Protein AF-A0A7S0WTP3-F1 (afdb_monomer_lite)

Sequence (382 aa):
PSERVATQLSLLLTNIARFDFPARAEGLLEGLAGAAHWGSPHPPHARLRALKALRRVLAGLATKRFVLETPQPGQAVDLRALSAAIGAERELFKRKVADVFGPLRELFCHHAEAFLRQEPGWDMHALFAKAAITGVAEQLALVPTGDALPAGTDQLLQVAHGLLGAVQSGTPRGGPSPPENPALWNEAGGRVAERVARALIAALDHYAVPFAEYLPHFLQLFVAGALVGGPAAAVRAMRPKRRVLVVRFIAKALLCPFYRPEWVEAPVPMAVPQEQRQAALQAKARAAAAQRALESLLSGASGQAALLTEAVVAKYVALSPEELAEWRDDPESYARAMDVESGPDADTPRCIGVGLLLCMLERGGEPVAQALIGLAARLQSV

InterPro domains:
  IPR011989 Armadillo-like helical [G3DSA:1.25.10.10] (1-382)
  IPR016024 Armadillo-type fold [SSF48371] (2-375)

pLDDT: mean 91.32, std 7.55, range [56.25, 98.62]

Structure (mmCIF, N/CA/C/O backbone):
data_AF-A0A7S0WTP3-F1
#
_entry.id   AF-A0A7S0WTP3-F1
#
loop_
_atom_site.group_PDB
_atom_site.id
_atom_site.type_symbol
_atom_site.label_atom_id
_atom_site.label_alt_id
_atom_site.label_comp_id
_atom_site.label_asym_id
_atom_site.label_entity_id
_atom_site.label_seq_id
_atom_site.pdbx_PDB_ins_code
_atom_site.Cartn_x
_atom_site.Cartn_y
_atom_site.Cartn_z
_atom_site.occupancy
_atom_site.B_iso_or_equiv
_atom_site.auth_seq_id
_atom_site.auth_comp_id
_atom_site.auth_asym_id
_atom_site.auth_atom_id
_atom_site.pdbx_PDB_model_num
ATOM 1 N N . PRO A 1 1 ? 0.089 -25.096 -20.770 1.00 63.31 1 PRO A N 1
ATOM 2 C CA . PRO A 1 1 ? 1.085 -25.356 -19.700 1.00 63.31 1 PRO A CA 1
ATOM 3 C C . PRO A 1 1 ? 0.465 -25.293 -18.291 1.00 63.31 1 PRO A C 1
ATOM 5 O O . PRO A 1 1 ? -0.456 -24.506 -18.063 1.00 63.31 1 PRO A O 1
ATOM 8 N N . SER A 1 2 ? 0.957 -26.131 -17.371 1.00 86.88 2 SER A N 1
ATOM 9 C CA . SER A 1 2 ? 0.550 -26.136 -15.956 1.00 86.88 2 SER A CA 1
ATOM 10 C C . SER A 1 2 ? 1.000 -24.856 -15.230 1.00 86.88 2 SER A C 1
ATOM 12 O O . SER A 1 2 ? 1.902 -24.152 -15.696 1.00 86.88 2 SER A O 1
ATOM 14 N N . GLU A 1 3 ? 0.395 -24.533 -14.080 1.00 84.44 3 GLU A N 1
ATOM 15 C CA . GLU A 1 3 ? 0.773 -23.343 -13.290 1.00 84.44 3 GLU A CA 1
ATOM 16 C C . GLU A 1 3 ? 2.237 -23.395 -12.818 1.00 84.44 3 GLU A C 1
ATOM 18 O O . GLU A 1 3 ? 2.921 -22.368 -12.778 1.00 84.44 3 GLU A O 1
ATOM 23 N N . ARG A 1 4 ? 2.756 -24.602 -12.558 1.00 89.50 4 ARG A N 1
ATOM 24 C CA . ARG A 1 4 ? 4.168 -24.829 -12.230 1.00 89.50 4 ARG A CA 1
ATOM 25 C C . ARG A 1 4 ? 5.088 -24.384 -13.368 1.00 89.50 4 ARG A C 1
ATOM 27 O O . ARG A 1 4 ? 6.027 -23.633 -13.122 1.00 89.50 4 ARG A O 1
ATOM 34 N N . VAL A 1 5 ? 4.792 -24.781 -14.608 1.00 92.81 5 VAL A N 1
ATOM 35 C CA . VAL A 1 5 ? 5.587 -24.385 -15.785 1.00 92.81 5 VAL A CA 1
ATOM 36 C C . VAL A 1 5 ? 5.514 -22.875 -16.002 1.00 92.81 5 VAL A C 1
ATOM 38 O O . VAL A 1 5 ? 6.545 -22.234 -16.172 1.00 92.81 5 VAL A O 1
ATOM 41 N N . ALA A 1 6 ? 4.321 -22.278 -15.909 1.00 90.56 6 ALA A N 1
ATOM 42 C CA . ALA A 1 6 ? 4.165 -20.827 -16.035 1.00 90.56 6 ALA A CA 1
ATOM 43 C C . ALA A 1 6 ? 4.975 -20.057 -14.973 1.00 90.56 6 ALA A C 1
ATOM 45 O O . ALA A 1 6 ? 5.569 -19.019 -15.264 1.00 90.56 6 ALA A O 1
ATOM 46 N N . THR A 1 7 ? 5.042 -20.587 -13.750 1.00 91.69 7 THR A N 1
ATOM 47 C CA . THR A 1 7 ? 5.840 -20.015 -12.659 1.00 91.69 7 THR A CA 1
ATOM 48 C C . THR A 1 7 ? 7.334 -20.069 -12.968 1.00 91.69 7 THR A C 1
ATOM 50 O O . THR A 1 7 ? 8.010 -19.062 -12.764 1.00 91.69 7 THR A O 1
ATOM 53 N N . GLN A 1 8 ? 7.839 -21.196 -13.478 1.00 94.38 8 GLN A N 1
ATOM 54 C CA . GLN A 1 8 ? 9.251 -21.350 -13.843 1.00 94.38 8 GLN A CA 1
ATOM 55 C C . GLN A 1 8 ? 9.640 -20.456 -15.021 1.00 94.38 8 GLN A C 1
ATOM 57 O O . GLN A 1 8 ? 10.641 -19.752 -14.947 1.00 94.38 8 GLN A O 1
ATOM 62 N N . LEU A 1 9 ? 8.795 -20.377 -16.052 1.00 94.50 9 LEU A N 1
ATOM 63 C CA . LEU A 1 9 ? 8.995 -19.442 -17.162 1.00 94.50 9 LEU A CA 1
ATOM 64 C C . LEU A 1 9 ? 9.018 -17.989 -16.677 1.00 94.50 9 LEU A C 1
ATOM 66 O O . LEU A 1 9 ? 9.877 -17.219 -17.085 1.00 94.50 9 LEU A O 1
ATOM 70 N N . SER A 1 10 ? 8.130 -17.622 -15.748 1.00 93.94 10 SER A N 1
ATOM 71 C CA . SER A 1 10 ? 8.145 -16.275 -15.165 1.00 93.94 10 SER A CA 1
ATOM 72 C C . SER A 1 10 ? 9.445 -15.986 -14.407 1.00 93.94 10 SER A C 1
ATOM 74 O O . SER A 1 10 ? 9.923 -14.862 -14.454 1.00 93.94 10 SER A O 1
ATOM 76 N N . LEU A 1 11 ? 10.018 -16.974 -13.705 1.00 94.06 11 LEU A N 1
ATOM 77 C CA . LEU A 1 11 ? 11.308 -16.825 -13.013 1.00 94.06 11 LEU A CA 1
ATOM 78 C C . LEU A 1 11 ? 12.470 -16.690 -14.002 1.00 94.06 11 LEU A C 1
ATOM 80 O O . LEU A 1 11 ? 13.339 -15.845 -13.805 1.00 94.06 11 LEU A O 1
ATOM 84 N N . LEU A 1 12 ? 12.458 -17.477 -15.080 1.00 95.69 12 LEU A N 1
ATOM 85 C CA . LEU A 1 12 ? 13.435 -17.363 -16.159 1.00 95.69 12 LEU A CA 1
ATOM 86 C C . LEU A 1 12 ? 13.385 -15.970 -16.799 1.00 95.69 12 LEU A C 1
ATOM 88 O O . LEU A 1 12 ? 14.421 -15.327 -16.922 1.00 95.69 12 LEU A O 1
ATOM 92 N N . LEU A 1 13 ? 12.187 -15.467 -17.118 1.00 95.94 13 LEU A N 1
ATOM 93 C CA . LEU A 1 13 ? 11.998 -14.107 -17.632 1.00 95.94 13 LEU A CA 1
ATOM 94 C C . LEU A 1 13 ? 12.513 -13.046 -16.656 1.00 95.94 13 LEU A C 1
ATOM 96 O O . LEU A 1 13 ? 13.123 -12.074 -17.082 1.00 95.94 13 LEU A O 1
ATOM 100 N N . THR A 1 14 ? 12.308 -13.228 -15.348 1.00 95.56 14 THR A N 1
ATOM 101 C CA . THR A 1 14 ? 12.877 -12.331 -14.334 1.00 95.56 14 THR A CA 1
ATOM 102 C C . THR A 1 14 ? 14.405 -12.339 -14.348 1.00 95.56 14 THR A C 1
ATOM 104 O O . THR A 1 14 ? 15.014 -11.278 -14.231 1.00 95.56 14 THR A O 1
ATOM 107 N N . ASN A 1 15 ? 15.032 -13.505 -14.509 1.00 93.88 15 ASN A N 1
ATOM 108 C CA . ASN A 1 15 ? 16.487 -13.595 -14.613 1.00 93.88 15 ASN A CA 1
ATOM 109 C C . ASN A 1 15 ? 17.000 -12.926 -15.890 1.00 93.88 15 ASN A C 1
ATOM 111 O O . ASN A 1 15 ? 17.904 -12.106 -15.794 1.00 93.88 15 ASN A O 1
ATOM 115 N N . ILE A 1 16 ? 16.377 -13.194 -17.042 1.00 93.56 16 ILE A N 1
ATOM 116 C CA . ILE A 1 16 ? 16.693 -12.518 -18.311 1.00 93.56 16 ILE A CA 1
ATOM 117 C C . ILE A 1 16 ? 16.584 -11.001 -18.131 1.00 93.56 16 ILE A C 1
ATOM 119 O O . ILE A 1 16 ? 17.535 -10.277 -18.393 1.00 93.56 16 ILE A O 1
ATOM 123 N N . ALA A 1 17 ? 15.479 -10.505 -17.566 1.00 94.62 17 ALA A N 1
ATOM 124 C CA . ALA A 1 17 ? 15.276 -9.074 -17.344 1.00 94.62 17 ALA A CA 1
ATOM 125 C C . ALA A 1 17 ? 16.383 -8.427 -16.492 1.00 94.62 17 ALA A C 1
ATOM 127 O O . ALA A 1 17 ? 16.798 -7.303 -16.756 1.00 94.62 17 ALA A O 1
ATOM 128 N N . ARG A 1 18 ? 16.897 -9.118 -15.471 1.00 92.06 18 ARG A N 1
ATOM 129 C CA . ARG A 1 18 ? 17.957 -8.564 -14.614 1.00 92.06 18 ARG A CA 1
ATOM 130 C C . ARG A 1 18 ? 19.237 -8.252 -15.387 1.00 92.06 18 ARG A C 1
ATOM 132 O O . ARG A 1 18 ? 19.876 -7.244 -15.081 1.00 92.06 18 ARG A O 1
ATOM 139 N N . PHE A 1 19 ? 19.584 -9.073 -16.373 1.00 90.12 19 PHE A N 1
ATOM 140 C CA . PHE A 1 19 ? 20.804 -8.909 -17.164 1.00 90.12 19 PHE A CA 1
ATOM 141 C C . PHE A 1 19 ? 20.560 -8.108 -18.444 1.00 90.12 19 PHE A C 1
ATOM 143 O O . PHE A 1 19 ? 21.315 -7.187 -18.730 1.00 90.12 19 PHE A O 1
ATOM 150 N N . ASP A 1 20 ? 19.461 -8.381 -19.143 1.00 92.19 20 ASP A N 1
ATOM 151 C CA . ASP A 1 20 ? 19.255 -7.931 -20.520 1.00 92.19 20 ASP A CA 1
ATOM 152 C C . ASP A 1 20 ? 18.336 -6.705 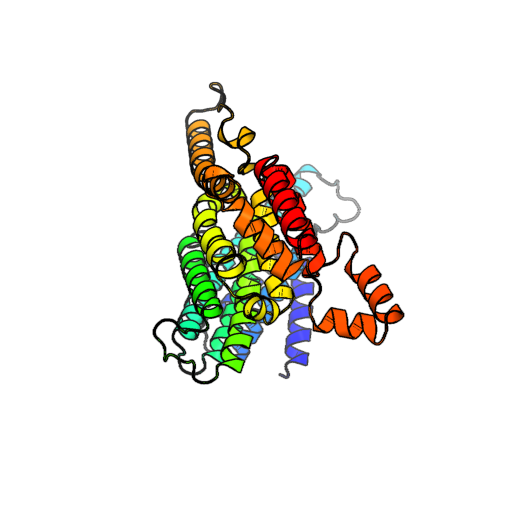-20.647 1.00 92.19 20 ASP A C 1
ATOM 154 O O . ASP A 1 20 ? 18.452 -5.938 -21.601 1.00 92.19 20 ASP A O 1
ATOM 158 N N . PHE A 1 21 ? 17.429 -6.459 -19.696 1.00 93.38 21 PHE A N 1
ATOM 159 C CA . PHE A 1 21 ? 16.580 -5.259 -19.721 1.00 93.38 21 PHE A CA 1
ATOM 160 C C . PHE A 1 21 ? 17.318 -4.072 -19.079 1.00 93.38 21 PHE A C 1
ATOM 162 O O . PHE A 1 21 ? 17.846 -4.256 -17.987 1.00 93.38 21 PHE A O 1
ATOM 169 N N . PRO A 1 22 ? 17.323 -2.853 -19.650 1.00 91.75 22 PRO A N 1
ATOM 170 C CA . PRO A 1 22 ? 16.479 -2.431 -20.763 1.00 91.75 22 PRO A CA 1
ATOM 171 C C . PRO A 1 22 ? 17.056 -2.695 -22.159 1.00 91.75 22 PRO A C 1
ATOM 173 O O . PRO A 1 22 ? 16.283 -3.048 -23.033 1.00 91.75 22 PRO A O 1
ATOM 176 N N . ALA A 1 23 ? 18.367 -2.581 -22.384 1.00 87.69 23 ALA A N 1
ATOM 177 C CA . ALA A 1 23 ? 18.926 -2.420 -23.734 1.00 87.69 23 ALA A CA 1
ATOM 178 C C . ALA A 1 23 ? 18.814 -3.647 -24.665 1.00 87.69 23 ALA A C 1
ATOM 180 O O . ALA A 1 23 ? 18.604 -3.503 -25.863 1.00 87.69 23 ALA A O 1
ATOM 181 N N . ARG A 1 24 ? 18.957 -4.870 -24.147 1.00 89.69 24 ARG A N 1
ATOM 182 C CA . ARG A 1 24 ? 18.891 -6.107 -24.957 1.00 89.69 24 ARG A CA 1
ATOM 183 C C . ARG A 1 24 ? 17.487 -6.698 -25.019 1.00 89.69 24 ARG A C 1
ATOM 185 O O . ARG A 1 24 ? 17.209 -7.556 -25.849 1.00 89.69 24 ARG A O 1
ATOM 192 N N . ALA A 1 25 ? 16.606 -6.245 -24.133 1.00 90.88 25 ALA A N 1
ATOM 193 C CA . ALA A 1 25 ? 15.249 -6.749 -23.978 1.00 90.88 25 ALA A CA 1
ATOM 194 C C . ALA A 1 25 ? 14.229 -5.599 -23.903 1.00 90.88 25 ALA A C 1
ATOM 196 O O . ALA A 1 25 ? 13.324 -5.632 -23.071 1.00 90.88 25 ALA A O 1
ATOM 197 N N . GLU A 1 26 ? 14.371 -4.578 -24.757 1.00 89.75 26 GLU A N 1
ATOM 198 C CA . GLU A 1 26 ? 13.612 -3.318 -24.664 1.00 89.75 26 GLU A CA 1
ATOM 199 C C . GLU A 1 26 ? 12.092 -3.523 -24.643 1.00 89.75 26 GLU A C 1
ATOM 201 O O . GLU A 1 26 ? 11.392 -2.902 -23.844 1.00 89.75 26 GLU A O 1
ATOM 206 N N . GLY A 1 27 ? 11.591 -4.446 -25.468 1.00 93.50 27 GLY A N 1
ATOM 207 C CA . GLY A 1 27 ? 10.166 -4.766 -25.575 1.00 93.50 27 GLY A CA 1
ATOM 208 C C . GLY A 1 27 ? 9.645 -5.758 -24.531 1.00 93.50 27 GLY A C 1
ATOM 209 O O . GLY A 1 27 ? 8.494 -6.176 -24.622 1.00 93.50 27 GLY A O 1
ATOM 210 N N . LEU A 1 28 ? 10.451 -6.186 -23.549 1.00 95.88 28 LEU A N 1
ATOM 211 C CA .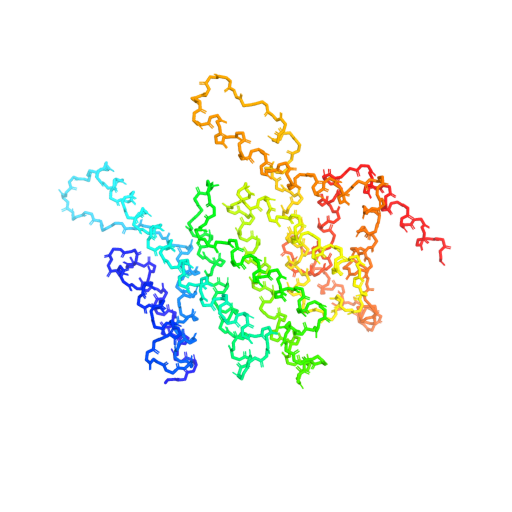 LEU A 1 28 ? 10.048 -7.236 -22.602 1.00 95.88 28 LEU A CA 1
ATOM 212 C C . LEU A 1 28 ? 8.827 -6.832 -21.766 1.00 95.88 28 LEU A C 1
ATOM 214 O O . LEU A 1 28 ? 7.878 -7.606 -21.629 1.00 95.88 28 LEU A O 1
ATOM 218 N N . LEU A 1 29 ? 8.861 -5.631 -21.185 1.00 97.06 29 LEU A N 1
ATOM 219 C CA . LEU A 1 29 ? 7.780 -5.146 -20.329 1.00 97.06 29 LEU A CA 1
ATOM 220 C C . LEU A 1 29 ? 6.517 -4.845 -21.144 1.00 97.06 29 LEU A C 1
ATOM 222 O O . LEU A 1 29 ? 5.427 -5.254 -20.749 1.00 97.06 29 LEU A O 1
ATOM 226 N N . GLU A 1 30 ? 6.680 -4.209 -22.305 1.00 95.81 30 GLU A N 1
ATOM 227 C CA . GLU A 1 30 ? 5.603 -3.898 -23.252 1.00 95.81 30 GLU A CA 1
ATOM 228 C C . GLU A 1 30 ? 4.930 -5.171 -23.777 1.00 95.81 30 GLU A C 1
ATOM 230 O O . GLU A 1 30 ? 3.706 -5.270 -23.766 1.00 95.81 30 GLU A O 1
ATOM 235 N N . GLY A 1 31 ? 5.707 -6.191 -24.153 1.00 96.25 31 GLY A N 1
ATOM 236 C CA . GLY A 1 31 ? 5.183 -7.475 -24.617 1.00 96.25 31 GLY A CA 1
ATOM 237 C C . GLY A 1 31 ? 4.386 -8.209 -23.538 1.00 96.25 31 GLY A C 1
ATOM 238 O O . GLY A 1 31 ? 3.309 -8.742 -23.811 1.00 96.25 31 GLY A O 1
ATOM 239 N N . LEU A 1 32 ? 4.862 -8.195 -22.288 1.00 97.31 32 LEU A N 1
ATOM 240 C CA . LEU A 1 32 ? 4.128 -8.776 -21.161 1.00 97.31 32 LEU A CA 1
ATOM 241 C C . LEU A 1 32 ? 2.863 -7.978 -20.813 1.00 97.31 32 LEU A C 1
ATOM 243 O O . LEU A 1 32 ? 1.832 -8.587 -20.521 1.00 97.31 32 LEU A O 1
ATOM 247 N N . ALA A 1 33 ? 2.918 -6.645 -20.858 1.00 96.75 33 ALA A N 1
ATOM 248 C CA . ALA A 1 33 ? 1.761 -5.778 -20.640 1.00 96.75 33 ALA A CA 1
ATOM 249 C C . ALA A 1 33 ? 0.709 -5.955 -21.748 1.00 96.75 33 ALA A C 1
ATOM 251 O O . ALA A 1 33 ? -0.472 -6.132 -21.451 1.00 96.75 33 ALA A O 1
ATOM 252 N N . GLY A 1 34 ? 1.135 -6.015 -23.011 1.00 96.75 34 GLY A N 1
ATOM 253 C CA . GLY A 1 34 ? 0.274 -6.270 -24.164 1.00 96.75 34 GLY A CA 1
ATOM 254 C C . GLY A 1 34 ? -0.388 -7.648 -24.109 1.00 96.75 34 GLY A C 1
ATOM 255 O O . GLY A 1 34 ? -1.593 -7.762 -24.322 1.00 96.75 34 GLY A O 1
ATOM 256 N N . ALA A 1 35 ? 0.351 -8.694 -23.727 1.00 96.69 35 ALA A N 1
ATOM 257 C CA . ALA A 1 35 ? -0.212 -10.033 -23.534 1.00 96.69 35 ALA A CA 1
ATOM 258 C C . ALA A 1 35 ? -1.171 -10.119 -22.329 1.00 96.69 35 ALA A C 1
ATOM 260 O O . ALA A 1 35 ? -2.069 -10.963 -22.308 1.00 96.69 35 ALA A O 1
ATOM 261 N N . ALA A 1 36 ? -0.981 -9.267 -21.317 1.00 96.69 36 ALA A N 1
ATOM 262 C CA . ALA A 1 36 ? -1.866 -9.153 -20.161 1.00 96.69 36 ALA A CA 1
ATOM 263 C C . ALA A 1 36 ? -3.126 -8.317 -20.439 1.00 96.69 36 ALA A C 1
ATOM 265 O O . ALA A 1 36 ? -4.109 -8.456 -19.709 1.00 96.69 36 ALA A O 1
ATOM 266 N N . HIS A 1 37 ? -3.105 -7.469 -21.471 1.00 94.81 37 HIS A N 1
ATOM 267 C CA . HIS A 1 37 ? -4.193 -6.559 -21.805 1.00 94.81 37 HIS A CA 1
ATOM 268 C C . HIS A 1 37 ? -5.507 -7.310 -22.062 1.00 94.81 37 HIS A C 1
ATOM 270 O O . HIS A 1 37 ? -5.527 -8.385 -22.676 1.00 94.81 37 HIS A O 1
ATOM 276 N N . TRP A 1 38 ? -6.628 -6.730 -21.625 1.00 88.75 38 TRP A N 1
ATOM 277 C CA . TRP A 1 38 ? -7.942 -7.372 -21.728 1.00 88.75 38 TRP A CA 1
ATOM 278 C C . TRP A 1 38 ? -8.417 -7.545 -23.176 1.00 88.75 38 TRP A C 1
ATOM 280 O O . TRP A 1 38 ? -9.085 -8.522 -23.497 1.00 88.75 38 TRP A O 1
ATOM 290 N N . GLY A 1 39 ? -8.005 -6.651 -24.075 1.00 89.44 39 GLY A N 1
ATOM 291 C CA . GLY A 1 39 ? -8.257 -6.764 -25.516 1.00 89.44 39 GLY A CA 1
ATOM 292 C C . GLY A 1 39 ? -7.336 -7.737 -26.266 1.00 89.44 39 GLY A C 1
ATOM 293 O O . GLY A 1 39 ? -7.472 -7.873 -27.476 1.00 89.44 39 GLY A O 1
ATOM 294 N N . SER A 1 40 ? -6.377 -8.394 -25.600 1.00 91.56 40 SER A N 1
ATOM 295 C CA . SER A 1 40 ? -5.461 -9.331 -26.271 1.00 91.56 40 SER A CA 1
ATOM 296 C C . SER A 1 40 ? -6.194 -10.593 -26.762 1.00 91.56 40 SER A C 1
ATOM 298 O O . SER A 1 40 ? -7.149 -11.034 -26.124 1.00 91.56 40 SER A O 1
ATOM 300 N N . PRO A 1 41 ? -5.739 -11.262 -27.837 1.00 94.25 41 PRO A N 1
ATOM 301 C CA . PRO A 1 41 ? -6.398 -12.467 -28.361 1.00 94.25 41 PRO A CA 1
ATOM 302 C C . PRO A 1 41 ? -6.253 -13.698 -27.446 1.00 94.25 41 PRO A C 1
ATOM 304 O O . PRO A 1 41 ? -6.795 -14.764 -27.728 1.00 94.25 41 PRO A O 1
ATOM 307 N N . HIS A 1 42 ? -5.494 -13.588 -26.354 1.00 93.69 42 HIS A N 1
ATOM 308 C CA . HIS A 1 42 ? -5.233 -14.695 -25.445 1.00 93.69 42 HIS A CA 1
ATOM 309 C C . HIS A 1 42 ? -6.428 -14.991 -24.526 1.00 93.69 42 HIS A C 1
ATOM 311 O O . HIS A 1 42 ? -7.132 -14.068 -24.123 1.00 93.69 42 HIS A O 1
ATOM 317 N N . PRO A 1 43 ? -6.633 -16.252 -24.104 1.00 94.06 43 PRO A N 1
ATOM 318 C CA . PRO A 1 43 ? -7.670 -16.579 -23.129 1.00 94.06 43 PRO A CA 1
ATOM 319 C C . PRO A 1 43 ? -7.362 -15.963 -21.749 1.00 94.06 43 PRO A C 1
ATOM 321 O O . PRO A 1 43 ? -6.185 -15.770 -21.417 1.00 94.06 43 PRO A O 1
ATOM 324 N N . PRO A 1 44 ? -8.372 -15.737 -20.882 1.00 93.44 44 PRO A N 1
ATOM 325 C CA . PRO A 1 44 ? -8.194 -15.052 -19.596 1.00 93.44 44 PRO A CA 1
ATOM 326 C C . PRO A 1 44 ? -7.074 -15.629 -18.718 1.00 93.44 44 PRO A C 1
ATOM 328 O O . PRO A 1 44 ? -6.236 -14.897 -18.196 1.00 93.44 44 PRO A O 1
ATOM 331 N N . HIS A 1 45 ? -6.957 -16.955 -18.616 1.00 92.69 45 HIS A N 1
ATOM 332 C CA . HIS A 1 45 ? -5.880 -17.572 -17.834 1.00 92.69 45 HIS A CA 1
ATOM 333 C C . HIS A 1 45 ? -4.474 -17.284 -18.383 1.00 92.69 45 HIS A C 1
ATOM 335 O O . HIS A 1 45 ? -3.521 -17.215 -17.606 1.00 92.69 45 HIS A O 1
ATOM 341 N N . ALA A 1 46 ? -4.317 -17.129 -19.700 1.00 94.38 46 ALA A N 1
ATOM 342 C CA . ALA A 1 46 ? -3.042 -16.753 -20.304 1.00 94.38 46 ALA A CA 1
ATOM 343 C C . ALA A 1 46 ? -2.722 -15.274 -20.040 1.00 94.38 46 ALA A C 1
ATOM 345 O O . ALA A 1 46 ? -1.602 -14.978 -19.621 1.00 94.38 46 ALA A O 1
ATOM 346 N N . ARG A 1 47 ? -3.719 -14.383 -20.142 1.00 96.44 47 ARG A N 1
ATOM 347 C CA . ARG A 1 47 ? -3.583 -12.961 -19.771 1.00 96.44 47 ARG A CA 1
ATOM 348 C C . ARG A 1 47 ? -3.164 -12.795 -18.309 1.00 96.44 47 ARG A C 1
ATOM 350 O O . ARG A 1 47 ? -2.195 -12.104 -18.004 1.00 96.44 47 ARG A O 1
ATOM 357 N N . LEU A 1 48 ? -3.818 -13.515 -17.393 1.00 96.00 48 LEU A N 1
ATOM 358 C CA . LEU A 1 48 ? -3.479 -13.482 -15.968 1.00 96.00 48 LEU A CA 1
ATOM 359 C C . LEU A 1 48 ? -2.059 -14.003 -15.699 1.00 96.00 48 LEU A C 1
ATOM 361 O O . LEU A 1 48 ? -1.373 -13.508 -14.805 1.00 96.00 48 LEU A O 1
ATOM 365 N N . ARG A 1 49 ? -1.597 -15.007 -16.455 1.00 95.81 49 ARG A N 1
ATOM 366 C CA . ARG A 1 49 ? -0.215 -15.505 -16.355 1.00 95.81 49 ARG A CA 1
ATOM 367 C C . ARG A 1 49 ? 0.789 -14.462 -16.833 1.00 95.81 49 ARG A C 1
ATOM 369 O O . ARG A 1 49 ? 1.767 -14.249 -16.124 1.00 95.81 49 ARG A O 1
ATOM 376 N N . ALA A 1 50 ? 0.529 -13.795 -17.957 1.00 97.00 50 ALA A N 1
ATOM 377 C CA . ALA A 1 50 ? 1.358 -12.692 -18.439 1.00 97.00 50 ALA A CA 1
ATOM 378 C C . ALA A 1 50 ? 1.437 -11.564 -17.398 1.00 97.00 50 ALA A C 1
ATOM 380 O O . ALA A 1 50 ? 2.530 -11.131 -17.048 1.00 97.00 50 ALA A O 1
ATOM 381 N N . LEU A 1 51 ? 0.309 -11.190 -16.785 1.00 97.56 51 LEU A N 1
ATOM 382 C CA . LEU A 1 51 ? 0.268 -10.182 -15.721 1.00 97.56 51 LEU A CA 1
ATOM 383 C C . LEU A 1 51 ? 1.044 -10.610 -14.462 1.00 97.56 51 LEU A C 1
ATOM 385 O O . LEU A 1 51 ? 1.798 -9.829 -13.878 1.00 97.56 51 LEU A O 1
ATOM 389 N N . LYS A 1 52 ? 0.899 -11.874 -14.036 1.00 96.88 52 LYS A N 1
ATOM 390 C CA . LYS A 1 52 ? 1.679 -12.446 -12.924 1.00 96.88 52 LYS A CA 1
ATOM 391 C C . LYS A 1 52 ? 3.183 -12.447 -13.237 1.00 96.88 52 LYS A C 1
ATOM 393 O O . LYS A 1 52 ? 3.966 -12.219 -12.310 1.00 96.88 52 LYS A O 1
ATOM 398 N N . ALA A 1 53 ? 3.564 -12.708 -14.490 1.00 97.38 53 ALA A N 1
ATOM 399 C CA . ALA A 1 53 ? 4.946 -12.675 -14.960 1.00 97.38 53 ALA A CA 1
ATOM 400 C C . ALA A 1 53 ? 5.490 -11.242 -14.978 1.00 97.38 53 ALA A C 1
ATOM 402 O O . ALA A 1 53 ? 6.527 -11.007 -14.368 1.00 97.38 53 ALA A O 1
ATOM 403 N N . LEU A 1 54 ? 4.749 -10.282 -15.548 1.00 98.00 54 LEU A N 1
ATOM 404 C CA . LEU A 1 54 ? 5.083 -8.853 -15.554 1.00 98.00 54 LEU A CA 1
ATOM 405 C C . LEU A 1 54 ? 5.385 -8.348 -14.145 1.00 98.00 54 LEU A C 1
ATOM 407 O O . LEU A 1 54 ? 6.465 -7.834 -13.879 1.00 98.00 54 LEU A O 1
ATOM 411 N N . ARG A 1 55 ? 4.471 -8.590 -13.201 1.00 96.19 55 ARG A N 1
ATOM 412 C CA . ARG A 1 55 ? 4.674 -8.235 -11.793 1.00 96.19 55 ARG A CA 1
ATOM 413 C C . ARG A 1 55 ? 5.947 -8.855 -11.209 1.00 96.19 55 ARG A C 1
ATOM 415 O O . ARG A 1 55 ? 6.631 -8.215 -10.419 1.00 96.19 55 ARG A O 1
ATOM 422 N N . ARG A 1 56 ? 6.241 -10.118 -11.532 1.00 95.94 56 ARG A N 1
ATOM 423 C CA . ARG A 1 56 ? 7.433 -10.803 -11.010 1.00 95.94 56 ARG A CA 1
ATOM 424 C C . ARG A 1 56 ? 8.715 -10.237 -11.616 1.00 95.94 56 ARG A C 1
ATOM 426 O O . ARG A 1 56 ? 9.688 -10.079 -10.889 1.00 95.94 56 ARG A O 1
ATOM 433 N N . VAL A 1 57 ? 8.692 -9.905 -12.906 1.00 97.50 57 VAL A N 1
ATOM 434 C CA . VAL A 1 57 ? 9.778 -9.193 -13.581 1.00 97.50 57 VAL A CA 1
ATOM 435 C C . VAL A 1 57 ? 10.020 -7.849 -12.897 1.00 97.50 57 VAL A C 1
ATOM 437 O O . VAL A 1 57 ? 11.137 -7.629 -12.450 1.00 97.50 57 VAL A O 1
ATOM 440 N N . LEU A 1 58 ? 8.987 -7.022 -12.695 1.00 97.06 58 LEU A N 1
ATOM 441 C CA . LEU A 1 58 ? 9.105 -5.742 -11.981 1.00 97.06 58 LEU A CA 1
ATOM 442 C C . LEU A 1 58 ? 9.719 -5.920 -10.584 1.00 97.06 58 LEU A C 1
ATOM 444 O O . LEU A 1 58 ? 10.742 -5.315 -10.282 1.00 97.06 58 LEU A O 1
ATOM 448 N N . ALA A 1 59 ? 9.186 -6.833 -9.769 1.00 95.06 59 ALA A N 1
ATOM 449 C CA . ALA A 1 59 ? 9.757 -7.117 -8.449 1.00 95.06 59 ALA A CA 1
ATOM 450 C C . ALA A 1 59 ? 11.237 -7.549 -8.521 1.00 95.06 59 ALA A C 1
ATOM 452 O O . ALA A 1 59 ? 12.048 -7.183 -7.674 1.00 95.06 59 ALA A O 1
ATOM 453 N N . GLY A 1 60 ? 11.615 -8.326 -9.538 1.00 94.56 60 GLY A N 1
ATOM 454 C CA . GLY A 1 60 ? 12.994 -8.767 -9.730 1.00 94.56 60 GLY A CA 1
ATOM 455 C C . GLY A 1 60 ? 13.946 -7.676 -10.220 1.00 94.56 60 GLY A C 1
ATOM 456 O O . GLY A 1 60 ? 15.149 -7.796 -9.977 1.00 94.56 60 GLY A O 1
ATOM 457 N N . LEU A 1 61 ? 13.433 -6.624 -10.864 1.00 95.44 61 LEU A N 1
ATOM 458 C CA . LEU A 1 61 ? 14.213 -5.468 -11.307 1.00 95.44 61 LEU A CA 1
ATOM 459 C C . LEU A 1 61 ? 14.624 -4.548 -10.148 1.00 95.44 61 LEU A C 1
ATOM 461 O O . LEU A 1 61 ? 15.580 -3.795 -10.306 1.00 95.44 61 LEU A O 1
ATOM 465 N N . ALA A 1 62 ? 14.000 -4.661 -8.969 1.00 90.81 62 ALA A N 1
ATOM 466 C CA . ALA A 1 62 ? 14.362 -3.867 -7.786 1.00 90.81 62 ALA A CA 1
ATOM 467 C C . ALA A 1 62 ? 15.812 -4.093 -7.329 1.00 90.81 62 ALA A C 1
ATOM 469 O O . ALA A 1 62 ? 16.422 -3.229 -6.709 1.00 90.81 62 ALA A O 1
ATOM 470 N N . THR A 1 63 ? 16.386 -5.249 -7.668 1.00 87.69 63 THR A N 1
ATOM 471 C CA . THR A 1 63 ? 17.777 -5.603 -7.360 1.00 87.69 63 THR A CA 1
ATOM 472 C C . THR A 1 63 ? 18.692 -5.522 -8.586 1.00 87.69 63 THR A C 1
ATOM 474 O O . THR A 1 63 ? 19.778 -6.107 -8.564 1.00 87.69 63 THR A O 1
ATOM 477 N N . LYS A 1 64 ? 18.258 -4.889 -9.689 1.00 88.50 64 LYS A N 1
ATOM 478 C CA . LYS A 1 64 ? 19.056 -4.811 -10.920 1.00 88.50 64 LYS A CA 1
ATOM 479 C C . LYS A 1 64 ? 20.328 -3.996 -10.679 1.00 88.50 64 LYS A C 1
ATOM 481 O O . LYS A 1 64 ? 20.293 -2.890 -10.145 1.00 88.50 64 LYS A O 1
ATOM 486 N N . ARG A 1 65 ? 21.454 -4.538 -11.148 1.00 84.06 65 ARG A N 1
ATOM 487 C CA . ARG A 1 65 ? 22.726 -3.821 -11.274 1.00 84.06 65 ARG A CA 1
ATOM 488 C C . ARG A 1 65 ? 22.978 -3.538 -12.750 1.00 84.06 65 ARG A C 1
ATOM 490 O O . ARG A 1 65 ? 22.795 -4.421 -13.582 1.00 84.06 65 ARG A O 1
ATOM 497 N N . PHE A 1 66 ? 23.371 -2.309 -13.058 1.00 82.81 66 PHE A N 1
ATOM 498 C CA . PHE A 1 66 ? 23.769 -1.909 -14.405 1.00 82.81 66 PHE A CA 1
ATOM 499 C C . PHE A 1 66 ? 25.231 -2.305 -14.588 1.00 82.81 66 PHE A C 1
ATOM 501 O O . PHE A 1 66 ? 26.100 -1.774 -13.897 1.00 82.81 66 PHE A O 1
ATOM 508 N N . VAL A 1 67 ? 25.471 -3.301 -15.439 1.00 74.50 67 VAL A N 1
ATOM 509 C CA . VAL A 1 67 ? 26.804 -3.819 -15.747 1.00 74.50 67 VAL A CA 1
ATOM 510 C C . VAL A 1 67 ? 27.021 -3.606 -17.234 1.00 74.50 67 VAL A C 1
ATOM 512 O O . VAL A 1 67 ? 26.310 -4.191 -18.046 1.00 74.50 67 VAL A O 1
ATOM 515 N N . LEU A 1 68 ? 27.990 -2.762 -17.574 1.00 69.94 68 LEU A N 1
ATOM 516 C CA . LEU A 1 68 ? 28.453 -2.619 -18.948 1.00 69.94 68 LEU A CA 1
ATOM 517 C C . LEU A 1 68 ? 29.505 -3.689 -19.237 1.00 69.94 68 LEU A C 1
ATOM 519 O O . LEU A 1 68 ? 30.230 -4.110 -18.332 1.00 69.94 68 LEU A O 1
ATOM 523 N N . GLU A 1 69 ? 29.575 -4.137 -20.490 1.00 69.00 69 GLU A N 1
ATOM 524 C CA . GLU A 1 69 ? 30.589 -5.101 -20.914 1.00 69.00 69 GLU A CA 1
ATOM 525 C C . GLU A 1 69 ? 31.990 -4.563 -20.610 1.00 69.00 69 GLU A C 1
ATOM 527 O O . GLU A 1 69 ? 32.313 -3.408 -20.897 1.00 69.00 69 GLU A O 1
ATOM 532 N N . THR A 1 70 ? 32.819 -5.402 -19.990 1.00 62.06 70 THR A N 1
ATOM 533 C CA . THR A 1 70 ? 34.215 -5.065 -19.715 1.00 62.06 70 THR A CA 1
ATOM 534 C C . THR A 1 70 ? 34.953 -4.817 -21.032 1.00 62.06 70 THR A C 1
ATOM 536 O O . THR A 1 70 ? 34.867 -5.667 -21.923 1.00 62.06 70 THR A O 1
ATOM 539 N N . PRO A 1 71 ? 35.701 -3.704 -21.157 1.00 62.09 71 PRO A N 1
ATOM 540 C CA . PRO A 1 71 ? 36.535 -3.437 -22.325 1.00 62.09 71 PRO A CA 1
ATOM 541 C C . PRO A 1 71 ? 37.484 -4.604 -22.602 1.00 62.09 71 PRO A C 1
ATOM 543 O O . PRO A 1 71 ? 37.969 -5.253 -21.671 1.00 62.09 71 PRO A O 1
ATOM 546 N N . GLN A 1 72 ? 37.762 -4.872 -23.880 1.00 69.00 72 GLN A N 1
ATOM 547 C CA . GLN A 1 72 ? 38.724 -5.907 -24.259 1.00 69.00 72 GLN A CA 1
ATOM 548 C C . GLN A 1 72 ? 40.119 -5.582 -23.689 1.00 69.00 72 GLN A C 1
ATOM 550 O O . GLN A 1 72 ? 40.484 -4.403 -23.595 1.00 69.00 72 GLN A O 1
ATOM 555 N N . PRO A 1 73 ? 40.921 -6.599 -23.314 1.00 58.22 73 PRO A N 1
ATOM 556 C CA . PRO A 1 73 ? 42.256 -6.375 -22.770 1.00 58.22 73 PRO A CA 1
ATOM 557 C C . PRO A 1 73 ? 43.111 -5.573 -23.764 1.00 58.22 73 PRO A C 1
ATOM 559 O O . PRO A 1 73 ? 43.320 -6.000 -24.896 1.00 58.22 73 PRO A O 1
ATOM 562 N N . GLY A 1 74 ? 43.586 -4.399 -23.332 1.00 66.94 74 GLY A N 1
ATOM 563 C CA . GLY A 1 74 ? 44.399 -3.478 -24.138 1.00 66.94 74 GLY A CA 1
ATOM 564 C C . GLY A 1 74 ? 43.713 -2.164 -24.536 1.00 66.94 74 GLY A C 1
ATOM 565 O O . GLY A 1 74 ? 44.396 -1.261 -25.014 1.00 66.94 74 GLY A O 1
ATOM 566 N N . GLN A 1 75 ? 42.403 -2.003 -24.312 1.00 68.88 75 GLN A N 1
ATOM 567 C CA . GLN A 1 75 ? 41.725 -0.716 -24.511 1.00 68.88 75 GLN A CA 1
ATOM 568 C C . GLN A 1 75 ? 41.829 0.180 -23.271 1.00 68.88 75 GLN A C 1
ATOM 570 O O . GLN A 1 75 ? 41.515 -0.236 -22.155 1.00 68.88 75 GLN A O 1
ATOM 575 N N . ALA A 1 76 ? 42.236 1.436 -23.474 1.00 70.12 76 ALA A N 1
ATOM 576 C CA . ALA A 1 76 ? 42.148 2.461 -22.442 1.00 70.12 76 ALA A CA 1
ATOM 577 C C . ALA A 1 76 ? 40.671 2.687 -22.080 1.00 70.12 76 ALA A C 1
ATOM 579 O O . ALA A 1 76 ? 39.850 2.997 -22.944 1.00 70.12 76 ALA A O 1
ATOM 580 N N . VAL A 1 77 ? 40.330 2.512 -20.804 1.00 73.50 77 VAL A N 1
ATOM 581 C CA . VAL A 1 77 ? 38.959 2.694 -20.319 1.00 73.50 77 VAL A CA 1
ATOM 582 C C . VAL A 1 77 ? 38.686 4.183 -20.147 1.00 73.50 77 VAL A C 1
ATOM 584 O O . VAL A 1 77 ? 39.194 4.806 -19.215 1.00 73.50 77 VAL A O 1
ATOM 587 N N . ASP A 1 78 ? 37.854 4.757 -21.015 1.00 83.06 78 ASP A N 1
ATOM 588 C CA . ASP A 1 78 ? 37.311 6.094 -20.780 1.00 83.06 78 ASP A CA 1
ATOM 589 C C . ASP A 1 78 ? 36.196 6.020 -19.725 1.00 83.06 78 ASP A C 1
ATOM 591 O O . ASP A 1 78 ? 35.039 5.693 -20.004 1.00 83.06 78 ASP A O 1
ATOM 595 N N . LEU A 1 79 ? 36.556 6.334 -18.479 1.00 83.19 79 LEU A N 1
ATOM 596 C CA . LEU A 1 79 ? 35.635 6.349 -17.343 1.00 83.19 79 LEU A CA 1
ATOM 597 C C . LEU A 1 79 ? 34.475 7.340 -17.527 1.00 83.19 79 LEU A C 1
ATOM 599 O O . LEU A 1 79 ? 33.391 7.110 -16.986 1.00 83.19 79 LEU A O 1
ATOM 603 N N . ARG A 1 80 ? 34.666 8.431 -18.286 1.00 85.19 80 ARG A N 1
ATOM 604 C CA . ARG A 1 80 ? 33.589 9.395 -18.559 1.00 85.19 80 ARG A CA 1
ATOM 605 C C . ARG A 1 80 ? 32.574 8.801 -19.523 1.00 85.19 80 ARG A C 1
ATOM 607 O O . ARG A 1 80 ? 31.378 8.891 -19.251 1.00 85.19 80 ARG A O 1
ATOM 614 N N . ALA A 1 81 ? 33.039 8.149 -20.588 1.00 85.06 81 ALA A N 1
ATOM 615 C CA . ALA A 1 81 ? 32.170 7.441 -21.525 1.00 85.06 81 ALA A CA 1
ATOM 616 C C . ALA A 1 81 ? 31.396 6.305 -20.835 1.00 85.06 81 ALA A C 1
ATOM 618 O O . ALA A 1 81 ? 30.188 6.179 -21.029 1.00 85.06 81 ALA A O 1
ATOM 619 N N . LEU A 1 82 ? 32.058 5.537 -19.961 1.00 84.56 82 LEU A N 1
ATOM 620 C CA . LEU A 1 82 ? 31.419 4.474 -19.179 1.00 84.56 82 LEU A CA 1
ATOM 621 C C . LEU A 1 82 ? 30.326 5.029 -18.250 1.00 84.56 82 LEU A C 1
ATOM 623 O O . LEU A 1 82 ? 29.213 4.509 -18.211 1.00 84.56 82 LEU A O 1
ATOM 627 N N . SER A 1 83 ? 30.621 6.114 -17.529 1.00 87.12 83 SER A N 1
ATOM 628 C CA . SER A 1 83 ? 29.654 6.781 -16.651 1.00 87.12 83 SER A CA 1
ATOM 629 C C . SER A 1 83 ? 28.447 7.319 -17.430 1.00 87.12 83 SER A C 1
ATOM 631 O O . SER A 1 83 ? 27.302 7.105 -17.026 1.00 87.12 83 SER A O 1
ATOM 633 N N . ALA A 1 84 ? 28.686 7.947 -18.587 1.00 88.94 84 ALA A N 1
ATOM 634 C CA . ALA A 1 84 ? 27.628 8.444 -19.463 1.00 88.94 84 ALA A CA 1
ATOM 635 C C . ALA A 1 84 ? 26.739 7.308 -19.995 1.00 88.94 84 ALA A C 1
ATOM 637 O O . ALA A 1 84 ? 25.514 7.435 -19.986 1.00 88.94 84 ALA A O 1
ATOM 638 N N . ALA A 1 85 ? 27.332 6.177 -20.388 1.00 87.81 85 ALA A N 1
ATOM 639 C CA . ALA A 1 85 ? 26.597 5.001 -20.844 1.00 87.81 85 ALA A CA 1
ATOM 640 C C . ALA A 1 85 ? 25.725 4.390 -19.730 1.00 87.81 85 ALA A C 1
ATOM 642 O O . ALA A 1 85 ? 24.547 4.119 -19.963 1.00 87.81 85 ALA A O 1
ATOM 643 N N . ILE A 1 86 ? 26.242 4.264 -18.498 1.00 89.50 86 ILE A N 1
ATOM 644 C CA . ILE A 1 86 ? 25.444 3.818 -17.338 1.00 89.50 86 ILE A CA 1
ATOM 645 C C . ILE A 1 86 ? 24.293 4.795 -17.067 1.00 89.50 86 ILE A C 1
ATOM 647 O O . ILE A 1 86 ? 23.176 4.370 -16.767 1.00 89.50 86 ILE A O 1
ATOM 651 N N . GLY A 1 87 ? 24.552 6.102 -17.160 1.00 91.25 87 GLY A N 1
ATOM 652 C CA . GLY A 1 87 ? 23.528 7.136 -17.014 1.00 91.25 87 GLY A CA 1
ATOM 653 C C . GLY A 1 87 ? 22.406 6.980 -18.041 1.00 91.25 87 GLY A C 1
ATOM 654 O O . GLY A 1 87 ? 21.235 6.921 -17.669 1.00 91.25 87 GLY A O 1
ATOM 655 N N . ALA A 1 88 ? 22.760 6.824 -19.318 1.00 91.56 88 ALA A N 1
ATOM 656 C CA . ALA A 1 88 ? 21.802 6.604 -20.397 1.00 91.56 88 ALA A CA 1
ATOM 657 C C . ALA A 1 88 ? 20.983 5.315 -20.200 1.00 91.56 88 ALA A C 1
ATOM 659 O O . ALA A 1 88 ? 19.765 5.324 -20.394 1.00 91.56 88 ALA A O 1
ATOM 660 N N . GLU A 1 89 ? 21.618 4.225 -19.758 1.00 91.81 89 GLU A N 1
ATOM 661 C CA . GLU A 1 89 ? 20.936 2.956 -19.490 1.00 91.81 89 GLU A CA 1
ATOM 662 C C . GLU A 1 89 ? 19.951 3.066 -18.314 1.00 91.81 89 GLU A C 1
ATOM 664 O O . GLU A 1 89 ? 18.836 2.545 -18.385 1.00 91.81 89 GLU A O 1
ATOM 669 N N . ARG A 1 90 ? 20.308 3.803 -17.254 1.00 92.38 90 ARG A N 1
ATOM 670 C CA . ARG A 1 90 ? 19.408 4.090 -16.124 1.00 92.38 90 ARG A CA 1
ATOM 671 C C . ARG A 1 90 ? 18.201 4.921 -16.544 1.00 92.38 90 ARG A C 1
ATOM 673 O O . ARG A 1 90 ? 17.088 4.627 -16.114 1.00 92.38 90 ARG A O 1
ATOM 680 N N . GLU A 1 91 ? 18.394 5.931 -17.384 1.00 92.38 91 GLU A N 1
ATOM 681 C CA . GLU A 1 91 ? 17.285 6.750 -17.883 1.00 92.38 91 GLU A CA 1
ATOM 682 C C . GLU A 1 91 ? 16.388 5.977 -18.857 1.00 92.38 91 GLU A C 1
ATOM 684 O O . GLU A 1 91 ? 15.167 6.131 -18.842 1.00 92.38 91 GLU A O 1
ATOM 689 N N . LEU A 1 92 ? 16.951 5.084 -19.676 1.00 93.31 92 LEU A N 1
ATOM 690 C CA . LEU A 1 92 ? 16.150 4.155 -20.475 1.00 93.31 92 LEU A CA 1
ATOM 691 C C . LEU A 1 92 ? 15.349 3.194 -19.583 1.00 93.31 92 LEU A C 1
ATOM 693 O O . LEU A 1 92 ? 14.156 3.009 -19.813 1.00 93.31 92 LEU A O 1
ATOM 697 N N . PHE A 1 93 ? 15.974 2.637 -18.542 1.00 94.88 93 PHE A N 1
ATOM 698 C CA . PHE A 1 93 ? 15.312 1.770 -17.566 1.00 94.88 93 PHE A CA 1
ATOM 699 C C . PHE A 1 93 ? 14.119 2.470 -16.911 1.00 94.88 93 PHE A C 1
ATOM 701 O O . PHE A 1 93 ? 13.014 1.930 -16.923 1.00 94.88 93 PHE A O 1
ATOM 708 N N . LYS A 1 94 ? 14.318 3.686 -16.384 1.00 93.75 94 LYS A N 1
ATOM 709 C CA . LYS A 1 94 ? 13.253 4.468 -15.741 1.00 93.75 94 LYS A CA 1
ATOM 710 C C . LYS A 1 94 ? 12.094 4.733 -16.694 1.00 93.75 94 LYS A C 1
ATOM 712 O O . LYS A 1 94 ? 10.952 4.500 -16.314 1.00 93.75 94 LYS A O 1
ATOM 717 N N . ARG A 1 95 ? 12.381 5.159 -17.931 1.00 93.88 95 ARG A N 1
ATOM 718 C CA . ARG A 1 95 ? 11.355 5.402 -18.959 1.00 93.88 95 ARG A CA 1
ATOM 719 C C . ARG A 1 95 ? 10.546 4.141 -19.252 1.00 93.88 95 ARG A C 1
ATOM 721 O O . ARG A 1 95 ? 9.340 4.139 -19.054 1.00 93.88 95 ARG A O 1
ATOM 728 N N . LYS A 1 96 ? 11.213 3.032 -19.583 1.00 95.31 96 LYS A N 1
ATOM 729 C CA . LYS A 1 96 ? 10.537 1.764 -19.906 1.00 95.31 96 LYS A CA 1
ATOM 730 C C . LYS A 1 96 ? 9.723 1.193 -18.741 1.00 95.31 96 LYS A C 1
ATOM 732 O O . LYS A 1 96 ? 8.693 0.560 -18.955 1.00 95.31 96 LYS A O 1
ATOM 737 N N . VAL A 1 97 ? 10.162 1.400 -17.498 1.00 95.38 97 VAL A N 1
ATOM 738 C CA . VAL A 1 97 ? 9.378 1.018 -16.312 1.00 95.38 97 VAL A CA 1
ATOM 739 C C . VAL A 1 97 ? 8.227 2.002 -16.052 1.00 95.38 97 VAL A C 1
ATOM 741 O O . VAL A 1 97 ? 7.177 1.591 -15.563 1.00 95.38 97 VAL A O 1
ATOM 744 N N . ALA A 1 98 ? 8.367 3.288 -16.378 1.00 94.50 98 ALA A N 1
ATOM 745 C CA . ALA A 1 98 ? 7.266 4.251 -16.314 1.00 94.50 98 ALA A CA 1
ATOM 746 C C . ALA A 1 98 ? 6.157 3.927 -17.331 1.00 94.50 98 ALA A C 1
ATOM 748 O O . ALA A 1 98 ? 4.977 3.982 -16.980 1.00 94.50 98 ALA A O 1
ATOM 749 N N . ASP A 1 99 ? 6.527 3.486 -18.535 1.00 94.81 99 ASP A N 1
ATOM 750 C CA . ASP A 1 99 ? 5.594 3.187 -19.631 1.00 94.81 99 ASP A CA 1
ATOM 751 C C . ASP A 1 99 ? 4.575 2.084 -19.283 1.00 94.81 99 ASP A C 1
ATOM 753 O O . ASP A 1 99 ? 3.457 2.072 -19.801 1.00 94.81 99 ASP A O 1
ATOM 757 N N . VAL A 1 100 ? 4.897 1.179 -18.349 1.00 96.19 100 VAL A N 1
ATOM 758 C CA . VAL A 1 100 ? 3.952 0.135 -17.912 1.00 96.19 100 VAL A CA 1
ATOM 759 C C . VAL A 1 100 ? 2.935 0.590 -16.864 1.00 96.19 100 VAL A C 1
ATOM 761 O O . VAL A 1 100 ? 2.002 -0.166 -16.580 1.00 96.19 100 VAL A O 1
ATOM 764 N N . PHE A 1 101 ? 3.053 1.799 -16.301 1.00 96.50 101 PHE A N 1
ATOM 765 C CA . PHE A 1 101 ? 2.084 2.291 -15.316 1.00 96.50 101 PHE A CA 1
ATOM 766 C C . PHE A 1 101 ? 0.672 2.377 -15.908 1.00 96.50 101 PHE A C 1
ATOM 768 O O . PHE A 1 101 ? -0.266 1.843 -15.317 1.00 96.50 101 PHE A O 1
ATOM 775 N N . GLY A 1 102 ? 0.524 2.991 -17.088 1.00 96.62 102 GLY A N 1
ATOM 776 C CA . GLY A 1 102 ? -0.768 3.168 -17.763 1.00 96.62 102 GLY A CA 1
ATOM 777 C C . GLY A 1 102 ? -1.527 1.848 -17.971 1.00 96.62 102 GLY A C 1
ATOM 778 O O . GLY A 1 102 ? -2.637 1.713 -17.449 1.00 96.62 102 GLY A O 1
ATOM 779 N N . PRO A 1 103 ? -0.918 0.838 -18.622 1.00 97.50 103 PRO A N 1
ATOM 780 C CA . PRO A 1 103 ? -1.536 -0.477 -18.804 1.00 97.50 103 PRO A CA 1
ATOM 781 C C . PRO A 1 103 ? -1.899 -1.191 -17.492 1.00 97.50 103 PRO A C 1
ATOM 783 O O . PRO A 1 103 ? -2.968 -1.791 -17.375 1.00 97.50 103 PRO A O 1
ATOM 786 N N . LEU A 1 104 ? -1.027 -1.136 -16.476 1.00 98.12 104 LEU A N 1
ATOM 787 C CA . LEU A 1 104 ? -1.293 -1.751 -15.170 1.00 98.12 104 LEU A CA 1
ATOM 788 C C . LEU A 1 104 ? -2.453 -1.064 -14.441 1.00 98.12 104 LEU A C 1
ATOM 790 O O . LEU A 1 104 ? -3.300 -1.735 -13.848 1.00 98.12 104 LEU A O 1
ATOM 794 N N . ARG A 1 105 ? -2.494 0.266 -14.502 1.00 97.88 105 ARG A N 1
ATOM 795 C CA . ARG A 1 105 ? -3.560 1.105 -13.958 1.00 97.88 105 ARG A CA 1
ATOM 796 C C . ARG A 1 105 ? -4.902 0.778 -14.606 1.00 97.88 105 ARG A C 1
ATOM 798 O O . ARG A 1 105 ? -5.871 0.556 -13.891 1.00 97.88 105 ARG A O 1
ATOM 805 N N . GLU A 1 106 ? -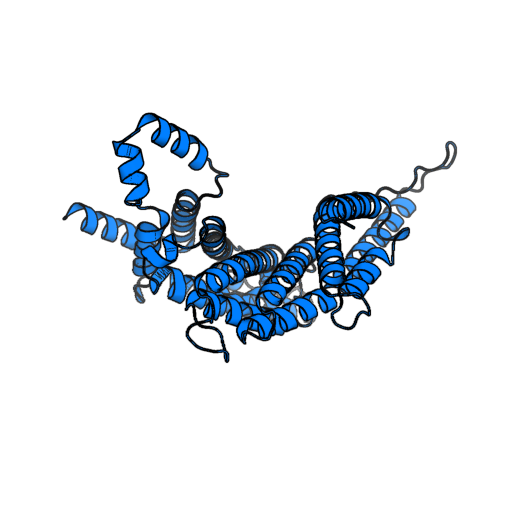4.955 0.695 -15.931 1.00 97.75 106 GLU A N 1
ATOM 806 C CA . GLU A 1 106 ? -6.179 0.375 -16.675 1.00 97.75 106 GLU A CA 1
ATOM 807 C C . GLU A 1 106 ? -6.715 -1.011 -16.336 1.00 97.75 106 GLU A C 1
ATOM 809 O O . GLU A 1 106 ? -7.897 -1.152 -16.018 1.00 97.75 106 GLU A O 1
ATOM 814 N N . LEU A 1 107 ? -5.837 -2.020 -16.309 1.00 97.94 107 LEU A N 1
ATOM 815 C CA . LEU A 1 107 ? -6.198 -3.367 -15.870 1.00 97.94 107 LEU A CA 1
ATOM 816 C C . LEU A 1 107 ? -6.736 -3.360 -14.436 1.00 97.94 107 LEU A C 1
ATOM 818 O O . LEU A 1 107 ? -7.750 -3.998 -14.161 1.00 97.94 107 LEU A O 1
ATOM 822 N N . PHE A 1 108 ? -6.087 -2.640 -13.516 1.00 98.62 108 PHE A N 1
ATOM 823 C CA . PHE A 1 108 ? -6.587 -2.535 -12.150 1.00 98.62 108 PHE A CA 1
ATOM 824 C C . PHE A 1 108 ? -7.972 -1.889 -12.108 1.00 98.62 108 PHE A C 1
ATOM 826 O O . PHE A 1 108 ? -8.878 -2.506 -11.559 1.00 98.62 108 PHE A O 1
ATOM 833 N N . CYS A 1 109 ? -8.148 -0.701 -12.691 1.00 98.31 109 CYS A N 1
ATOM 834 C CA . CYS A 1 109 ? -9.413 0.028 -12.640 1.00 98.31 109 CYS A CA 1
ATOM 835 C C . CYS A 1 109 ? -10.556 -0.792 -13.246 1.00 98.31 109 CYS A C 1
ATOM 837 O O . CYS A 1 109 ? -11.576 -0.991 -12.591 1.00 98.31 109 CYS A O 1
ATOM 839 N N . HIS A 1 110 ? -10.353 -1.353 -14.442 1.00 97.31 110 HIS A N 1
ATOM 840 C CA . HIS A 1 110 ? -11.353 -2.177 -15.116 1.00 97.31 110 HIS A CA 1
ATOM 841 C C . HIS A 1 110 ? -11.764 -3.391 -14.272 1.00 97.31 110 HIS A C 1
ATOM 843 O O . HIS A 1 110 ? -12.945 -3.609 -14.006 1.00 97.31 110 HIS A O 1
ATOM 849 N N . HIS A 1 111 ? -10.790 -4.180 -13.807 1.00 98.00 111 HIS A N 1
ATOM 850 C CA . HIS A 1 111 ? -11.094 -5.401 -13.067 1.00 98.00 111 HIS A CA 1
ATOM 851 C C . HIS A 1 111 ? -11.578 -5.130 -11.635 1.00 98.00 111 HIS A C 1
ATOM 853 O O . HIS A 1 111 ? -12.384 -5.896 -11.117 1.00 98.00 111 HIS A O 1
ATOM 859 N N . ALA A 1 112 ? -11.129 -4.056 -10.988 1.00 98.06 112 ALA A N 1
ATOM 860 C CA . ALA A 1 112 ? -11.623 -3.667 -9.672 1.00 98.06 112 ALA A CA 1
ATOM 861 C C . ALA A 1 112 ? -13.085 -3.212 -9.739 1.00 98.06 112 ALA A C 1
ATOM 863 O O . ALA A 1 112 ? -13.874 -3.603 -8.885 1.00 98.06 112 ALA A O 1
ATOM 864 N N . GLU A 1 113 ? -13.471 -2.443 -10.758 1.00 96.94 113 GLU A N 1
ATOM 865 C CA . GLU A 1 113 ? -14.867 -2.045 -10.954 1.00 96.94 113 GLU A CA 1
ATOM 866 C C . GLU A 1 113 ? -15.779 -3.235 -11.268 1.00 96.94 113 GLU A C 1
ATOM 868 O O . GLU A 1 113 ? -16.830 -3.373 -10.644 1.00 96.94 113 GLU A O 1
ATOM 873 N N . ALA A 1 114 ? -15.360 -4.123 -12.173 1.00 95.88 114 ALA A N 1
ATOM 874 C CA . ALA A 1 114 ? -16.109 -5.338 -12.493 1.00 95.88 114 ALA A CA 1
ATOM 875 C C . ALA A 1 114 ? -16.268 -6.257 -11.268 1.00 95.88 114 ALA A C 1
ATOM 877 O O . ALA A 1 114 ? -17.347 -6.798 -11.020 1.00 95.88 114 ALA A O 1
ATOM 878 N N . PHE A 1 115 ? -15.216 -6.373 -10.446 1.00 96.69 115 PHE A N 1
ATOM 879 C CA . PHE A 1 115 ? -15.297 -7.038 -9.146 1.00 96.69 115 PHE A CA 1
ATOM 880 C C . PHE A 1 115 ? -16.325 -6.353 -8.237 1.00 96.69 115 PHE A C 1
ATOM 882 O O . PHE A 1 115 ? -17.195 -7.023 -7.692 1.00 96.69 115 PHE A O 1
ATOM 889 N N . LEU A 1 116 ? -16.280 -5.022 -8.111 1.00 95.38 116 LEU A N 1
ATOM 890 C CA . LEU A 1 116 ? -17.188 -4.265 -7.244 1.00 95.38 116 LEU A CA 1
ATOM 891 C C . LEU A 1 116 ? -18.665 -4.414 -7.615 1.00 95.38 116 LEU A C 1
ATOM 893 O O . LEU A 1 116 ? -19.503 -4.430 -6.714 1.00 95.38 116 LEU A O 1
ATOM 897 N N . ARG A 1 117 ? -18.967 -4.540 -8.910 1.00 94.62 117 ARG A N 1
ATOM 898 C CA . ARG A 1 117 ? -20.325 -4.739 -9.434 1.00 94.62 117 ARG A CA 1
ATOM 899 C C . ARG A 1 117 ? -20.778 -6.204 -9.431 1.00 94.62 117 ARG A C 1
ATOM 901 O O . ARG A 1 117 ? -21.932 -6.458 -9.753 1.00 94.62 117 ARG A O 1
ATOM 908 N N . GLN A 1 118 ? -19.908 -7.147 -9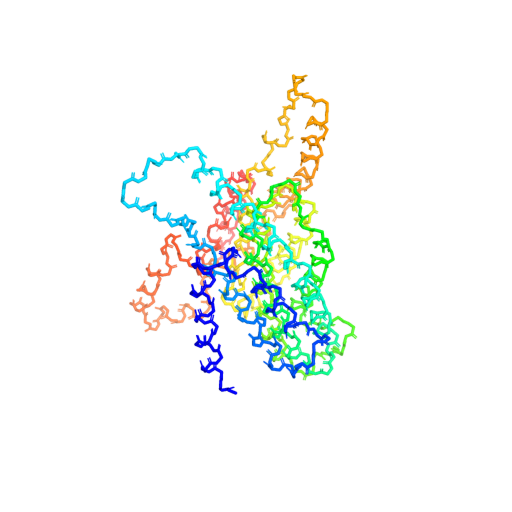.052 1.00 93.06 118 GLN A N 1
ATOM 909 C CA . GLN A 1 118 ? -20.127 -8.593 -9.198 1.00 93.06 118 GLN A CA 1
ATOM 910 C C . GLN A 1 118 ? -20.513 -8.999 -10.632 1.00 93.06 118 GLN A C 1
ATOM 912 O O . GLN A 1 118 ? -21.454 -9.756 -10.853 1.00 93.06 118 GLN A O 1
ATOM 917 N N . GLU A 1 119 ? -19.782 -8.495 -11.627 1.00 94.00 119 GLU A N 1
ATOM 918 C CA . GLU A 1 119 ? -19.956 -8.944 -13.014 1.00 94.00 119 GLU A CA 1
ATOM 919 C C . GLU A 1 119 ? -19.652 -10.456 -13.162 1.00 94.00 119 GLU A C 1
ATOM 921 O O . GLU A 1 119 ? -18.957 -11.035 -12.318 1.00 94.00 119 GLU A O 1
ATOM 926 N N . PRO A 1 120 ? -20.144 -11.135 -14.217 1.00 93.12 120 PRO A N 1
ATOM 927 C CA . PRO A 1 120 ? -19.883 -12.560 -14.417 1.00 93.12 120 PRO A CA 1
ATOM 928 C C . PRO A 1 120 ? -18.385 -12.902 -14.354 1.00 93.12 120 PRO A C 1
ATOM 930 O O . PRO A 1 120 ? -17.577 -12.356 -15.102 1.00 93.12 120 PRO A O 1
ATOM 933 N N . GLY A 1 121 ? -18.009 -13.825 -13.461 1.00 92.50 121 GLY A N 1
ATOM 934 C CA . GLY A 1 121 ? -16.603 -14.165 -13.199 1.00 92.50 121 GLY A CA 1
ATOM 935 C C . GLY A 1 121 ? -15.867 -13.161 -12.301 1.00 92.50 121 GLY A C 1
ATOM 936 O O . GLY A 1 121 ? -14.645 -13.014 -12.411 1.00 92.50 121 GLY A O 1
ATOM 937 N N . TRP A 1 122 ? -16.583 -12.439 -11.431 1.00 93.62 122 TRP A N 1
ATOM 938 C CA . TRP A 1 122 ? -16.034 -11.427 -10.518 1.00 93.62 122 TRP A CA 1
ATOM 939 C C . TRP A 1 122 ? -14.838 -11.916 -9.687 1.00 93.62 122 TRP A C 1
ATOM 941 O O . TRP A 1 122 ? -13.929 -11.140 -9.381 1.00 93.62 122 TRP A O 1
ATOM 951 N N . ASP A 1 123 ? -14.789 -13.199 -9.342 1.00 94.00 123 ASP A N 1
ATOM 952 C CA . ASP A 1 123 ? -13.683 -13.832 -8.625 1.00 94.00 123 ASP A CA 1
ATOM 953 C C . ASP A 1 123 ? -12.387 -13.795 -9.455 1.00 94.00 123 ASP A C 1
ATOM 955 O O . ASP A 1 123 ? -11.308 -13.464 -8.950 1.00 94.00 123 ASP A O 1
ATOM 959 N N . MET A 1 124 ? -12.494 -14.030 -10.764 1.00 95.12 124 MET A N 1
ATOM 960 C CA . MET A 1 124 ? -11.398 -13.864 -11.709 1.00 95.12 124 MET A CA 1
ATOM 961 C C . MET A 1 124 ? -10.994 -12.393 -11.827 1.00 95.12 124 MET A C 1
ATOM 963 O O . MET A 1 124 ? -9.796 -12.094 -11.790 1.00 95.12 124 MET A O 1
ATOM 967 N N . HIS A 1 125 ? -11.957 -11.468 -11.894 1.00 96.94 125 HIS A N 1
ATOM 968 C CA . HIS A 1 125 ? -11.672 -10.029 -11.880 1.00 96.94 125 HIS A CA 1
ATOM 969 C C . HIS A 1 125 ? -10.881 -9.625 -10.622 1.00 96.94 125 HIS A C 1
ATOM 971 O O . HIS A 1 125 ? -9.882 -8.911 -10.733 1.00 96.94 125 HIS A O 1
ATOM 977 N N . ALA A 1 126 ? -11.193 -10.177 -9.445 1.00 97.38 126 ALA A N 1
ATOM 978 C CA . ALA A 1 126 ? -10.396 -9.953 -8.237 1.00 97.38 126 ALA A CA 1
ATOM 979 C C . ALA A 1 126 ? -8.939 -10.437 -8.388 1.00 97.38 126 ALA A C 1
ATOM 981 O O . ALA A 1 126 ? -8.003 -9.767 -7.938 1.00 97.38 126 ALA A O 1
ATOM 982 N N . LEU A 1 127 ? -8.703 -11.578 -9.047 1.00 97.25 127 LEU A N 1
ATOM 983 C CA . LEU A 1 127 ? -7.345 -12.078 -9.304 1.00 97.25 127 LEU A CA 1
ATOM 984 C C . LEU A 1 127 ? -6.546 -11.151 -10.228 1.00 97.25 127 LEU A C 1
ATOM 986 O O . LEU A 1 127 ? -5.357 -10.924 -9.971 1.00 97.25 127 LEU A O 1
ATOM 990 N N . PHE A 1 128 ? -7.183 -10.614 -11.270 1.00 98.00 128 PHE A N 1
ATOM 991 C CA . PHE A 1 128 ? -6.575 -9.631 -12.166 1.00 98.00 128 PHE A CA 1
ATOM 992 C C . PHE A 1 128 ? -6.294 -8.313 -11.448 1.00 98.00 128 PHE A C 1
ATOM 994 O O . PHE A 1 128 ? -5.145 -7.872 -11.450 1.00 98.00 128 PHE A O 1
ATOM 1001 N N . ALA A 1 129 ? -7.287 -7.742 -10.759 1.00 98.44 129 ALA A N 1
ATOM 1002 C CA . ALA A 1 129 ? -7.142 -6.501 -10.001 1.00 98.44 129 ALA A CA 1
ATOM 1003 C C . ALA A 1 129 ? -5.991 -6.606 -8.991 1.00 98.44 129 ALA A C 1
ATOM 1005 O O . ALA A 1 129 ? -5.101 -5.759 -8.952 1.00 98.44 129 ALA A O 1
ATOM 1006 N N . LYS A 1 130 ? -5.929 -7.714 -8.241 1.00 98.44 130 LYS A N 1
ATOM 1007 C CA . LYS A 1 130 ? -4.832 -8.017 -7.314 1.00 98.44 130 LYS A CA 1
ATOM 1008 C C . LYS A 1 130 ? -3.469 -8.058 -8.008 1.00 98.44 130 LYS A C 1
ATOM 1010 O O . LYS A 1 130 ? -2.482 -7.566 -7.455 1.00 98.44 130 LYS A O 1
ATOM 1015 N N . ALA A 1 131 ? -3.366 -8.722 -9.158 1.00 98.00 131 ALA A N 1
ATOM 1016 C CA . ALA A 1 131 ? -2.100 -8.849 -9.872 1.00 98.00 131 ALA A CA 1
ATOM 1017 C C . ALA A 1 131 ? -1.646 -7.498 -10.446 1.00 98.00 131 ALA A C 1
ATOM 1019 O O . ALA A 1 131 ? -0.483 -7.141 -10.255 1.00 98.00 131 ALA A O 1
ATOM 1020 N N . ALA A 1 132 ? -2.574 -6.739 -11.034 1.00 98.50 132 ALA A N 1
ATOM 1021 C CA . ALA A 1 132 ? -2.353 -5.411 -11.592 1.00 98.50 132 ALA A CA 1
ATOM 1022 C C . ALA A 1 132 ? -1.894 -4.413 -10.523 1.00 98.50 132 ALA A C 1
ATOM 1024 O O . ALA A 1 132 ? -0.806 -3.861 -10.649 1.00 98.50 132 ALA A O 1
ATOM 1025 N N . ILE A 1 133 ? -2.628 -4.273 -9.410 1.00 98.56 133 ILE A N 1
ATOM 1026 C CA . ILE A 1 133 ? -2.257 -3.326 -8.344 1.00 98.56 133 ILE A CA 1
ATOM 1027 C C . ILE A 1 133 ? -0.952 -3.706 -7.641 1.00 98.56 133 ILE A C 1
ATOM 1029 O O . ILE A 1 133 ? -0.214 -2.839 -7.184 1.00 98.56 133 ILE A O 1
ATOM 1033 N N . THR A 1 134 ? -0.615 -5.001 -7.584 1.00 98.12 134 THR A N 1
ATOM 1034 C CA . THR A 1 134 ? 0.718 -5.382 -7.105 1.00 98.12 134 THR A CA 1
ATOM 1035 C C . THR A 1 134 ? 1.789 -4.943 -8.103 1.00 98.12 134 THR A C 1
ATOM 1037 O O . THR A 1 134 ? 2.825 -4.464 -7.675 1.00 98.12 134 THR A O 1
ATOM 1040 N N . GLY A 1 135 ? 1.549 -5.085 -9.412 1.00 97.69 135 GLY A N 1
ATOM 1041 C CA . GLY A 1 135 ? 2.440 -4.555 -10.445 1.00 97.69 135 GLY A CA 1
ATOM 1042 C C . GLY A 1 135 ? 2.631 -3.042 -10.323 1.00 97.69 135 GLY A C 1
ATOM 1043 O O . GLY A 1 135 ? 3.767 -2.590 -10.363 1.00 97.69 135 GLY A O 1
ATOM 1044 N N . VAL A 1 136 ? 1.550 -2.288 -10.086 1.00 97.81 136 VAL A N 1
ATOM 1045 C CA . VAL A 1 136 ? 1.608 -0.840 -9.811 1.00 97.81 136 VAL A CA 1
ATOM 1046 C C . VAL A 1 136 ? 2.488 -0.549 -8.596 1.00 97.81 136 VAL A C 1
ATOM 1048 O O . VAL A 1 136 ? 3.363 0.302 -8.678 1.00 97.81 136 VAL A O 1
ATOM 1051 N N . ALA A 1 137 ? 2.317 -1.277 -7.488 1.00 96.69 137 ALA A N 1
ATOM 1052 C CA . ALA A 1 137 ? 3.142 -1.080 -6.295 1.00 96.69 137 ALA A CA 1
ATOM 1053 C C . ALA A 1 137 ? 4.642 -1.299 -6.566 1.00 96.69 137 ALA A C 1
ATOM 1055 O O . ALA A 1 137 ? 5.461 -0.509 -6.107 1.00 96.69 137 ALA A O 1
ATOM 1056 N N . GLU A 1 138 ? 5.004 -2.353 -7.311 1.00 96.06 138 GLU A N 1
ATOM 1057 C CA . GLU A 1 138 ? 6.407 -2.591 -7.682 1.00 96.06 138 GLU A CA 1
ATOM 1058 C C . GLU A 1 138 ? 6.914 -1.513 -8.656 1.00 96.06 138 GLU A C 1
ATOM 1060 O O . GLU A 1 138 ? 8.033 -1.038 -8.515 1.00 96.06 138 GLU A O 1
ATOM 1065 N N . GLN A 1 139 ? 6.091 -1.084 -9.617 1.00 95.44 139 GLN A N 1
ATOM 1066 C CA . GLN A 1 139 ? 6.444 -0.036 -10.578 1.00 95.44 139 GLN A CA 1
ATOM 1067 C C . GLN A 1 139 ? 6.733 1.300 -9.877 1.00 95.44 139 GLN A C 1
ATOM 1069 O O . GLN A 1 139 ? 7.770 1.910 -10.142 1.00 95.44 139 GLN A O 1
ATOM 1074 N N . LEU A 1 140 ? 5.868 1.715 -8.945 1.00 94.06 140 LEU A N 1
ATOM 1075 C CA . LEU A 1 140 ? 6.034 2.950 -8.175 1.00 94.06 140 LEU A CA 1
ATOM 1076 C C . LEU A 1 140 ? 7.352 2.952 -7.390 1.00 94.06 140 LEU A C 1
ATOM 1078 O O . LEU A 1 140 ? 8.015 3.984 -7.320 1.00 94.06 140 LEU A O 1
ATOM 1082 N N . ALA A 1 141 ? 7.755 1.798 -6.852 1.00 92.50 141 ALA A N 1
ATOM 1083 C CA . ALA A 1 141 ? 9.002 1.653 -6.105 1.00 92.50 141 ALA A CA 1
ATOM 1084 C C . ALA A 1 141 ? 10.267 1.709 -6.982 1.00 92.50 141 ALA A C 1
ATOM 1086 O O . ALA A 1 141 ? 11.335 2.080 -6.500 1.00 92.50 141 ALA A O 1
ATOM 1087 N N . LEU A 1 142 ? 10.169 1.346 -8.265 1.00 92.75 142 LEU A N 1
ATOM 1088 C CA . LEU A 1 142 ? 11.313 1.309 -9.184 1.00 92.75 142 LEU A CA 1
ATOM 1089 C C . LEU A 1 142 ? 11.661 2.665 -9.798 1.00 92.75 142 LEU A C 1
ATOM 1091 O O . LEU A 1 142 ? 12.812 2.878 -10.180 1.00 92.75 142 LEU A O 1
ATOM 1095 N N . VAL A 1 143 ? 10.679 3.557 -9.944 1.00 87.25 143 VAL A N 1
ATOM 1096 C CA . VAL A 1 143 ? 10.858 4.842 -10.638 1.00 87.25 143 VAL A CA 1
ATOM 1097 C C . VAL A 1 143 ? 10.369 5.995 -9.767 1.00 87.25 143 VAL A C 1
ATOM 1099 O O . VAL A 1 143 ? 9.443 6.685 -10.168 1.00 87.25 143 VAL A O 1
ATOM 1102 N N . PRO A 1 144 ? 10.947 6.236 -8.576 1.00 78.44 144 PRO A N 1
ATOM 1103 C CA . PRO A 1 144 ? 10.579 7.405 -7.788 1.00 78.44 144 PRO A CA 1
ATOM 1104 C C . PRO A 1 144 ? 10.985 8.673 -8.554 1.00 78.44 144 PRO A C 1
ATOM 1106 O O . PRO A 1 144 ? 12.173 8.961 -8.697 1.00 78.44 144 PRO A O 1
ATOM 1109 N N . THR A 1 145 ? 10.011 9.418 -9.079 1.00 70.38 145 THR A N 1
ATOM 1110 C CA . THR A 1 145 ? 10.261 10.726 -9.711 1.00 70.38 145 THR A CA 1
ATOM 1111 C C . THR A 1 145 ? 10.243 11.867 -8.694 1.00 70.38 145 THR A C 1
ATOM 1113 O O . THR A 1 145 ? 10.772 12.929 -8.989 1.00 70.38 145 THR A O 1
ATOM 1116 N N . GLY A 1 146 ? 9.673 11.655 -7.499 1.00 68.56 146 GLY A N 1
ATOM 1117 C CA . GLY A 1 146 ? 9.624 12.611 -6.382 1.00 68.56 146 GLY A CA 1
ATOM 1118 C C . GLY A 1 146 ? 8.667 13.793 -6.586 1.00 68.56 146 GLY A C 1
ATOM 1119 O O . GLY A 1 146 ? 7.945 14.163 -5.660 1.00 68.56 146 GLY A O 1
ATOM 1120 N N . ASP A 1 147 ? 8.605 14.331 -7.802 1.00 77.94 147 ASP A N 1
ATOM 1121 C CA . ASP A 1 147 ? 7.956 15.615 -8.086 1.00 77.94 147 ASP A CA 1
ATOM 1122 C C . ASP A 1 147 ? 6.470 15.489 -8.456 1.00 77.94 147 ASP A C 1
ATOM 1124 O O . ASP A 1 147 ? 5.673 16.394 -8.196 1.00 77.94 147 ASP A O 1
ATOM 1128 N N . ALA A 1 148 ? 6.067 14.359 -9.041 1.00 88.94 148 ALA A N 1
ATOM 1129 C CA . ALA A 1 148 ? 4.692 14.126 -9.472 1.00 88.94 148 ALA A CA 1
ATOM 1130 C C . ALA A 1 148 ? 4.326 12.642 -9.443 1.00 88.94 148 ALA A C 1
ATOM 1132 O O . ALA A 1 148 ? 5.154 11.775 -9.723 1.00 88.94 148 ALA A O 1
ATOM 1133 N N . LEU A 1 149 ? 3.058 12.358 -9.149 1.00 91.81 149 LEU A N 1
ATOM 1134 C CA . LEU A 1 149 ? 2.497 11.028 -9.353 1.00 91.81 149 LEU A CA 1
ATOM 1135 C C . LEU A 1 149 ? 2.349 10.749 -10.860 1.00 91.81 149 LEU A C 1
ATOM 1137 O O . LEU A 1 149 ? 2.087 11.679 -11.630 1.00 91.81 149 LEU A O 1
ATOM 1141 N N . PRO A 1 150 ? 2.474 9.486 -11.301 1.00 93.50 150 PRO A N 1
ATOM 1142 C CA . PRO A 1 150 ? 2.218 9.126 -12.690 1.00 93.50 150 PRO A CA 1
ATOM 1143 C C . PRO A 1 150 ? 0.807 9.531 -13.149 1.00 93.50 150 PRO A C 1
ATOM 1145 O O . PRO A 1 150 ? -0.155 9.498 -12.374 1.00 93.50 150 PRO A O 1
ATOM 1148 N N . ALA A 1 151 ? 0.665 9.884 -14.426 1.00 93.75 151 ALA A N 1
ATOM 1149 C CA . ALA A 1 151 ? -0.610 10.329 -14.983 1.00 93.75 151 ALA A CA 1
ATOM 1150 C C . ALA A 1 151 ? -1.722 9.278 -14.798 1.00 93.75 151 ALA A C 1
ATOM 1152 O O . ALA A 1 151 ? -1.534 8.089 -15.058 1.00 93.75 151 ALA A O 1
ATOM 1153 N N . GLY A 1 152 ? -2.900 9.724 -14.354 1.00 94.88 152 GLY A N 1
ATOM 1154 C CA . GLY A 1 152 ? -4.047 8.853 -14.087 1.00 94.88 152 GLY A CA 1
ATOM 1155 C C . GLY A 1 152 ? -4.041 8.184 -12.708 1.00 94.88 152 GLY A C 1
ATOM 1156 O O . GLY A 1 152 ? -4.911 7.347 -12.451 1.00 94.88 152 GLY A O 1
ATOM 1157 N N . THR A 1 153 ? -3.107 8.543 -11.820 1.00 95.50 153 THR A N 1
ATOM 1158 C CA . THR A 1 153 ? -3.095 8.059 -10.429 1.00 95.50 153 THR A CA 1
ATOM 1159 C C . THR A 1 153 ? -4.399 8.382 -9.695 1.00 95.50 153 THR A C 1
ATOM 1161 O O . THR A 1 153 ? -4.894 7.530 -8.965 1.00 95.50 153 THR A O 1
ATOM 1164 N N . ASP A 1 154 ? -5.025 9.527 -9.954 1.00 96.12 154 ASP A N 1
ATOM 1165 C CA . ASP A 1 154 ? -6.262 9.954 -9.286 1.00 96.12 154 ASP A CA 1
ATOM 1166 C C . ASP A 1 154 ? -7.398 8.950 -9.517 1.00 96.12 154 ASP A C 1
ATOM 1168 O O . ASP A 1 154 ? -8.059 8.514 -8.574 1.00 96.12 154 ASP A O 1
ATOM 1172 N N . GLN A 1 155 ? -7.565 8.495 -10.766 1.00 97.19 155 GLN A N 1
ATOM 1173 C CA . GLN A 1 155 ? -8.545 7.464 -11.116 1.00 97.19 155 GLN A CA 1
ATOM 1174 C C . GLN A 1 155 ? -8.246 6.150 -10.382 1.00 97.19 155 GLN A C 1
ATOM 1176 O O . GLN A 1 155 ? -9.153 5.509 -9.850 1.00 97.19 155 GLN A O 1
ATOM 1181 N N . LEU A 1 156 ? -6.971 5.754 -10.322 1.00 98.38 156 LEU A N 1
ATOM 1182 C CA . LEU A 1 156 ? -6.552 4.551 -9.603 1.00 98.38 156 LEU A CA 1
ATOM 1183 C C . LEU A 1 156 ? -6.863 4.651 -8.110 1.00 98.38 156 LEU A C 1
ATOM 1185 O O . LEU A 1 156 ? -7.394 3.700 -7.538 1.00 98.38 156 LEU A O 1
ATOM 1189 N N . LEU A 1 157 ? -6.561 5.789 -7.485 1.00 98.06 157 LEU A N 1
ATOM 1190 C CA . LEU A 1 157 ? -6.807 6.024 -6.065 1.00 98.06 157 LEU A CA 1
ATOM 1191 C C . LEU A 1 157 ? -8.304 6.098 -5.754 1.00 98.06 157 LEU A C 1
ATOM 1193 O O . LEU A 1 157 ? -8.732 5.555 -4.738 1.00 98.06 157 LEU A O 1
ATOM 1197 N N . GLN A 1 158 ? -9.114 6.673 -6.643 1.00 97.50 158 GLN A N 1
ATOM 1198 C CA . GLN A 1 158 ? -10.569 6.706 -6.500 1.00 97.50 158 GLN A CA 1
ATOM 1199 C C . GLN A 1 158 ? -11.179 5.296 -6.538 1.00 97.50 158 GLN A C 1
ATOM 1201 O O . GLN A 1 158 ? -11.989 4.944 -5.675 1.00 97.50 158 GLN A O 1
ATOM 1206 N N . VAL A 1 159 ? -10.768 4.460 -7.500 1.00 98.06 159 VAL A N 1
ATOM 1207 C CA . VAL A 1 159 ? -11.227 3.063 -7.587 1.00 98.06 159 VAL A CA 1
ATOM 1208 C C . VAL A 1 159 ? -10.720 2.249 -6.394 1.00 98.06 159 VAL A C 1
ATOM 1210 O O . VAL A 1 159 ? -11.480 1.488 -5.795 1.00 98.06 159 VAL A O 1
ATOM 1213 N N . ALA A 1 160 ? -9.461 2.442 -5.995 1.00 98.38 160 ALA A N 1
ATOM 1214 C CA . ALA A 1 160 ? -8.874 1.815 -4.815 1.00 98.38 160 ALA A CA 1
ATOM 1215 C C . ALA A 1 160 ? -9.635 2.162 -3.527 1.00 98.38 160 ALA A C 1
ATOM 1217 O O . ALA A 1 160 ? -9.928 1.267 -2.735 1.00 98.38 160 ALA A O 1
ATOM 1218 N N . HIS A 1 161 ? -9.982 3.435 -3.328 1.00 97.75 161 HIS A N 1
ATOM 1219 C CA . HIS A 1 161 ? -10.763 3.899 -2.180 1.00 97.75 161 HIS A CA 1
ATOM 1220 C C . HIS A 1 161 ? -12.149 3.248 -2.150 1.00 97.75 161 HIS A C 1
ATOM 1222 O O . HIS A 1 161 ? -12.519 2.637 -1.146 1.00 97.75 161 HIS A O 1
ATOM 1228 N N . GLY A 1 162 ? -12.864 3.268 -3.281 1.00 96.06 162 GLY A N 1
ATOM 1229 C CA . GLY A 1 162 ? -14.166 2.612 -3.412 1.00 96.06 162 GLY A CA 1
ATOM 1230 C C . GLY A 1 162 ? -14.108 1.104 -3.148 1.00 96.06 162 GLY A C 1
ATOM 1231 O O . GLY A 1 162 ? -14.978 0.569 -2.459 1.00 96.06 162 GLY A O 1
ATOM 1232 N N . LEU A 1 163 ? -13.063 0.427 -3.637 1.00 96.94 163 LEU A N 1
ATOM 1233 C CA . LEU A 1 163 ? -12.851 -0.999 -3.392 1.00 96.94 163 LEU A CA 1
ATOM 1234 C C . LEU A 1 163 ? -12.620 -1.290 -1.914 1.00 96.94 163 LEU A C 1
ATOM 1236 O O . LEU A 1 163 ? -13.241 -2.193 -1.358 1.00 96.94 163 LEU A O 1
ATOM 1240 N N . LEU A 1 164 ? -11.734 -0.533 -1.269 1.00 96.25 164 LEU A N 1
ATOM 1241 C CA . LEU A 1 164 ? -11.446 -0.714 0.148 1.00 96.25 164 LEU A CA 1
ATOM 1242 C C . LEU A 1 164 ? -12.699 -0.481 1.005 1.00 96.25 164 LEU A C 1
ATOM 1244 O O . LEU A 1 164 ? -12.944 -1.271 1.916 1.00 96.25 164 LEU A O 1
ATOM 1248 N N . GLY A 1 165 ? -13.510 0.531 0.675 1.00 94.50 165 GLY A N 1
ATOM 1249 C CA . GLY A 1 165 ? -14.790 0.798 1.332 1.00 94.50 165 GLY A CA 1
ATOM 1250 C C . GLY A 1 165 ? -15.781 -0.357 1.207 1.00 94.50 165 GLY A C 1
ATOM 1251 O O . GLY A 1 165 ? -16.262 -0.846 2.224 1.00 94.50 165 GLY A O 1
ATOM 1252 N N . ALA A 1 166 ? -16.013 -0.859 -0.008 1.00 93.94 166 ALA A N 1
ATOM 1253 C CA . ALA A 1 166 ? -16.920 -1.985 -0.260 1.00 93.94 166 ALA A CA 1
ATOM 1254 C C . ALA A 1 166 ? -16.474 -3.286 0.435 1.00 93.94 166 ALA A C 1
ATOM 1256 O O . ALA A 1 166 ? -17.273 -4.023 1.011 1.00 93.94 166 ALA A O 1
ATOM 1257 N N . VAL A 1 167 ? -15.168 -3.573 0.421 1.00 92.62 167 VAL A N 1
ATOM 1258 C CA . VAL A 1 167 ? -14.601 -4.749 1.103 1.00 92.62 167 VAL A CA 1
ATOM 1259 C C . VAL A 1 167 ? -14.677 -4.603 2.625 1.00 92.62 167 VAL A C 1
ATOM 1261 O O . VAL A 1 167 ? -14.702 -5.595 3.349 1.00 92.62 167 VAL A O 1
ATOM 1264 N N . GLN A 1 168 ? -14.667 -3.378 3.141 1.00 90.00 168 GLN A N 1
ATOM 1265 C CA . GLN A 1 168 ? -14.786 -3.109 4.568 1.00 90.00 168 GLN A CA 1
ATOM 1266 C C . GLN A 1 168 ? -16.233 -3.161 5.062 1.00 90.00 168 GLN A C 1
ATOM 1268 O O . GLN A 1 168 ? -16.465 -3.680 6.150 1.00 90.00 168 GLN A O 1
ATOM 1273 N N . SER A 1 169 ? -17.193 -2.670 4.277 1.00 88.94 169 SER A N 1
ATOM 1274 C CA . SER A 1 169 ? -18.624 -2.790 4.579 1.00 88.94 169 SER A CA 1
ATOM 1275 C C . SER A 1 169 ? -19.178 -4.191 4.309 1.00 88.94 169 SER A C 1
ATOM 1277 O O . SER A 1 169 ? -20.270 -4.513 4.767 1.00 88.94 169 SER A O 1
ATOM 1279 N N . GLY A 1 170 ? -18.453 -5.015 3.545 1.00 88.56 170 GLY A N 1
ATOM 1280 C CA . GLY A 1 170 ? -18.940 -6.309 3.066 1.00 88.56 170 GLY A CA 1
ATOM 1281 C C . GLY A 1 170 ? -20.013 -6.180 1.980 1.00 88.56 170 GLY A C 1
ATOM 1282 O O . GLY A 1 170 ? -20.658 -7.172 1.651 1.00 88.56 170 GLY A O 1
ATOM 1283 N N . THR A 1 171 ? -20.205 -4.979 1.423 1.00 89.19 171 THR A N 1
ATOM 1284 C CA . THR A 1 171 ? -21.255 -4.688 0.443 1.00 89.19 171 THR A CA 1
ATOM 1285 C C . THR A 1 171 ? -20.660 -4.304 -0.916 1.00 89.19 171 THR A C 1
ATOM 1287 O O . THR A 1 171 ? -19.968 -3.290 -1.032 1.00 89.19 171 THR A O 1
ATOM 1290 N N . PRO A 1 172 ? -20.921 -5.100 -1.965 1.00 89.06 172 PRO A N 1
ATOM 1291 C CA . PRO A 1 172 ? -20.588 -4.780 -3.352 1.00 89.06 172 PRO A CA 1
ATOM 1292 C C . PRO A 1 172 ? -21.204 -3.445 -3.788 1.00 89.06 172 PRO A C 1
ATOM 1294 O O . PRO A 1 172 ? -22.318 -3.096 -3.393 1.00 89.06 172 PRO A O 1
ATOM 1297 N N . ARG A 1 173 ? -20.495 -2.682 -4.625 1.00 88.06 173 ARG A N 1
ATOM 1298 C CA . ARG A 1 173 ? -20.959 -1.370 -5.087 1.00 88.06 173 ARG A CA 1
ATOM 1299 C C . ARG A 1 173 ? -21.705 -1.519 -6.406 1.00 88.06 173 ARG A C 1
ATOM 1301 O O . ARG A 1 173 ? -21.095 -1.759 -7.442 1.00 88.06 173 ARG A O 1
ATOM 1308 N N . GLY A 1 174 ? -23.019 -1.309 -6.369 1.00 80.12 174 GLY A N 1
ATOM 1309 C CA . GLY A 1 174 ? -23.875 -1.407 -7.557 1.00 80.12 174 GLY A CA 1
ATOM 1310 C C . GLY A 1 174 ? -24.150 -2.843 -8.016 1.00 80.12 174 GLY A C 1
ATOM 1311 O O . GLY A 1 174 ? -24.766 -3.021 -9.060 1.00 80.12 174 GLY A O 1
ATOM 1312 N N . GLY A 1 175 ? -23.706 -3.843 -7.249 1.00 76.88 175 GLY A N 1
ATOM 1313 C CA . GLY A 1 175 ? -24.092 -5.245 -7.404 1.00 76.88 175 GLY A CA 1
ATOM 1314 C C . GLY A 1 175 ? -25.146 -5.668 -6.370 1.00 76.88 175 GLY A C 1
ATOM 1315 O O . GLY A 1 175 ? -25.584 -4.841 -5.563 1.00 76.88 175 GLY A O 1
ATOM 1316 N N . PRO A 1 176 ? -25.543 -6.951 -6.357 1.00 74.81 176 PRO A N 1
ATOM 1317 C CA . PRO A 1 176 ? -26.464 -7.471 -5.355 1.00 74.81 176 PRO A CA 1
ATOM 1318 C C . PRO A 1 176 ? -25.874 -7.356 -3.942 1.00 74.81 176 PRO A C 1
ATOM 1320 O O . PRO A 1 176 ? -24.683 -7.592 -3.719 1.00 74.81 176 PRO A O 1
ATOM 1323 N N . SER A 1 177 ? -26.728 -6.972 -2.993 1.00 82.81 177 SER A N 1
ATOM 1324 C CA . SER A 1 177 ? -26.425 -6.899 -1.564 1.00 82.81 177 SER A CA 1
ATOM 1325 C C . SER A 1 177 ? -27.461 -7.747 -0.817 1.00 82.81 177 SER A C 1
ATOM 1327 O O . SER A 1 177 ? -28.644 -7.399 -0.870 1.00 82.81 177 SER A O 1
ATOM 1329 N N . PRO A 1 178 ? -27.068 -8.846 -0.144 1.00 83.75 178 PRO A N 1
ATOM 1330 C CA . PRO A 1 178 ? -25.694 -9.319 0.082 1.00 83.75 178 PRO A CA 1
ATOM 1331 C C . PRO A 1 17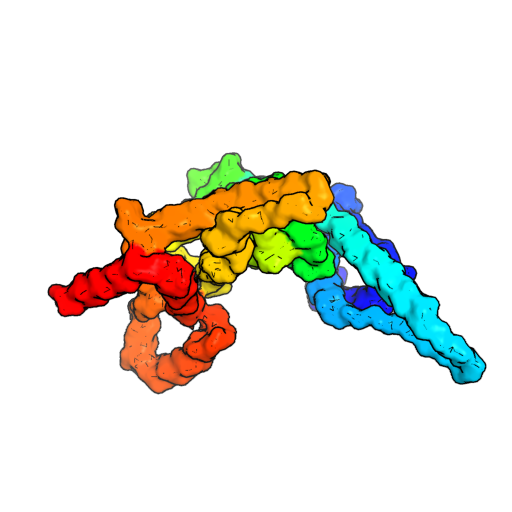8 ? -25.011 -9.891 -1.183 1.00 83.75 178 PRO A C 1
ATOM 1333 O O . PRO A 1 178 ? -25.698 -10.211 -2.154 1.00 83.75 178 PRO A O 1
ATOM 1336 N N . PRO A 1 179 ? -23.668 -10.032 -1.183 1.00 86.69 179 PRO A N 1
ATOM 1337 C CA . PRO A 1 179 ? -22.949 -10.731 -2.250 1.00 86.69 179 PRO A CA 1
ATOM 1338 C C . PRO A 1 179 ? -23.409 -12.187 -2.386 1.00 86.69 179 PRO A C 1
ATOM 1340 O O . PRO A 1 179 ? -23.753 -12.819 -1.387 1.00 86.69 179 PRO A O 1
ATOM 1343 N N . GLU A 1 180 ? -23.345 -12.735 -3.604 1.00 84.25 180 GLU A N 1
ATOM 1344 C CA . GLU A 1 180 ? -23.808 -14.103 -3.909 1.00 84.25 180 GLU A CA 1
ATOM 1345 C C . GLU A 1 180 ? -23.102 -15.163 -3.051 1.00 84.25 180 GLU A C 1
ATOM 1347 O O . GLU A 1 180 ? -23.716 -16.122 -2.586 1.00 84.25 180 GLU A O 1
ATOM 1352 N N . ASN A 1 181 ? -21.803 -14.968 -2.806 1.00 91.12 181 ASN A N 1
ATOM 1353 C CA . ASN A 1 181 ? -21.006 -15.786 -1.900 1.00 91.12 181 ASN A CA 1
ATOM 1354 C C . ASN A 1 181 ? -20.194 -14.881 -0.956 1.00 91.12 181 ASN A C 1
ATOM 1356 O O . ASN A 1 181 ? -19.079 -14.474 -1.303 1.00 91.12 181 ASN A O 1
ATOM 1360 N N . PRO A 1 182 ? -20.715 -14.567 0.246 1.00 91.56 182 PRO A N 1
ATOM 1361 C CA . PRO A 1 182 ? -20.061 -13.652 1.180 1.00 91.56 182 PRO A CA 1
ATOM 1362 C C . PRO A 1 182 ? -18.669 -14.107 1.628 1.00 91.56 182 PRO A C 1
ATOM 1364 O O . PRO A 1 182 ? -17.773 -13.279 1.790 1.00 91.56 182 PRO A O 1
ATOM 1367 N N . ALA A 1 183 ? -18.455 -15.415 1.803 1.00 91.88 183 ALA A N 1
ATOM 1368 C CA . ALA A 1 183 ? -17.162 -15.950 2.225 1.00 91.88 183 ALA A CA 1
ATOM 1369 C C . ALA A 1 183 ? -16.094 -15.739 1.142 1.00 91.88 183 ALA A C 1
ATOM 1371 O O . ALA A 1 183 ? -15.035 -15.168 1.414 1.00 91.88 183 ALA A O 1
ATOM 1372 N N . LEU A 1 184 ? -16.405 -16.122 -0.101 1.00 93.12 184 LEU A N 1
ATOM 1373 C CA . LEU A 1 184 ? -15.502 -15.934 -1.235 1.00 93.12 184 LEU A CA 1
ATOM 1374 C C . LEU A 1 184 ? -15.279 -14.445 -1.535 1.00 93.12 184 LEU A C 1
ATOM 1376 O O . LEU A 1 184 ? -14.157 -14.045 -1.842 1.00 93.12 184 LEU A O 1
ATOM 1380 N N . TRP A 1 185 ? -16.320 -13.615 -1.401 1.00 93.75 185 TRP A N 1
ATOM 1381 C CA . TRP A 1 185 ? -16.235 -12.161 -1.564 1.00 93.75 185 TRP A CA 1
ATOM 1382 C C . TRP A 1 185 ? -15.231 -11.553 -0.587 1.00 93.75 185 TRP A C 1
ATOM 1384 O O . TRP A 1 185 ? -14.303 -10.849 -0.991 1.00 93.75 185 TRP A O 1
ATOM 1394 N N . ASN A 1 186 ? -15.379 -11.878 0.698 1.00 92.50 186 ASN A N 1
ATOM 1395 C CA . ASN A 1 186 ? -14.500 -11.387 1.752 1.00 92.50 186 ASN A CA 1
ATOM 1396 C C . ASN A 1 186 ? -13.060 -11.874 1.558 1.00 92.50 186 ASN A C 1
ATOM 1398 O O . ASN A 1 186 ? -12.112 -11.110 1.763 1.00 92.50 186 ASN A O 1
ATOM 1402 N N . GLU A 1 187 ? -12.873 -13.119 1.118 1.00 94.19 187 GLU A N 1
ATOM 1403 C CA . GLU A 1 187 ? -11.547 -13.661 0.842 1.00 94.19 187 GLU A CA 1
ATOM 1404 C C . GLU A 1 187 ? -10.876 -12.965 -0.355 1.00 94.19 187 GLU A C 1
ATOM 1406 O O . GLU A 1 187 ? -9.738 -12.486 -0.253 1.00 94.19 187 GLU A O 1
ATOM 1411 N N . ALA A 1 188 ? -11.569 -12.893 -1.492 1.00 95.88 188 ALA A N 1
ATOM 1412 C CA . ALA A 1 188 ? -11.061 -12.293 -2.719 1.00 95.88 188 ALA A CA 1
ATOM 1413 C C . ALA A 1 188 ? -10.815 -10.790 -2.533 1.00 95.88 188 ALA A C 1
ATOM 1415 O O . ALA A 1 188 ? -9.699 -10.309 -2.760 1.00 95.88 188 ALA A O 1
ATOM 1416 N N . GLY A 1 189 ? -11.818 -10.072 -2.023 1.00 95.81 189 GLY A N 1
ATOM 1417 C CA . GLY A 1 189 ? -11.751 -8.651 -1.706 1.00 95.81 189 GLY A CA 1
ATOM 1418 C C . GLY A 1 189 ? -10.661 -8.341 -0.687 1.00 95.81 189 GLY A C 1
ATOM 1419 O O . GLY A 1 189 ? -9.862 -7.431 -0.901 1.00 95.81 189 GLY A O 1
ATOM 1420 N N . GLY A 1 190 ? -10.531 -9.148 0.371 1.00 95.38 190 GLY A N 1
ATOM 1421 C CA . GLY A 1 190 ? -9.464 -9.008 1.363 1.00 95.38 190 GLY A CA 1
ATOM 1422 C C . GLY A 1 190 ? -8.064 -9.139 0.753 1.00 95.38 190 GLY A C 1
ATOM 1423 O O . GLY A 1 190 ? -7.177 -8.333 1.046 1.00 95.38 190 GLY A O 1
ATOM 1424 N N . ARG A 1 191 ? -7.858 -10.103 -0.156 1.00 96.75 191 ARG A N 1
ATOM 1425 C CA . ARG A 1 191 ? -6.580 -10.288 -0.870 1.00 96.75 191 ARG A CA 1
ATOM 1426 C C . ARG A 1 191 ? -6.264 -9.130 -1.827 1.00 96.75 191 ARG A C 1
ATOM 1428 O O . ARG A 1 191 ? -5.079 -8.854 -2.030 1.00 96.75 191 ARG A O 1
ATOM 1435 N N . VAL A 1 192 ? -7.268 -8.490 -2.432 1.00 97.62 192 VAL A N 1
ATOM 1436 C CA . VAL A 1 192 ? -7.083 -7.286 -3.267 1.00 97.62 192 VAL A CA 1
ATOM 1437 C C . VAL A 1 192 ? -6.785 -6.074 -2.384 1.00 97.62 192 VAL A C 1
ATOM 1439 O O . VAL A 1 192 ? -5.792 -5.389 -2.622 1.00 97.62 192 VAL A O 1
ATOM 1442 N N . ALA A 1 193 ? -7.565 -5.868 -1.321 1.00 97.12 193 ALA A N 1
ATOM 1443 C CA . ALA A 1 193 ? -7.401 -4.786 -0.353 1.00 97.12 193 ALA A CA 1
ATOM 1444 C C . ALA A 1 193 ? -5.994 -4.757 0.266 1.00 97.12 193 ALA A C 1
ATOM 1446 O O . ALA A 1 193 ? -5.393 -3.693 0.379 1.00 97.12 193 ALA A O 1
ATOM 1447 N N . GLU A 1 194 ? -5.416 -5.920 0.585 1.00 96.69 194 GLU A N 1
ATOM 1448 C CA . GLU A 1 194 ? -4.012 -6.024 1.015 1.00 96.69 194 GLU A CA 1
ATOM 1449 C C . GLU A 1 194 ? -3.037 -5.432 -0.010 1.00 96.69 194 GLU A C 1
ATOM 1451 O O . GLU A 1 194 ? -2.058 -4.779 0.346 1.00 96.69 194 GLU A O 1
ATOM 1456 N N . ARG A 1 195 ? -3.263 -5.677 -1.302 1.00 97.69 195 ARG A N 1
ATOM 1457 C CA . ARG A 1 195 ? -2.365 -5.192 -2.355 1.00 97.69 195 ARG A CA 1
ATOM 1458 C C . ARG A 1 195 ? -2.587 -3.723 -2.669 1.00 97.69 195 ARG A C 1
ATOM 1460 O O . ARG A 1 195 ? -1.602 -3.039 -2.921 1.00 97.69 195 ARG A O 1
ATOM 1467 N N . VAL A 1 196 ? -3.820 -3.239 -2.547 1.00 98.44 196 VAL A N 1
ATOM 1468 C CA . VAL A 1 196 ? -4.117 -1.805 -2.564 1.00 98.44 196 VAL A CA 1
ATOM 1469 C C . VAL A 1 196 ? -3.387 -1.102 -1.419 1.00 98.44 196 VAL A C 1
ATOM 1471 O O . VAL A 1 196 ? -2.624 -0.183 -1.682 1.00 98.44 196 VAL A O 1
ATOM 1474 N N . ALA A 1 197 ? -3.515 -1.571 -0.174 1.00 97.62 197 ALA A N 1
ATOM 1475 C CA . ALA A 1 197 ? -2.826 -0.964 0.969 1.00 97.62 197 ALA A CA 1
ATOM 1476 C C . ALA A 1 197 ? -1.298 -0.922 0.777 1.00 97.62 197 ALA A C 1
ATOM 1478 O O . ALA A 1 197 ? -0.660 0.084 1.075 1.00 97.62 197 ALA A O 1
ATOM 1479 N N . ARG A 1 198 ? -0.704 -1.979 0.203 1.00 96.88 198 ARG A N 1
ATOM 1480 C CA . ARG A 1 198 ? 0.724 -1.978 -0.154 1.00 96.88 198 ARG A CA 1
ATOM 1481 C C . ARG A 1 198 ? 1.069 -0.955 -1.245 1.00 96.88 198 ARG A C 1
ATOM 1483 O O . ARG A 1 198 ? 2.124 -0.341 -1.152 1.00 96.88 198 ARG A O 1
ATOM 1490 N N . ALA A 1 199 ? 0.217 -0.772 -2.254 1.00 97.75 199 ALA A N 1
ATOM 1491 C CA . ALA A 1 199 ? 0.419 0.252 -3.281 1.00 97.75 199 ALA A CA 1
ATOM 1492 C C . ALA A 1 199 ? 0.326 1.671 -2.699 1.00 97.75 199 ALA A C 1
ATOM 1494 O O . ALA A 1 199 ? 1.146 2.513 -3.043 1.00 97.75 199 ALA A O 1
ATOM 1495 N N . LEU A 1 200 ? -0.604 1.913 -1.768 1.00 98.06 200 LEU A N 1
ATOM 1496 C CA . LEU A 1 200 ? -0.709 3.188 -1.049 1.00 98.06 200 LEU A CA 1
ATOM 1497 C C . LEU A 1 200 ? 0.535 3.465 -0.196 1.00 98.06 200 LEU A C 1
ATOM 1499 O O . LEU A 1 200 ? 1.025 4.587 -0.183 1.00 98.06 200 LEU A O 1
ATOM 1503 N N . ILE A 1 201 ? 1.076 2.444 0.478 1.00 96.88 201 ILE A N 1
ATOM 1504 C CA . ILE A 1 201 ? 2.347 2.557 1.209 1.00 96.88 201 ILE A CA 1
ATOM 1505 C C . ILE A 1 201 ? 3.501 2.888 0.256 1.00 96.88 201 ILE A C 1
ATOM 1507 O O . ILE A 1 201 ? 4.286 3.776 0.560 1.00 96.88 201 ILE A O 1
ATOM 1511 N N . ALA A 1 202 ? 3.591 2.223 -0.900 1.00 95.12 202 ALA A N 1
ATOM 1512 C CA . ALA A 1 202 ? 4.622 2.527 -1.894 1.00 95.12 202 ALA A CA 1
ATOM 1513 C C . ALA A 1 202 ? 4.486 3.960 -2.441 1.00 95.12 202 ALA A C 1
ATOM 1515 O O . ALA A 1 202 ? 5.483 4.663 -2.578 1.00 95.12 202 ALA A O 1
ATOM 1516 N N . ALA A 1 203 ? 3.258 4.420 -2.703 1.00 95.69 203 ALA A N 1
ATOM 1517 C CA . ALA A 1 203 ? 2.998 5.802 -3.095 1.00 95.69 203 ALA A CA 1
ATOM 1518 C C . ALA A 1 203 ? 3.434 6.783 -1.996 1.00 95.69 203 ALA A C 1
ATOM 1520 O O . ALA A 1 203 ? 4.120 7.755 -2.282 1.00 95.69 203 ALA A O 1
ATOM 1521 N N . LEU A 1 204 ? 3.115 6.503 -0.734 1.00 95.56 204 LEU A N 1
ATOM 1522 C CA . LEU A 1 204 ? 3.544 7.331 0.389 1.00 95.56 204 LEU A CA 1
ATOM 1523 C C . LEU A 1 204 ? 5.074 7.357 0.551 1.00 95.56 204 LEU A C 1
ATOM 1525 O O . LEU A 1 204 ? 5.637 8.424 0.759 1.00 95.56 204 LEU A O 1
ATOM 1529 N N . ASP A 1 205 ? 5.749 6.214 0.422 1.00 94.12 205 ASP A N 1
ATOM 1530 C CA . ASP A 1 205 ? 7.202 6.107 0.606 1.00 94.12 205 ASP A CA 1
ATOM 1531 C C . ASP A 1 205 ? 7.997 6.827 -0.493 1.00 94.12 205 ASP A C 1
ATOM 1533 O O . ASP A 1 205 ? 9.038 7.422 -0.221 1.00 94.12 205 ASP A O 1
ATOM 1537 N N . HIS A 1 206 ? 7.513 6.783 -1.736 1.00 93.50 206 HIS A N 1
ATOM 1538 C CA . HIS A 1 206 ? 8.250 7.282 -2.901 1.00 93.50 206 HIS A CA 1
ATOM 1539 C C . HIS A 1 206 ? 7.720 8.613 -3.455 1.00 93.50 206 HIS A C 1
ATOM 1541 O O . HIS A 1 206 ? 8.423 9.287 -4.206 1.00 93.50 206 HIS A O 1
ATOM 1547 N N . TYR A 1 207 ? 6.498 8.998 -3.080 1.00 95.06 207 TYR A N 1
ATOM 1548 C CA . TYR A 1 207 ? 5.761 10.143 -3.620 1.00 95.06 207 TYR A CA 1
ATOM 1549 C C . TYR A 1 207 ? 4.991 10.894 -2.524 1.00 95.06 207 TYR A C 1
ATOM 1551 O O . TYR A 1 207 ? 3.902 11.409 -2.767 1.00 95.06 207 TYR A O 1
ATOM 1559 N N . ALA A 1 208 ? 5.538 10.970 -1.308 1.00 95.06 208 ALA A N 1
ATOM 1560 C CA . ALA A 1 208 ? 4.871 11.565 -0.148 1.00 95.06 208 ALA A CA 1
ATOM 1561 C C . ALA A 1 208 ? 4.242 12.943 -0.427 1.00 95.06 208 ALA A C 1
ATOM 1563 O O . ALA A 1 208 ? 3.082 13.179 -0.093 1.00 95.06 208 ALA A O 1
ATOM 1564 N N . VAL A 1 209 ? 4.988 13.859 -1.050 1.00 95.06 209 VAL A N 1
ATOM 1565 C CA . VAL A 1 209 ? 4.523 15.230 -1.311 1.00 95.06 209 VAL A CA 1
ATOM 1566 C C . VAL A 1 209 ? 3.325 15.264 -2.269 1.00 95.06 209 VAL A C 1
ATOM 1568 O O . VAL A 1 209 ? 2.287 15.799 -1.877 1.00 95.06 209 VAL A O 1
ATOM 1571 N N . PRO A 1 210 ? 3.387 14.701 -3.492 1.00 94.75 210 PRO A N 1
ATOM 1572 C CA . PRO A 1 210 ? 2.221 14.690 -4.373 1.00 94.75 210 PRO A CA 1
ATOM 1573 C C . PRO A 1 210 ? 1.095 13.769 -3.870 1.00 94.75 210 PRO A C 1
ATOM 1575 O O . PRO A 1 210 ? -0.065 14.045 -4.140 1.00 94.75 210 PRO A O 1
ATOM 1578 N N . PHE A 1 211 ? 1.385 12.730 -3.077 1.00 96.25 211 PHE A N 1
ATOM 1579 C CA . PHE A 1 211 ? 0.356 11.875 -2.469 1.00 96.25 211 PHE A CA 1
ATOM 1580 C C . PHE A 1 211 ? -0.414 12.554 -1.317 1.00 96.25 211 PHE A C 1
ATOM 1582 O O . PHE A 1 211 ? -1.488 12.090 -0.928 1.00 96.25 211 PHE A O 1
ATOM 1589 N N . ALA A 1 212 ? 0.107 13.656 -0.768 1.00 96.56 212 ALA A N 1
ATOM 1590 C CA . ALA A 1 212 ? -0.420 14.307 0.431 1.00 96.56 212 ALA A CA 1
ATOM 1591 C C . ALA A 1 212 ? -1.907 14.690 0.342 1.00 96.56 212 ALA A C 1
ATOM 1593 O O . ALA A 1 212 ? -2.625 14.597 1.335 1.00 96.56 212 ALA A O 1
ATOM 1594 N N . GLU A 1 213 ? -2.381 15.085 -0.840 1.00 94.62 213 GLU A N 1
ATOM 1595 C CA . GLU A 1 213 ? -3.777 15.482 -1.059 1.00 94.62 213 GLU A CA 1
ATOM 1596 C C . GLU A 1 213 ? -4.766 14.312 -0.923 1.00 94.62 213 GLU A C 1
ATOM 1598 O O . GLU A 1 213 ? -5.912 14.513 -0.529 1.00 94.62 213 GLU A O 1
ATOM 1603 N N . TYR A 1 214 ? -4.313 13.077 -1.158 1.00 96.81 214 TYR A N 1
ATOM 1604 C CA . TYR A 1 214 ? -5.139 11.871 -1.047 1.00 96.81 214 TYR A CA 1
ATOM 1605 C C . TYR A 1 214 ? -5.148 11.282 0.360 1.00 96.81 214 TYR A C 1
ATOM 1607 O O . TYR A 1 214 ? -6.064 10.534 0.718 1.00 96.81 214 TYR A O 1
ATOM 1615 N N . LEU A 1 215 ? -4.133 11.601 1.166 1.00 97.25 215 LEU A N 1
ATOM 1616 C CA . LEU A 1 215 ? -3.953 11.033 2.496 1.00 97.25 215 LEU A CA 1
ATOM 1617 C C . LEU A 1 215 ? -5.207 11.159 3.386 1.00 97.25 215 LEU A C 1
ATOM 1619 O O . LEU A 1 215 ? -5.588 10.139 3.969 1.00 97.25 215 LEU A O 1
ATOM 1623 N N . PRO A 1 216 ? -5.896 12.320 3.482 1.00 96.62 216 PRO A N 1
ATOM 1624 C CA . PRO A 1 216 ? -7.061 12.462 4.357 1.00 96.62 216 PRO A CA 1
ATOM 1625 C C . PRO A 1 216 ? -8.177 11.457 4.042 1.00 96.62 216 PRO A C 1
ATOM 1627 O O . PRO A 1 216 ? -8.792 10.909 4.955 1.00 96.62 216 PRO A O 1
ATOM 1630 N N . HIS A 1 217 ? -8.396 11.144 2.762 1.00 96.62 217 HIS A N 1
ATOM 1631 C CA . HIS A 1 217 ? -9.440 10.210 2.332 1.00 96.62 217 HIS A CA 1
ATOM 1632 C C . HIS A 1 217 ? -9.154 8.768 2.767 1.00 96.62 217 HIS A C 1
ATOM 1634 O O . HIS A 1 217 ? -10.067 8.043 3.176 1.00 96.62 217 HIS A O 1
ATOM 1640 N N . PHE A 1 218 ? -7.889 8.345 2.707 1.00 97.62 218 PHE A N 1
ATOM 1641 C CA . PHE A 1 218 ? -7.478 7.014 3.157 1.00 97.62 218 PHE A CA 1
ATOM 1642 C C . PHE A 1 218 ? -7.366 6.924 4.681 1.00 97.62 218 PHE A C 1
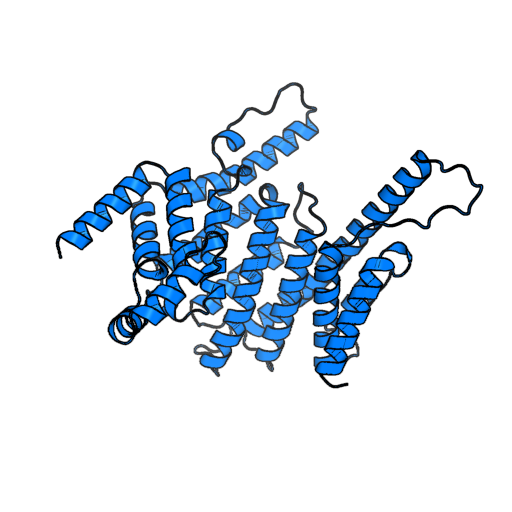ATOM 1644 O O . PHE A 1 218 ? -7.721 5.892 5.251 1.00 97.62 218 PHE A O 1
ATOM 1651 N N . LEU A 1 219 ? -6.956 8.005 5.356 1.00 96.31 219 LEU A N 1
ATOM 1652 C CA . LEU A 1 219 ? -7.018 8.096 6.816 1.00 96.31 219 LEU A CA 1
ATOM 1653 C C . LEU A 1 219 ? -8.455 7.973 7.316 1.00 96.31 219 LEU A C 1
ATOM 1655 O O . LEU A 1 219 ? -8.707 7.196 8.229 1.00 96.31 219 LEU A O 1
ATOM 1659 N N . GLN A 1 220 ? -9.412 8.662 6.693 1.00 94.50 220 GLN A N 1
ATOM 1660 C CA . GLN A 1 220 ? -10.825 8.531 7.048 1.00 94.50 220 GLN A CA 1
ATOM 1661 C C . GLN A 1 220 ? -11.309 7.080 6.905 1.00 94.50 220 GLN A C 1
ATOM 1663 O O . GLN A 1 220 ? -11.988 6.556 7.786 1.00 94.50 220 GLN A O 1
ATOM 1668 N N . LEU A 1 221 ? -10.923 6.400 5.826 1.00 94.44 221 LEU A N 1
ATOM 1669 C CA . LEU A 1 221 ? -11.331 5.021 5.580 1.00 94.44 221 LEU A CA 1
ATOM 1670 C C . LEU A 1 221 ? -10.760 4.042 6.621 1.00 94.44 221 LEU A C 1
ATOM 1672 O O . LEU A 1 221 ? -11.495 3.249 7.216 1.00 94.44 221 LEU A O 1
ATOM 1676 N N . PHE A 1 222 ? -9.448 4.110 6.853 1.00 95.00 222 PHE A N 1
ATOM 1677 C CA . PHE A 1 222 ? -8.747 3.195 7.748 1.00 95.00 222 PHE A CA 1
ATOM 1678 C C . PHE A 1 222 ? -8.966 3.522 9.219 1.00 95.00 222 PHE A C 1
ATOM 1680 O O . PHE A 1 222 ? -9.194 2.614 10.014 1.00 95.00 222 PHE A O 1
ATOM 1687 N N . VAL A 1 223 ? -8.939 4.797 9.593 1.00 93.19 223 VAL A N 1
ATOM 1688 C CA . VAL A 1 223 ? -9.117 5.208 10.982 1.00 93.19 223 VAL A CA 1
ATOM 1689 C C . VAL A 1 223 ? -10.593 5.252 11.337 1.00 93.19 223 VAL A C 1
ATOM 1691 O O . VAL A 1 223 ? -11.041 4.407 12.105 1.00 93.19 223 VAL A O 1
ATOM 1694 N N . ALA A 1 224 ? -11.366 6.177 10.764 1.00 87.12 224 ALA A N 1
ATOM 1695 C CA . ALA A 1 224 ? -12.761 6.355 11.165 1.00 87.12 224 ALA A CA 1
ATOM 1696 C C . ALA A 1 224 ? -13.602 5.120 10.819 1.00 87.12 224 ALA A C 1
ATOM 1698 O O . ALA A 1 224 ? -14.381 4.651 11.644 1.00 87.12 224 ALA A O 1
ATOM 1699 N N . GLY A 1 225 ? -13.398 4.545 9.633 1.00 84.38 225 GLY A N 1
ATOM 1700 C CA . GLY A 1 225 ? -14.138 3.365 9.209 1.00 84.38 225 GLY A CA 1
ATOM 1701 C C . GLY A 1 225 ? -13.707 2.075 9.918 1.00 84.38 225 GLY A C 1
ATOM 1702 O O . GLY A 1 225 ? -14.559 1.342 10.416 1.00 84.38 225 GLY A O 1
ATOM 1703 N N . ALA A 1 226 ? -12.414 1.724 9.888 1.00 84.38 226 ALA A N 1
ATOM 1704 C CA . ALA A 1 226 ? -11.977 0.385 10.306 1.00 84.38 226 ALA A CA 1
ATOM 1705 C C . ALA A 1 226 ? -11.539 0.353 11.775 1.00 84.38 226 ALA A C 1
ATOM 1707 O O . ALA A 1 226 ? -12.026 -0.468 12.560 1.00 84.38 226 ALA A O 1
ATOM 1708 N N . LEU A 1 227 ? -10.625 1.247 12.160 1.00 89.88 227 LEU A N 1
ATOM 1709 C CA . LEU A 1 227 ? -10.062 1.255 13.505 1.00 89.88 227 LEU A CA 1
ATOM 1710 C C . LEU A 1 227 ? -11.010 1.828 14.545 1.00 89.88 227 LEU A C 1
ATOM 1712 O O . LEU A 1 227 ? -11.064 1.261 15.617 1.00 89.88 227 LEU A O 1
ATOM 1716 N N . VAL A 1 228 ? -11.784 2.872 14.275 1.00 91.31 228 VAL A N 1
ATOM 1717 C CA . VAL A 1 228 ? -12.698 3.456 15.267 1.00 91.31 228 VAL A CA 1
ATOM 1718 C C . VAL A 1 228 ? -14.091 2.849 15.113 1.00 91.31 228 VAL A C 1
ATOM 1720 O O . VAL A 1 228 ? -14.549 2.160 16.018 1.00 91.31 228 VAL A O 1
ATOM 1723 N N . GLY A 1 229 ? -14.725 2.999 13.947 1.00 87.44 229 GLY A N 1
ATOM 1724 C CA . GLY A 1 229 ? -16.124 2.611 13.736 1.00 87.44 229 GLY A CA 1
ATOM 1725 C C . GLY A 1 229 ? -16.410 1.105 13.652 1.00 87.44 229 GLY A C 1
ATOM 1726 O O . GLY A 1 229 ? -17.519 0.682 13.962 1.00 87.44 229 GLY A O 1
ATOM 1727 N N . GLY A 1 230 ? -15.446 0.272 13.244 1.00 86.69 230 GLY A N 1
ATOM 1728 C CA . GLY A 1 230 ? -15.666 -1.176 13.112 1.00 86.69 230 GLY A CA 1
ATOM 1729 C C . GLY A 1 230 ? -15.719 -1.911 14.464 1.00 86.69 230 GLY A C 1
ATOM 1730 O O . GLY A 1 230 ? -15.047 -1.500 15.402 1.00 86.69 230 GLY A O 1
ATOM 1731 N N . PRO A 1 231 ? -16.425 -3.040 14.620 1.00 88.94 231 PRO A N 1
ATOM 1732 C CA . PRO A 1 231 ? -16.311 -3.846 15.836 1.00 88.94 231 PRO A CA 1
ATOM 1733 C C . PRO A 1 231 ? -14.962 -4.587 15.887 1.00 88.94 231 PRO A C 1
ATOM 1735 O O . PRO A 1 231 ? -14.392 -4.944 14.851 1.00 88.94 231 PRO A O 1
ATOM 1738 N N . ALA A 1 232 ? -14.449 -4.868 17.091 1.00 87.69 232 ALA A N 1
ATOM 1739 C CA . ALA A 1 232 ? -13.176 -5.579 17.257 1.00 87.69 232 ALA A CA 1
ATOM 1740 C C . ALA A 1 232 ? -13.176 -6.962 16.586 1.00 87.69 232 ALA A C 1
ATOM 1742 O O . ALA A 1 232 ? -12.190 -7.330 15.951 1.00 87.69 232 ALA A O 1
ATOM 1743 N N . ALA A 1 233 ? -14.304 -7.679 16.636 1.00 87.19 233 ALA A N 1
ATOM 1744 C CA . ALA A 1 233 ? -14.477 -8.963 15.960 1.00 87.19 233 ALA A CA 1
ATOM 1745 C C . ALA A 1 233 ? -14.278 -8.861 14.436 1.00 87.19 233 ALA A C 1
ATOM 1747 O O . ALA A 1 233 ? -13.566 -9.678 13.860 1.00 87.19 233 ALA A O 1
ATOM 1748 N N . ALA A 1 234 ? -14.826 -7.828 13.782 1.00 86.81 234 ALA A N 1
ATOM 1749 C CA . ALA A 1 234 ? -14.655 -7.644 12.339 1.00 86.81 234 ALA A CA 1
ATOM 1750 C C . ALA A 1 234 ? -13.199 -7.338 11.968 1.00 86.81 234 ALA A C 1
ATOM 1752 O O . ALA A 1 234 ? -12.694 -7.850 10.971 1.00 86.81 234 ALA A O 1
ATOM 1753 N N . VAL A 1 235 ? -12.503 -6.538 12.784 1.00 88.38 235 VAL A N 1
ATOM 1754 C CA . VAL A 1 235 ? -11.075 -6.261 12.575 1.00 88.38 235 VAL A CA 1
ATOM 1755 C C . VAL A 1 235 ? -10.241 -7.520 12.788 1.00 88.38 235 VAL A C 1
ATOM 1757 O O . VAL A 1 235 ? -9.385 -7.808 11.959 1.00 88.38 235 VAL A O 1
ATOM 1760 N N . ARG A 1 236 ? -10.512 -8.310 13.832 1.00 86.50 236 ARG A N 1
ATOM 1761 C CA . ARG A 1 236 ? -9.808 -9.574 14.111 1.00 86.50 236 ARG A CA 1
ATOM 1762 C C . ARG A 1 236 ? -10.079 -10.656 13.062 1.00 86.50 236 ARG A C 1
ATOM 1764 O O . ARG A 1 236 ? -9.167 -11.411 12.749 1.00 86.50 236 ARG A O 1
ATOM 1771 N N . ALA A 1 237 ? -11.269 -10.669 12.462 1.00 86.38 237 ALA A N 1
ATOM 1772 C CA . ALA A 1 237 ? -11.612 -11.552 11.347 1.00 86.38 237 ALA A CA 1
ATOM 1773 C C . ALA A 1 237 ? -10.876 -11.195 10.040 1.00 86.38 237 ALA A C 1
ATOM 1775 O O . ALA A 1 237 ? -10.821 -12.005 9.111 1.00 86.38 237 ALA A O 1
ATOM 1776 N N . MET A 1 238 ? -10.286 -9.996 9.933 1.00 89.69 238 MET A N 1
ATOM 1777 C CA . MET A 1 238 ? -9.422 -9.676 8.800 1.00 89.69 238 MET A CA 1
ATOM 1778 C C . MET A 1 238 ? -8.160 -10.537 8.832 1.00 89.69 238 MET A C 1
ATOM 1780 O O . MET A 1 238 ? -7.541 -10.753 9.873 1.00 89.69 238 MET A O 1
ATOM 1784 N N . ARG A 1 239 ? -7.689 -10.930 7.645 1.00 90.25 239 ARG A N 1
ATOM 1785 C CA . ARG A 1 239 ? -6.400 -11.616 7.493 1.00 90.25 239 ARG A CA 1
ATOM 1786 C C . ARG A 1 239 ? -5.284 -10.821 8.200 1.00 90.25 239 ARG A C 1
ATOM 1788 O O . ARG A 1 239 ? -5.227 -9.600 8.016 1.00 90.25 239 ARG A O 1
ATOM 1795 N N . PRO A 1 240 ? -4.355 -11.474 8.933 1.00 90.44 240 PRO A N 1
ATOM 1796 C CA . PRO A 1 240 ? -3.292 -10.796 9.684 1.00 90.44 240 PRO A CA 1
ATOM 1797 C C . PRO A 1 240 ? -2.539 -9.744 8.869 1.00 90.44 240 PRO A C 1
ATOM 1799 O O . PRO A 1 240 ? -2.415 -8.596 9.285 1.00 90.44 240 PRO A O 1
ATOM 1802 N N . LYS A 1 241 ? -2.168 -10.097 7.636 1.00 92.44 241 LYS A N 1
ATOM 1803 C CA . LYS A 1 241 ? -1.477 -9.197 6.713 1.00 92.44 241 LYS A CA 1
ATOM 1804 C C . LYS A 1 241 ? -2.257 -7.919 6.385 1.00 92.44 241 LYS A C 1
ATOM 1806 O O . LYS A 1 241 ? -1.650 -6.865 6.228 1.00 92.44 241 LYS A O 1
ATOM 1811 N N . ARG A 1 242 ? -3.588 -7.987 6.268 1.00 92.56 242 ARG A N 1
ATOM 1812 C CA . ARG A 1 242 ? -4.426 -6.806 6.007 1.00 92.56 242 ARG A CA 1
ATOM 1813 C C . ARG A 1 242 ? -4.391 -5.853 7.195 1.00 92.56 242 ARG A C 1
ATOM 1815 O O . ARG A 1 242 ? -4.149 -4.668 6.993 1.00 92.56 242 ARG A O 1
ATOM 1822 N N . ARG A 1 243 ? -4.581 -6.384 8.407 1.00 92.31 243 ARG A N 1
ATOM 1823 C CA . ARG A 1 243 ? -4.504 -5.620 9.664 1.00 92.31 243 ARG A CA 1
ATOM 1824 C C . ARG A 1 243 ? -3.175 -4.875 9.760 1.00 92.31 243 ARG A C 1
ATOM 1826 O O . ARG A 1 243 ? -3.137 -3.668 9.972 1.00 92.31 243 ARG A O 1
ATOM 1833 N N . VAL A 1 244 ? -2.095 -5.598 9.478 1.00 93.94 244 VAL A N 1
ATOM 1834 C CA . VAL A 1 244 ? -0.738 -5.060 9.487 1.00 93.94 244 VAL A CA 1
ATOM 1835 C C . VAL A 1 244 ? -0.545 -3.918 8.497 1.00 93.94 244 VAL A C 1
ATOM 1837 O O . VAL A 1 244 ? -0.034 -2.865 8.865 1.00 93.94 244 VAL A O 1
ATOM 1840 N N . LEU A 1 245 ? -0.978 -4.088 7.248 1.00 95.50 245 LEU A N 1
ATOM 1841 C CA . LEU A 1 245 ? -0.797 -3.061 6.221 1.00 95.50 245 LEU A CA 1
ATOM 1842 C C . LEU A 1 245 ? -1.632 -1.803 6.486 1.00 95.50 245 LEU A C 1
ATOM 1844 O O . LEU A 1 245 ? -1.155 -0.705 6.212 1.00 95.50 245 LEU A O 1
ATOM 1848 N N . VAL A 1 246 ? -2.839 -1.946 7.043 1.00 94.00 246 VAL A N 1
ATOM 1849 C CA . VAL A 1 246 ? -3.682 -0.805 7.444 1.00 94.00 246 VAL A CA 1
ATOM 1850 C C . VAL A 1 246 ? -2.973 0.037 8.505 1.00 94.00 246 VAL A C 1
ATOM 1852 O O . VAL A 1 246 ? -2.828 1.246 8.340 1.00 94.00 246 VAL A O 1
ATOM 1855 N N . VAL A 1 247 ? -2.475 -0.602 9.564 1.00 95.06 247 VAL A N 1
ATOM 1856 C CA . VAL A 1 247 ? -1.772 0.097 10.647 1.00 95.06 247 VAL A CA 1
ATOM 1857 C C . VAL A 1 247 ? -0.437 0.671 10.171 1.00 95.06 247 VAL A C 1
ATOM 1859 O O . VAL A 1 247 ? -0.126 1.824 10.463 1.00 95.06 247 VAL A O 1
ATOM 1862 N N . ARG A 1 248 ? 0.321 -0.078 9.361 1.00 95.81 248 ARG A N 1
ATOM 1863 C CA . ARG A 1 248 ? 1.588 0.385 8.775 1.00 95.81 248 ARG A CA 1
ATOM 1864 C C . ARG A 1 248 ? 1.410 1.624 7.902 1.00 95.81 248 ARG A C 1
ATOM 1866 O O . ARG A 1 248 ? 2.268 2.499 7.936 1.00 95.81 248 ARG A O 1
ATOM 1873 N N . PHE A 1 249 ? 0.328 1.708 7.130 1.00 97.38 249 PHE A N 1
ATOM 1874 C CA . PHE A 1 249 ? 0.024 2.905 6.346 1.00 97.38 249 PHE A CA 1
ATOM 1875 C C . PHE A 1 249 ? -0.132 4.137 7.248 1.00 97.38 249 PHE A C 1
ATOM 1877 O O . PHE A 1 249 ? 0.484 5.167 6.985 1.00 97.38 249 PHE A O 1
ATOM 1884 N N . ILE A 1 250 ? -0.894 4.013 8.340 1.00 97.25 250 ILE A N 1
ATOM 1885 C CA . ILE A 1 250 ? -1.105 5.109 9.296 1.00 97.25 250 ILE A CA 1
ATOM 1886 C C . ILE A 1 250 ? 0.217 5.488 9.973 1.00 97.25 250 ILE A C 1
ATOM 1888 O O . ILE A 1 250 ? 0.568 6.663 10.007 1.00 97.25 250 ILE A O 1
ATOM 1892 N N . ALA A 1 251 ? 0.987 4.505 10.449 1.00 96.19 251 ALA A N 1
ATOM 1893 C CA . ALA A 1 251 ? 2.287 4.739 11.075 1.00 96.19 251 ALA A CA 1
ATOM 1894 C C . ALA A 1 251 ? 3.255 5.475 10.132 1.00 96.19 251 ALA A C 1
ATOM 1896 O O . ALA A 1 251 ? 3.847 6.484 10.509 1.00 96.19 251 ALA A O 1
ATOM 1897 N N . LYS A 1 252 ? 3.357 5.044 8.868 1.00 96.50 252 LYS A N 1
ATOM 1898 C CA . LYS A 1 252 ? 4.176 5.736 7.861 1.00 96.50 252 LYS A CA 1
ATOM 1899 C C . LYS A 1 252 ? 3.704 7.163 7.600 1.00 96.50 252 LYS A C 1
ATOM 1901 O O . LYS A 1 252 ? 4.536 8.050 7.440 1.00 96.50 252 LYS A O 1
ATOM 1906 N N . ALA A 1 253 ? 2.395 7.403 7.585 1.00 97.56 253 ALA A N 1
ATOM 1907 C CA . ALA A 1 253 ? 1.858 8.748 7.413 1.00 97.56 253 ALA A CA 1
ATOM 1908 C C . ALA A 1 253 ? 2.225 9.658 8.596 1.00 97.56 253 ALA A C 1
ATOM 1910 O O . ALA A 1 253 ? 2.628 10.800 8.390 1.00 97.56 253 ALA A O 1
ATOM 1911 N N . LEU A 1 254 ? 2.153 9.138 9.825 1.00 97.00 254 LEU A N 1
ATOM 1912 C CA . LEU A 1 254 ? 2.539 9.861 11.039 1.00 97.00 254 LEU A CA 1
ATOM 1913 C C . LEU A 1 254 ? 4.029 10.231 11.049 1.00 97.00 254 LEU A C 1
ATOM 1915 O O . LEU A 1 254 ? 4.371 11.365 11.396 1.00 97.00 254 LEU A O 1
ATOM 1919 N N . LEU A 1 255 ? 4.888 9.299 10.629 1.00 95.69 255 LEU A N 1
ATOM 1920 C CA . LEU A 1 255 ? 6.344 9.460 10.603 1.00 95.69 255 LEU A CA 1
ATOM 1921 C C . LEU A 1 255 ? 6.869 10.220 9.377 1.00 95.69 255 LEU A C 1
ATOM 1923 O O . LEU A 1 255 ? 8.048 10.567 9.335 1.00 95.69 255 LEU A O 1
ATOM 1927 N N . CYS A 1 256 ? 6.025 10.489 8.380 1.00 96.75 256 CYS A N 1
ATOM 1928 C CA . CYS A 1 256 ? 6.443 11.149 7.150 1.00 96.75 256 CYS A CA 1
ATOM 1929 C C . CYS A 1 256 ? 7.014 12.556 7.438 1.00 96.75 256 CYS A C 1
ATOM 1931 O O . CYS A 1 256 ? 6.279 13.422 7.931 1.00 96.75 256 CYS A O 1
ATOM 1933 N N . PRO A 1 257 ? 8.290 12.830 7.095 1.00 95.94 257 PRO A N 1
ATOM 1934 C CA . PRO A 1 257 ? 8.937 14.104 7.408 1.00 95.94 257 PRO A CA 1
ATOM 1935 C C . PRO A 1 257 ? 8.308 15.279 6.652 1.00 95.94 257 PRO A C 1
ATOM 1937 O O . PRO A 1 257 ? 8.249 16.386 7.173 1.00 95.94 257 PRO A O 1
ATOM 1940 N N . PHE A 1 258 ? 7.764 15.041 5.456 1.00 95.69 258 PHE A N 1
ATOM 1941 C CA . PHE A 1 258 ? 7.105 16.077 4.658 1.00 95.69 258 PHE A CA 1
ATOM 1942 C C . PHE A 1 258 ? 5.780 16.553 5.260 1.00 95.69 258 PHE A C 1
ATOM 1944 O O . PHE A 1 258 ? 5.297 17.622 4.907 1.00 95.69 258 PHE A O 1
ATOM 1951 N N . TYR A 1 259 ? 5.172 15.774 6.157 1.00 96.81 259 TYR A N 1
ATOM 1952 C CA . TYR A 1 259 ? 3.907 16.136 6.802 1.00 96.81 259 TYR A CA 1
ATOM 1953 C C . TYR A 1 259 ? 4.117 16.729 8.194 1.00 96.81 259 TYR A C 1
ATOM 1955 O O . TYR A 1 259 ? 3.150 16.919 8.931 1.00 96.81 259 TYR A O 1
ATOM 1963 N N . ARG A 1 260 ? 5.366 16.955 8.604 1.00 95.19 260 ARG A N 1
ATOM 1964 C CA . ARG A 1 260 ? 5.704 17.571 9.885 1.00 95.19 260 ARG A CA 1
ATOM 1965 C C . ARG A 1 260 ? 5.468 19.091 9.824 1.00 95.19 260 ARG A C 1
ATOM 1967 O O . ARG A 1 260 ? 5.751 19.681 8.775 1.00 95.19 260 ARG A O 1
ATOM 1974 N N . PRO A 1 261 ? 4.956 19.725 10.898 1.00 93.50 261 PRO A N 1
ATOM 1975 C CA . PRO A 1 261 ? 4.743 21.175 10.936 1.00 93.50 261 PRO A CA 1
ATOM 1976 C C . PRO A 1 261 ? 5.997 21.960 10.540 1.00 93.50 261 PRO A C 1
ATOM 1978 O O . PRO A 1 261 ? 5.929 22.852 9.702 1.00 93.50 261 PRO A O 1
ATOM 1981 N N . GLU A 1 262 ? 7.166 21.528 11.017 1.00 94.62 262 GLU A N 1
ATOM 1982 C CA . GLU A 1 262 ? 8.458 22.167 10.764 1.00 94.62 262 GLU A CA 1
ATOM 1983 C C . GLU A 1 262 ? 8.789 22.224 9.268 1.00 94.62 262 GLU A C 1
ATOM 1985 O O . GLU A 1 262 ? 9.359 23.201 8.784 1.00 94.62 262 GLU A O 1
ATOM 1990 N N . TRP A 1 263 ? 8.414 21.191 8.506 1.00 95.50 263 TRP A N 1
ATOM 1991 C CA . TRP A 1 263 ? 8.632 21.171 7.063 1.00 95.50 263 TRP A CA 1
ATOM 1992 C C . TRP A 1 263 ? 7.610 22.035 6.323 1.00 95.50 263 TRP A C 1
ATOM 1994 O O . TRP A 1 263 ? 7.979 22.790 5.418 1.00 95.50 263 TRP A O 1
ATOM 2004 N N . VAL A 1 264 ? 6.331 21.943 6.698 1.00 94.50 264 VAL A N 1
ATOM 2005 C CA . VAL A 1 264 ? 5.230 22.668 6.043 1.00 94.50 264 VAL A CA 1
ATOM 2006 C C . VAL A 1 264 ? 5.362 24.179 6.257 1.00 94.50 264 VAL A C 1
ATOM 2008 O O . VAL A 1 264 ? 5.233 24.941 5.299 1.00 94.50 264 VAL A O 1
ATOM 2011 N N . GLU A 1 265 ? 5.692 24.605 7.474 1.00 93.56 265 GLU A N 1
ATOM 2012 C CA . GLU A 1 265 ? 5.747 26.012 7.890 1.00 93.56 265 GLU A CA 1
ATOM 2013 C C . GLU A 1 265 ? 7.078 26.698 7.564 1.00 93.56 265 GLU A C 1
ATOM 2015 O O . GLU A 1 265 ? 7.145 27.927 7.535 1.00 93.56 265 GLU A O 1
ATOM 2020 N N . ALA A 1 266 ? 8.142 25.937 7.275 1.00 94.00 266 ALA A N 1
ATOM 2021 C CA . ALA A 1 266 ? 9.440 26.529 6.963 1.00 94.00 266 ALA A CA 1
ATOM 2022 C C . ALA A 1 266 ? 9.348 27.533 5.787 1.00 94.00 266 ALA A C 1
ATOM 2024 O O . ALA A 1 266 ? 8.719 27.244 4.762 1.00 94.00 266 ALA A O 1
ATOM 2025 N N . PRO A 1 267 ? 10.005 28.699 5.857 1.00 92.31 267 PRO A N 1
ATOM 2026 C CA . PRO A 1 267 ? 9.984 29.659 4.760 1.00 92.31 267 PRO A CA 1
ATOM 2027 C C . PRO A 1 267 ? 10.730 29.115 3.533 1.00 92.31 267 PRO A C 1
ATOM 2029 O O . PRO A 1 267 ? 11.771 28.469 3.652 1.00 92.31 267 PRO A O 1
ATOM 2032 N N . VAL A 1 268 ? 10.218 29.399 2.331 1.00 91.31 268 VAL A N 1
ATOM 2033 C CA . VAL A 1 268 ? 10.946 29.122 1.081 1.00 91.31 268 VAL A CA 1
ATOM 2034 C C . VAL A 1 268 ? 11.911 30.285 0.814 1.00 91.31 268 VAL A C 1
ATOM 2036 O O . VAL A 1 268 ? 11.450 31.426 0.737 1.00 91.31 268 VAL A O 1
ATOM 2039 N N . PRO A 1 269 ? 13.230 30.053 0.662 1.00 90.56 269 PRO A N 1
ATOM 2040 C CA . PRO A 1 269 ? 14.195 31.142 0.542 1.00 90.56 269 PRO A CA 1
ATOM 2041 C C . PRO A 1 269 ? 13.943 32.066 -0.660 1.00 90.56 269 PRO A C 1
ATOM 2043 O O . PRO A 1 269 ? 13.733 31.620 -1.791 1.00 90.56 269 PRO A O 1
ATOM 2046 N N . MET A 1 270 ? 14.062 33.378 -0.430 1.00 87.56 270 MET A N 1
ATOM 2047 C CA . MET A 1 270 ? 13.877 34.417 -1.456 1.00 87.56 270 MET A CA 1
ATOM 2048 C C . MET A 1 270 ? 14.986 34.453 -2.524 1.00 87.56 270 MET A C 1
ATOM 2050 O O . MET A 1 270 ? 14.852 35.159 -3.521 1.00 87.56 270 MET A O 1
ATOM 2054 N N . ALA A 1 271 ? 16.066 33.693 -2.341 1.00 90.69 271 ALA A N 1
ATOM 2055 C CA . ALA A 1 271 ? 17.138 33.547 -3.324 1.00 90.69 271 ALA A CA 1
ATOM 2056 C C . ALA A 1 271 ? 16.834 32.487 -4.404 1.00 90.69 271 ALA A C 1
ATOM 2058 O O . ALA A 1 271 ? 17.514 32.436 -5.423 1.00 90.69 271 ALA A O 1
ATOM 2059 N N . VAL A 1 272 ? 15.817 31.640 -4.199 1.00 89.44 272 VAL A N 1
ATOM 2060 C CA . VAL A 1 272 ? 15.434 30.583 -5.151 1.00 89.44 272 VAL A CA 1
ATOM 2061 C C . VAL A 1 272 ? 14.720 31.204 -6.362 1.00 89.44 272 VAL A C 1
ATOM 2063 O O . VAL A 1 272 ? 13.866 32.074 -6.147 1.00 89.44 272 VAL A O 1
ATOM 2066 N N . PRO A 1 273 ? 15.002 30.763 -7.607 1.00 94.69 273 PRO A N 1
ATOM 2067 C CA . PRO A 1 273 ? 14.280 31.200 -8.804 1.00 94.69 273 PRO A CA 1
ATOM 2068 C C . PRO A 1 273 ? 12.757 31.129 -8.640 1.00 94.69 273 PRO A C 1
ATOM 2070 O O . PRO A 1 273 ? 12.237 30.220 -7.992 1.00 94.69 273 PRO A O 1
ATOM 2073 N N . GLN A 1 274 ? 12.030 32.077 -9.236 1.00 91.50 274 GLN A N 1
ATOM 2074 C CA . GLN A 1 274 ? 10.581 32.224 -9.034 1.00 91.50 274 GLN A CA 1
ATOM 2075 C C . GLN A 1 274 ? 9.796 30.939 -9.340 1.00 91.50 274 GLN A C 1
ATOM 2077 O O . GLN A 1 274 ? 8.901 30.578 -8.582 1.00 91.50 274 GLN A O 1
ATOM 2082 N N . GLU A 1 275 ? 10.156 30.233 -10.408 1.00 91.44 275 GLU A N 1
ATOM 2083 C CA . GLU A 1 275 ? 9.487 29.002 -10.840 1.00 91.44 275 GLU A CA 1
ATOM 2084 C C . GLU A 1 275 ? 9.662 27.865 -9.815 1.00 91.44 275 GLU A C 1
ATOM 2086 O O . GLU A 1 275 ? 8.694 27.257 -9.359 1.00 91.44 275 GLU A O 1
ATOM 2091 N N . GLN A 1 276 ? 10.894 27.659 -9.338 1.00 90.44 276 GLN A N 1
ATOM 2092 C CA . GLN A 1 276 ? 11.205 26.691 -8.279 1.00 90.44 276 GLN A CA 1
ATOM 2093 C C . GLN A 1 276 ? 10.545 27.071 -6.949 1.00 90.44 276 GLN A C 1
ATOM 2095 O O . GLN A 1 276 ? 10.077 26.207 -6.207 1.00 90.44 276 GLN A O 1
ATOM 2100 N N . ARG A 1 277 ? 10.456 28.373 -6.651 1.00 92.06 277 ARG A N 1
ATOM 2101 C CA . ARG A 1 277 ? 9.743 28.868 -5.472 1.00 92.06 277 ARG A CA 1
ATOM 2102 C C . ARG A 1 277 ? 8.255 28.547 -5.549 1.00 92.06 277 ARG A C 1
ATOM 2104 O O . ARG A 1 277 ? 7.692 28.092 -4.559 1.00 92.06 277 ARG A O 1
ATOM 2111 N N . GLN A 1 278 ? 7.620 28.763 -6.699 1.00 91.88 278 GLN A N 1
ATOM 2112 C CA . GLN A 1 278 ? 6.211 28.425 -6.899 1.00 91.88 278 GLN A CA 1
ATOM 2113 C C . GLN A 1 278 ? 5.970 26.920 -6.733 1.00 91.88 278 GLN A C 1
ATOM 2115 O O . GLN A 1 278 ? 5.056 26.540 -6.002 1.00 91.88 278 GLN A O 1
ATOM 2120 N N . ALA A 1 279 ? 6.826 26.073 -7.312 1.00 91.00 279 ALA A N 1
ATOM 2121 C CA . ALA A 1 279 ? 6.748 24.622 -7.136 1.00 91.00 279 ALA A CA 1
ATOM 2122 C C . ALA A 1 279 ? 6.882 24.207 -5.656 1.00 91.00 279 ALA A C 1
ATOM 2124 O O . ALA A 1 279 ? 6.076 23.424 -5.153 1.00 91.00 279 ALA A O 1
ATOM 2125 N N . ALA A 1 280 ? 7.837 24.788 -4.921 1.00 91.69 280 ALA A N 1
ATOM 2126 C CA . ALA A 1 280 ? 8.018 24.525 -3.493 1.00 91.69 280 ALA A CA 1
ATOM 2127 C C . ALA A 1 280 ? 6.808 24.964 -2.648 1.00 91.69 280 ALA A C 1
ATOM 2129 O O . ALA A 1 280 ? 6.398 24.252 -1.730 1.00 91.69 280 ALA A O 1
ATOM 2130 N N . LEU A 1 281 ? 6.204 26.114 -2.962 1.00 92.69 281 LEU A N 1
ATOM 2131 C CA . LEU A 1 281 ? 4.991 26.586 -2.290 1.00 92.69 281 LEU A CA 1
ATOM 2132 C C . LEU A 1 281 ? 3.795 25.662 -2.561 1.00 92.69 281 LEU A C 1
ATOM 2134 O O . LEU A 1 281 ? 3.053 25.340 -1.636 1.00 92.69 281 LEU A O 1
ATOM 2138 N N . GLN A 1 282 ? 3.632 25.183 -3.797 1.00 91.75 282 GLN A N 1
ATOM 2139 C CA . GLN A 1 282 ? 2.587 24.213 -4.144 1.00 91.75 282 GLN A CA 1
ATOM 2140 C C . GLN A 1 282 ? 2.786 22.876 -3.418 1.00 91.75 282 GLN A C 1
ATOM 2142 O O . GLN A 1 282 ? 1.834 22.326 -2.864 1.00 91.75 282 GLN A O 1
ATOM 2147 N N . ALA A 1 283 ? 4.023 22.376 -3.362 1.00 92.56 283 ALA A N 1
ATOM 2148 C CA . ALA A 1 283 ? 4.382 21.180 -2.605 1.00 92.56 283 ALA A CA 1
ATOM 2149 C C . ALA A 1 283 ? 4.013 21.309 -1.116 1.00 92.56 283 ALA A C 1
ATOM 2151 O O . ALA A 1 283 ? 3.382 20.412 -0.551 1.00 92.56 283 ALA A O 1
ATOM 2152 N N . LYS A 1 284 ? 4.333 22.452 -0.493 1.00 94.38 284 LYS A N 1
ATOM 2153 C CA . LYS A 1 284 ? 3.956 22.748 0.898 1.00 94.38 284 LYS A CA 1
ATOM 2154 C C . LYS A 1 284 ? 2.448 22.840 1.095 1.00 94.38 284 LYS A C 1
ATOM 2156 O O . LYS A 1 284 ? 1.938 22.285 2.062 1.00 94.38 284 LYS A O 1
ATOM 2161 N N . ALA A 1 285 ? 1.724 23.462 0.165 1.00 92.31 285 ALA A N 1
ATOM 2162 C CA . ALA A 1 285 ? 0.266 23.546 0.228 1.00 92.31 285 ALA A CA 1
ATOM 2163 C C . ALA A 1 285 ? -0.402 22.158 0.196 1.00 92.31 285 ALA A C 1
ATOM 2165 O O . ALA A 1 285 ? -1.320 21.902 0.976 1.00 92.31 285 ALA A O 1
ATOM 2166 N N . ARG A 1 286 ? 0.091 21.237 -0.646 1.00 91.62 286 ARG A N 1
ATOM 2167 C CA . ARG A 1 286 ? -0.375 19.837 -0.666 1.00 91.62 286 ARG A CA 1
ATOM 2168 C C . ARG A 1 286 ? -0.078 19.132 0.658 1.00 91.62 286 ARG A C 1
ATOM 2170 O O . ARG A 1 286 ? -0.975 18.548 1.264 1.00 91.62 286 ARG A O 1
ATOM 2177 N N . ALA A 1 287 ? 1.158 19.238 1.145 1.00 95.69 287 ALA A N 1
ATOM 2178 C CA . ALA A 1 287 ? 1.571 18.649 2.418 1.00 95.69 287 ALA A CA 1
ATOM 2179 C C . ALA A 1 287 ? 0.786 19.194 3.625 1.00 95.69 287 ALA A C 1
ATOM 2181 O O . ALA A 1 287 ? 0.510 18.448 4.563 1.00 95.69 287 ALA A O 1
ATOM 2182 N N . ALA A 1 288 ? 0.355 20.458 3.586 1.00 95.00 288 ALA A N 1
ATOM 2183 C CA . ALA A 1 288 ? -0.464 21.067 4.632 1.00 95.00 288 ALA A CA 1
ATOM 2184 C C . ALA A 1 288 ? -1.845 20.402 4.783 1.00 95.00 288 ALA A C 1
ATOM 2186 O O . ALA A 1 288 ? -2.415 20.395 5.873 1.00 95.00 288 ALA A O 1
ATOM 2187 N N . ALA A 1 289 ? -2.418 19.826 3.719 1.00 92.75 289 ALA A N 1
ATOM 2188 C CA . ALA A 1 289 ? -3.661 19.057 3.830 1.00 92.75 289 ALA A CA 1
ATOM 2189 C C . ALA A 1 289 ? -3.448 17.756 4.624 1.00 92.75 289 ALA A C 1
ATOM 2191 O O . ALA A 1 289 ? -4.223 17.447 5.531 1.00 92.75 289 ALA A O 1
ATOM 2192 N N . ALA A 1 290 ? -2.360 17.037 4.331 1.00 96.50 290 ALA A N 1
ATOM 2193 C CA . ALA A 1 290 ? -1.950 15.847 5.070 1.00 96.50 290 ALA A CA 1
ATOM 2194 C C . ALA A 1 290 ? -1.614 16.163 6.536 1.00 96.50 290 ALA A C 1
ATOM 2196 O O . ALA A 1 290 ? -2.095 15.474 7.436 1.00 96.50 290 ALA A O 1
ATOM 2197 N N . GLN A 1 291 ? -0.834 17.222 6.783 1.00 96.94 291 GLN A N 1
ATOM 2198 C CA . GLN A 1 291 ? -0.460 17.660 8.129 1.00 96.94 291 GLN A CA 1
ATOM 2199 C C . GLN A 1 291 ? -1.706 17.944 8.979 1.00 96.94 291 GLN A C 1
ATOM 2201 O O . GLN A 1 291 ? -1.826 17.360 10.057 1.00 96.94 291 GLN A O 1
ATOM 2206 N N . ARG A 1 292 ? -2.666 18.728 8.465 1.00 95.44 292 ARG A N 1
ATOM 2207 C CA . ARG A 1 292 ? -3.905 19.066 9.187 1.00 95.44 292 ARG A CA 1
ATOM 2208 C C . ARG A 1 292 ? -4.760 17.843 9.494 1.00 95.44 292 ARG A C 1
ATOM 2210 O O . ARG A 1 292 ? -5.327 17.749 10.578 1.00 95.44 292 ARG A O 1
ATOM 2217 N N . ALA A 1 293 ? -4.854 16.893 8.563 1.00 95.38 293 ALA A N 1
ATOM 2218 C CA . ALA A 1 293 ? -5.601 15.658 8.793 1.00 95.38 293 ALA A CA 1
ATOM 2219 C C . ALA A 1 293 ? -4.975 14.810 9.915 1.00 95.38 293 ALA A C 1
ATOM 2221 O O . ALA A 1 293 ? -5.692 14.285 10.765 1.00 95.38 293 ALA A O 1
ATOM 2222 N N . LEU A 1 294 ? -3.643 14.708 9.950 1.00 96.38 294 LEU A N 1
ATOM 2223 C CA . LEU A 1 294 ? -2.922 13.985 11.002 1.00 96.38 294 LEU A CA 1
ATOM 2224 C C . LEU A 1 294 ? -2.991 14.708 12.355 1.00 96.38 294 LEU A C 1
ATOM 2226 O O . LEU A 1 294 ? -3.118 14.057 13.386 1.00 96.38 294 LEU A O 1
ATOM 2230 N N . GLU A 1 295 ? -2.926 16.039 12.363 1.00 94.69 295 GLU A N 1
ATOM 2231 C CA . GLU A 1 295 ? -3.094 16.843 13.577 1.00 94.69 295 GLU A CA 1
ATOM 2232 C C . GLU A 1 295 ? -4.512 16.712 14.139 1.00 94.69 295 GLU A C 1
ATOM 2234 O O . GLU A 1 295 ? -4.687 16.426 15.319 1.00 94.69 295 GLU A O 1
ATOM 2239 N N . SER A 1 296 ? -5.536 16.820 13.288 1.00 93.81 296 SER A N 1
ATOM 2240 C CA . SER A 1 296 ? -6.933 16.626 13.688 1.00 93.81 296 SER A CA 1
ATOM 2241 C C . SER A 1 296 ? -7.181 15.239 14.285 1.00 93.81 296 SER A C 1
ATOM 2243 O O . SER A 1 296 ? -7.964 15.116 15.231 1.00 93.81 296 SER A O 1
ATOM 2245 N N . LEU A 1 297 ? -6.495 14.216 13.765 1.00 93.50 297 LEU A N 1
ATOM 2246 C CA . LEU A 1 297 ? -6.582 12.845 14.253 1.00 93.50 297 LEU A CA 1
ATOM 2247 C C . LEU A 1 297 ? -5.998 12.680 15.664 1.00 93.50 297 LEU A C 1
ATOM 2249 O O . LEU A 1 297 ? -6.532 11.908 16.458 1.00 93.50 297 LEU A O 1
ATOM 2253 N N . LEU A 1 298 ? -4.910 13.391 15.968 1.00 94.38 298 LEU A N 1
ATOM 2254 C CA . LEU A 1 298 ? -4.202 13.309 17.251 1.00 94.38 298 LEU A CA 1
ATOM 2255 C C . LEU A 1 298 ? -4.549 14.443 18.222 1.00 94.38 298 LEU A C 1
ATOM 2257 O O . LEU A 1 298 ? -4.023 14.488 19.332 1.00 94.38 298 LEU A O 1
ATOM 2261 N N . SER A 1 299 ? -5.447 15.346 17.835 1.00 89.69 299 SER A N 1
ATOM 2262 C CA . SER A 1 299 ? -5.880 16.447 18.685 1.00 89.69 299 SER A CA 1
ATOM 2263 C C . SER A 1 299 ? -6.694 15.944 19.879 1.00 89.69 299 SER A C 1
ATOM 2265 O O . SER A 1 299 ? -7.612 15.131 19.738 1.00 89.69 299 SER A O 1
ATOM 2267 N N . GLY A 1 300 ? -6.396 16.485 21.062 1.00 81.44 300 GLY A N 1
ATOM 2268 C CA . GLY A 1 300 ? -7.190 16.246 22.268 1.00 81.44 300 GLY A CA 1
ATOM 2269 C C . GLY A 1 300 ? -8.568 16.914 22.218 1.00 81.44 300 GLY A C 1
ATOM 2270 O O . GLY A 1 300 ? -9.521 16.391 22.787 1.00 81.44 300 GLY A O 1
ATOM 2271 N N . ALA A 1 301 ? -8.709 18.024 21.484 1.00 83.12 301 ALA A N 1
ATOM 2272 C CA . ALA A 1 301 ? -9.942 18.817 21.452 1.00 83.12 301 ALA A CA 1
ATOM 2273 C C . ALA A 1 301 ? -11.129 18.075 20.814 1.00 83.12 301 ALA A C 1
ATOM 2275 O O . ALA A 1 301 ? -12.277 18.308 21.180 1.00 83.12 301 ALA A O 1
ATOM 2276 N N . SER A 1 302 ? -10.859 17.173 19.868 1.00 81.62 302 SER A N 1
ATOM 2277 C CA . SER A 1 302 ? -11.883 16.392 19.165 1.00 81.62 302 SER A CA 1
ATOM 2278 C C . SER A 1 302 ? -12.176 15.036 19.820 1.00 81.62 302 SER A C 1
ATOM 2280 O O . SER A 1 302 ? -13.041 14.304 19.339 1.00 81.62 302 SER A O 1
ATOM 2282 N N . GLY A 1 303 ? -11.417 14.648 20.855 1.00 87.75 303 GLY A N 1
ATOM 2283 C CA . GLY A 1 303 ? -11.462 13.306 21.447 1.00 87.75 303 GLY A CA 1
ATOM 2284 C C . GLY A 1 303 ? -11.001 12.173 20.514 1.00 87.75 303 GLY A C 1
ATOM 2285 O O . GLY A 1 303 ? -10.979 11.013 20.927 1.00 87.75 303 GLY A O 1
ATOM 2286 N N . GLN A 1 304 ? -10.601 12.471 19.271 1.00 89.94 304 GLN A N 1
ATOM 2287 C CA . GLN A 1 304 ? -10.219 11.461 18.276 1.00 89.94 304 GLN A CA 1
ATOM 2288 C C . GLN A 1 304 ? -8.964 10.693 18.691 1.00 89.94 304 GLN A C 1
ATOM 2290 O O . GLN A 1 304 ? -8.910 9.478 18.512 1.00 89.94 304 GLN A O 1
ATOM 2295 N N . ALA A 1 305 ? -8.005 11.369 19.329 1.00 92.69 305 ALA A N 1
ATOM 2296 C CA . ALA A 1 305 ? -6.810 10.731 19.874 1.00 92.69 305 ALA A CA 1
ATOM 2297 C C . ALA A 1 305 ? -7.156 9.645 20.905 1.00 92.69 305 ALA A C 1
ATOM 2299 O O . ALA A 1 305 ? -6.558 8.569 20.889 1.00 92.69 305 ALA A O 1
ATOM 2300 N N . ALA A 1 306 ? -8.158 9.894 21.756 1.00 94.38 306 ALA A N 1
ATOM 2301 C CA . ALA A 1 306 ? -8.621 8.937 22.756 1.00 94.38 306 ALA A CA 1
ATOM 2302 C C . ALA A 1 306 ? -9.338 7.747 22.112 1.00 94.38 306 ALA A C 1
ATOM 2304 O O . ALA A 1 306 ? -9.001 6.602 22.409 1.00 94.38 306 ALA A O 1
ATOM 2305 N N . LEU A 1 307 ? -10.256 8.011 21.176 1.00 94.31 307 LEU A N 1
ATOM 2306 C CA . LEU A 1 307 ? -10.965 6.964 20.434 1.00 94.31 307 LEU A CA 1
ATOM 2307 C C . LEU A 1 307 ? -10.010 6.075 19.636 1.00 94.31 307 LEU A C 1
ATOM 2309 O O . LEU A 1 307 ? -10.150 4.853 19.646 1.00 94.31 307 LEU A O 1
ATOM 2313 N N . LEU A 1 308 ? -9.026 6.671 18.958 1.00 95.25 308 LEU A N 1
ATOM 2314 C CA . LEU A 1 308 ? -8.026 5.925 18.202 1.00 95.25 308 LEU A CA 1
ATOM 2315 C C . LEU A 1 308 ? -7.122 5.107 19.129 1.00 95.25 308 LEU A C 1
ATOM 2317 O O . LEU A 1 308 ? -6.868 3.940 18.846 1.00 95.25 308 LEU A O 1
ATOM 2321 N N . THR A 1 309 ? -6.669 5.690 20.239 1.00 95.62 309 THR A N 1
ATOM 2322 C CA . THR A 1 309 ? -5.865 4.981 21.246 1.00 95.62 309 THR A CA 1
ATOM 2323 C C . THR A 1 309 ? -6.603 3.752 21.767 1.00 95.62 309 THR A C 1
ATOM 2325 O O . THR A 1 309 ? -6.072 2.643 21.724 1.00 95.62 309 THR A O 1
ATOM 2328 N N . GLU A 1 310 ? -7.855 3.925 22.192 1.00 95.12 310 GLU A N 1
ATOM 2329 C CA . GLU A 1 310 ? -8.691 2.835 22.692 1.00 95.12 310 GLU A CA 1
ATOM 2330 C C . GLU A 1 310 ? -8.928 1.764 21.625 1.00 95.12 310 GLU A C 1
ATOM 2332 O O . GLU A 1 310 ? -8.762 0.572 21.886 1.00 95.12 310 GLU A O 1
ATOM 2337 N N . ALA A 1 311 ? -9.224 2.178 20.395 1.00 95.12 311 ALA A N 1
ATOM 2338 C CA . ALA A 1 311 ? -9.368 1.285 19.258 1.00 95.12 311 ALA A CA 1
ATOM 2339 C C . ALA A 1 311 ? -8.118 0.435 18.995 1.00 95.12 311 ALA A C 1
ATOM 2341 O O . ALA A 1 311 ? -8.230 -0.778 18.809 1.00 95.12 311 ALA A O 1
ATOM 2342 N N . VAL A 1 312 ? -6.934 1.052 18.952 1.00 95.19 312 VAL A N 1
ATOM 2343 C CA . VAL A 1 312 ? -5.671 0.345 18.703 1.00 95.19 312 VAL A CA 1
ATOM 2344 C C . VAL A 1 312 ? -5.394 -0.640 19.833 1.00 95.19 312 VAL A C 1
ATOM 2346 O O . VAL A 1 312 ? -5.099 -1.807 19.563 1.00 95.19 312 VAL A O 1
ATOM 2349 N N . VAL A 1 313 ? -5.579 -0.218 21.087 1.00 93.56 313 VAL A N 1
ATOM 2350 C CA . VAL A 1 313 ? -5.401 -1.096 22.246 1.00 93.56 313 VAL A CA 1
ATOM 2351 C C . VAL A 1 313 ? -6.365 -2.279 22.181 1.00 93.56 313 VAL A C 1
ATOM 2353 O O . VAL A 1 313 ? -5.921 -3.423 22.171 1.00 93.56 313 VAL A O 1
ATOM 2356 N N . ALA A 1 314 ? -7.668 -2.040 22.042 1.00 91.88 314 ALA A N 1
ATOM 2357 C CA . ALA A 1 314 ? -8.674 -3.099 22.063 1.00 91.88 314 ALA A CA 1
ATOM 2358 C C . ALA A 1 314 ? -8.563 -4.074 20.875 1.00 91.88 314 ALA A C 1
ATOM 2360 O O . ALA A 1 314 ? -8.863 -5.265 21.005 1.00 91.88 314 ALA A O 1
ATOM 2361 N N . LYS A 1 315 ? -8.163 -3.591 19.693 1.00 92.19 315 LYS A N 1
ATOM 2362 C CA . LYS A 1 315 ? -8.213 -4.378 18.446 1.00 92.19 315 LYS A CA 1
ATOM 2363 C C . LYS A 1 315 ? -6.890 -5.035 18.068 1.00 92.19 315 LYS A C 1
ATOM 2365 O O . LYS A 1 315 ? -6.929 -6.021 17.331 1.00 92.19 315 LYS A O 1
ATOM 2370 N N . TYR A 1 316 ? -5.763 -4.502 18.541 1.00 91.62 316 TYR A N 1
ATOM 2371 C CA . TYR A 1 316 ? -4.425 -4.973 18.172 1.00 91.62 316 TYR A CA 1
ATOM 2372 C C . TYR A 1 316 ? -3.571 -5.361 19.378 1.00 91.62 316 TYR A C 1
ATOM 2374 O O . TYR A 1 316 ? -2.877 -6.369 19.300 1.00 91.62 316 TYR A O 1
ATOM 2382 N N . VAL A 1 317 ? -3.598 -4.586 20.466 1.00 90.25 317 VAL A N 1
ATOM 2383 C CA . VAL A 1 317 ? -2.676 -4.798 21.597 1.00 90.25 317 VAL A CA 1
ATOM 2384 C C . VAL A 1 317 ? -3.217 -5.820 22.595 1.00 90.25 317 VAL A C 1
ATOM 2386 O O . VAL A 1 317 ? -2.477 -6.693 23.041 1.00 90.25 317 VAL A O 1
ATOM 2389 N N . ALA A 1 318 ? -4.499 -5.717 22.940 1.00 88.12 318 ALA A N 1
ATOM 2390 C CA . ALA A 1 318 ? -5.148 -6.595 23.900 1.00 88.12 318 ALA A CA 1
ATOM 2391 C C . ALA A 1 318 ? -5.134 -8.050 23.420 1.00 88.12 318 ALA A C 1
ATOM 2393 O O . ALA A 1 318 ? -5.420 -8.324 22.250 1.00 88.12 318 ALA A O 1
ATOM 2394 N N . LEU A 1 319 ? -4.857 -8.969 24.350 1.00 86.25 319 LEU A N 1
ATOM 2395 C CA . LEU A 1 319 ? -4.929 -10.403 24.094 1.00 86.25 319 LEU A CA 1
ATOM 2396 C C . LEU A 1 319 ? -6.346 -10.770 23.645 1.00 86.25 319 LEU A C 1
ATOM 2398 O O . LEU A 1 319 ? -7.342 -10.390 24.270 1.00 86.25 319 LEU A O 1
ATOM 2402 N N . SER A 1 320 ? -6.439 -11.491 22.537 1.00 81.88 320 SER A N 1
ATOM 2403 C CA . SER A 1 320 ? -7.692 -12.081 22.090 1.00 81.88 320 SER A CA 1
ATOM 2404 C C . SER A 1 320 ? -8.110 -13.233 23.015 1.00 81.88 320 SER A C 1
ATOM 2406 O O . SER A 1 320 ? -7.265 -13.815 23.700 1.00 81.88 320 SER A O 1
ATOM 2408 N N . PRO A 1 321 ? -9.409 -13.577 23.067 1.00 85.06 321 PRO A N 1
ATOM 2409 C CA . PRO A 1 321 ? -9.876 -14.745 23.812 1.00 85.06 321 PRO A CA 1
ATOM 2410 C C . PRO A 1 321 ? -9.157 -16.036 23.411 1.00 85.06 321 PRO A C 1
ATOM 2412 O O . PRO A 1 321 ? -8.890 -16.872 24.267 1.00 85.06 321 PRO A O 1
ATOM 2415 N N . GLU A 1 322 ? -8.816 -16.173 22.130 1.00 84.56 322 GLU A N 1
ATOM 2416 C CA . GLU A 1 322 ? -8.085 -17.315 21.590 1.00 84.56 322 GLU A CA 1
ATOM 2417 C C . GLU A 1 322 ? -6.644 -17.363 22.118 1.00 84.56 322 GLU A C 1
ATOM 2419 O O . GLU A 1 322 ? -6.213 -18.399 22.610 1.00 84.56 322 GLU A O 1
ATOM 2424 N N . GLU A 1 323 ? -5.928 -16.234 22.104 1.00 86.62 323 GLU A N 1
ATOM 2425 C CA . GLU A 1 323 ? -4.565 -16.133 22.658 1.00 86.62 323 GLU A CA 1
ATOM 2426 C C . GLU A 1 323 ? -4.549 -16.342 24.181 1.00 86.62 323 GLU A C 1
ATOM 2428 O O . GLU A 1 323 ? -3.614 -16.920 24.726 1.00 86.62 323 GLU A O 1
ATOM 2433 N N . LEU A 1 324 ? -5.594 -15.899 24.888 1.00 89.81 324 LEU A N 1
ATOM 2434 C CA . LEU A 1 324 ? -5.755 -16.162 26.320 1.00 89.81 324 LEU A CA 1
ATOM 2435 C C . LEU A 1 324 ? -6.022 -17.640 26.614 1.00 89.81 324 LEU A C 1
ATOM 2437 O O . LEU A 1 324 ? -5.567 -18.134 27.643 1.00 89.81 324 LEU A O 1
ATOM 2441 N N . ALA A 1 325 ? -6.783 -18.324 25.757 1.00 91.69 325 ALA A N 1
ATOM 2442 C CA . ALA A 1 325 ? -7.009 -19.760 25.873 1.00 91.69 325 ALA A CA 1
ATOM 2443 C C . ALA A 1 325 ? -5.709 -20.529 25.607 1.00 91.69 325 ALA A C 1
ATOM 2445 O O . ALA A 1 325 ? -5.310 -21.331 26.442 1.00 91.69 325 ALA A O 1
ATOM 2446 N N . GLU A 1 326 ? -4.992 -20.192 24.531 1.00 89.62 326 GLU A N 1
ATOM 2447 C CA . GLU A 1 326 ? -3.684 -20.778 24.213 1.00 89.62 326 GLU A CA 1
ATOM 2448 C C . GLU A 1 326 ? -2.687 -20.595 25.360 1.00 89.62 326 GLU A C 1
ATOM 2450 O O . GLU A 1 326 ? -2.056 -21.556 25.786 1.00 89.62 326 GLU A O 1
ATOM 2455 N N . TRP A 1 327 ? -2.597 -19.390 25.928 1.00 92.25 327 TRP A N 1
ATOM 2456 C CA . TRP A 1 327 ? -1.721 -19.130 27.069 1.00 92.25 327 TRP A CA 1
ATOM 2457 C C . TRP A 1 327 ? -2.084 -19.953 28.315 1.00 92.25 327 TRP A C 1
ATOM 2459 O O . TRP A 1 327 ? -1.197 -20.350 29.068 1.00 92.25 327 TRP A O 1
ATOM 2469 N N . ARG A 1 328 ? -3.376 -20.206 28.557 1.00 94.69 328 ARG A N 1
ATOM 2470 C CA . ARG A 1 328 ? -3.831 -21.033 29.687 1.00 94.69 328 ARG A CA 1
ATOM 2471 C C . ARG A 1 328 ? -3.562 -22.517 29.462 1.00 94.69 328 ARG A C 1
ATOM 2473 O O . ARG A 1 328 ? -3.235 -23.205 30.426 1.00 94.69 328 ARG A O 1
ATOM 2480 N N . ASP A 1 329 ? -3.714 -22.983 28.226 1.00 96.69 329 ASP A N 1
ATOM 2481 C CA . ASP A 1 329 ? -3.589 -24.394 27.864 1.00 96.69 329 ASP A CA 1
ATOM 2482 C C . ASP A 1 329 ? -2.117 -24.817 27.692 1.00 96.69 329 ASP A C 1
ATOM 2484 O O . ASP A 1 329 ? -1.733 -25.898 28.138 1.00 96.69 329 ASP A O 1
ATOM 2488 N N . ASP A 1 330 ? -1.283 -23.960 27.092 1.00 95.62 330 ASP A N 1
ATOM 2489 C CA . ASP A 1 330 ? 0.154 -24.174 26.884 1.00 95.62 330 ASP A CA 1
ATOM 2490 C C . ASP A 1 330 ? 0.949 -22.850 27.000 1.00 95.62 330 ASP A C 1
ATOM 2492 O O . ASP A 1 330 ? 1.282 -22.200 25.997 1.00 95.62 330 ASP A O 1
ATOM 2496 N N . PRO A 1 331 ? 1.290 -22.423 28.231 1.00 93.12 331 PRO A N 1
ATOM 2497 C CA . PRO A 1 331 ? 1.976 -21.154 28.457 1.00 93.12 331 PRO A CA 1
ATOM 2498 C C . PRO A 1 331 ? 3.394 -21.118 27.874 1.00 93.12 331 PRO A C 1
ATOM 2500 O O . PRO A 1 331 ? 3.884 -20.035 27.554 1.00 93.12 331 PRO A O 1
ATOM 2503 N N . GLU A 1 332 ? 4.065 -22.267 27.738 1.00 92.38 332 GLU A N 1
ATOM 2504 C CA . GLU A 1 332 ? 5.435 -22.333 27.225 1.00 92.38 332 GLU A CA 1
ATOM 2505 C C . GLU A 1 332 ? 5.462 -22.149 25.705 1.00 92.38 332 GLU A C 1
ATOM 2507 O O . GLU A 1 332 ? 6.247 -21.339 25.200 1.00 92.38 332 GLU A O 1
ATOM 2512 N N . SER A 1 333 ? 4.582 -22.841 24.972 1.00 89.69 333 SER A N 1
ATOM 2513 C CA . SER A 1 333 ? 4.447 -22.630 23.527 1.00 89.69 333 SER A CA 1
ATOM 2514 C C . SER A 1 333 ? 3.990 -21.210 23.214 1.00 89.69 333 SER A C 1
ATOM 2516 O O . SER A 1 333 ? 4.569 -20.576 22.328 1.00 89.69 333 SER A O 1
ATOM 2518 N N . TYR A 1 334 ? 3.040 -20.672 23.988 1.00 88.62 334 TYR A N 1
ATOM 2519 C CA . TYR A 1 334 ? 2.608 -19.284 23.844 1.00 88.62 334 TYR A CA 1
ATOM 2520 C C . TYR A 1 334 ? 3.766 -18.297 24.063 1.00 88.62 334 TYR A C 1
ATOM 2522 O O . TYR A 1 334 ? 3.987 -17.413 23.237 1.00 88.62 334 TYR A O 1
ATOM 2530 N N . ALA A 1 335 ? 4.554 -18.458 25.135 1.00 86.94 335 ALA A N 1
ATOM 2531 C CA . ALA A 1 335 ? 5.701 -17.588 25.406 1.00 86.94 335 ALA A CA 1
ATOM 2532 C C . ALA A 1 335 ? 6.741 -17.634 24.274 1.00 86.94 335 ALA A C 1
ATOM 2534 O O . ALA A 1 335 ? 7.186 -16.589 23.804 1.00 86.94 335 ALA A O 1
ATOM 2535 N N . ARG A 1 336 ? 7.066 -18.829 23.761 1.00 86.19 336 ARG A N 1
ATOM 2536 C CA . ARG A 1 336 ? 7.995 -18.984 22.628 1.00 86.19 336 ARG A CA 1
ATOM 2537 C C . ARG A 1 336 ? 7.464 -18.342 21.347 1.00 86.19 336 ARG A C 1
ATOM 2539 O O . ARG A 1 336 ? 8.231 -17.706 20.627 1.00 86.19 336 ARG A O 1
ATOM 2546 N N . ALA A 1 337 ? 6.172 -18.501 21.053 1.00 82.19 337 ALA A N 1
ATOM 2547 C CA . ALA A 1 337 ? 5.540 -17.846 19.911 1.00 82.19 337 ALA A CA 1
ATOM 2548 C C . ALA A 1 337 ? 5.620 -16.321 20.055 1.00 82.19 337 ALA A C 1
ATOM 2550 O O . ALA A 1 337 ? 6.007 -15.631 19.115 1.00 82.19 337 ALA A O 1
ATOM 2551 N N . MET A 1 338 ? 5.353 -15.801 21.254 1.00 80.75 338 MET A N 1
ATOM 2552 C CA . MET A 1 338 ? 5.439 -14.374 21.545 1.00 80.75 338 MET A CA 1
ATOM 2553 C C . MET A 1 338 ? 6.849 -13.813 21.435 1.00 80.75 338 MET A C 1
ATOM 2555 O O . MET A 1 338 ? 6.996 -12.729 20.880 1.00 80.75 338 MET A O 1
ATOM 2559 N N . ASP A 1 339 ? 7.881 -14.529 21.870 1.00 78.62 339 ASP A N 1
ATOM 2560 C CA . ASP A 1 339 ? 9.267 -14.073 21.717 1.00 78.62 339 ASP A CA 1
ATOM 2561 C C . ASP A 1 339 ? 9.667 -13.940 20.240 1.00 78.62 339 ASP A C 1
ATOM 2563 O O . ASP A 1 339 ? 10.316 -12.970 19.845 1.00 78.62 339 ASP A O 1
ATOM 2567 N N . VAL A 1 340 ? 9.224 -14.876 19.394 1.00 75.25 340 VAL A N 1
ATOM 2568 C CA . VAL A 1 340 ? 9.446 -14.814 17.939 1.00 75.25 340 VAL A CA 1
ATOM 2569 C C . VAL A 1 340 ? 8.625 -13.687 17.303 1.00 75.25 340 VAL A C 1
ATOM 2571 O O . VAL A 1 340 ? 9.106 -12.980 16.415 1.00 75.25 340 VAL A O 1
ATOM 2574 N N . GLU A 1 341 ? 7.389 -13.496 17.761 1.00 72.38 341 GLU A N 1
ATOM 2575 C CA . GLU A 1 341 ? 6.444 -12.521 17.219 1.00 72.38 341 GLU A CA 1
ATOM 2576 C C . GLU A 1 341 ? 6.609 -11.098 17.768 1.00 72.38 341 GLU A C 1
ATOM 2578 O O . GLU A 1 341 ? 5.992 -10.189 17.216 1.00 72.38 341 GLU A O 1
ATOM 2583 N N . SER A 1 342 ? 7.433 -10.891 18.802 1.00 66.88 342 SER A N 1
ATOM 2584 C CA . SER A 1 342 ? 7.691 -9.592 19.454 1.00 66.88 342 SER A CA 1
ATOM 2585 C C . SER A 1 342 ? 9.003 -8.931 19.033 1.00 66.88 342 SER A C 1
ATOM 2587 O O . SER A 1 342 ? 9.369 -7.880 19.559 1.00 66.88 342 SER A O 1
ATOM 2589 N N . GLY A 1 343 ? 9.718 -9.524 18.073 1.00 61.53 343 GLY A N 1
ATOM 2590 C CA . GLY A 1 343 ? 10.928 -8.931 17.515 1.00 61.53 343 GLY A CA 1
ATOM 2591 C C . GLY A 1 343 ? 10.672 -7.560 16.861 1.00 61.53 343 GLY A C 1
ATOM 2592 O O . GLY A 1 343 ? 9.568 -7.299 16.379 1.00 61.53 343 GLY A O 1
ATOM 2593 N N . PRO A 1 344 ? 11.692 -6.685 16.776 1.00 56.25 344 PRO A N 1
ATOM 2594 C CA . PRO A 1 344 ? 11.563 -5.351 16.174 1.00 56.25 344 PRO A CA 1
ATOM 2595 C C . PRO A 1 344 ? 11.121 -5.386 14.700 1.00 56.25 344 PRO A C 1
ATOM 2597 O O . PRO A 1 344 ? 10.494 -4.444 14.221 1.00 56.25 344 PRO A O 1
ATOM 2600 N N . ASP A 1 345 ? 11.393 -6.494 14.004 1.00 61.25 345 ASP A N 1
ATOM 2601 C CA . ASP A 1 345 ? 11.010 -6.725 12.607 1.00 61.25 345 ASP A CA 1
ATOM 2602 C C . ASP A 1 345 ? 9.717 -7.548 12.452 1.00 61.25 345 ASP A C 1
ATOM 2604 O O . ASP A 1 345 ? 9.352 -7.943 11.339 1.00 61.25 345 ASP A O 1
ATOM 2608 N N . ALA A 1 346 ? 9.019 -7.853 13.551 1.00 72.25 346 ALA A N 1
ATOM 2609 C CA . ALA A 1 346 ? 7.865 -8.732 13.509 1.00 72.25 346 ALA A CA 1
ATOM 2610 C C . ALA A 1 346 ? 6.676 -8.085 12.783 1.00 72.25 346 ALA A C 1
ATOM 2612 O O . ALA A 1 346 ? 6.134 -7.050 13.174 1.00 72.25 346 ALA A O 1
ATOM 2613 N N . ASP A 1 347 ? 6.225 -8.746 11.716 1.00 80.00 347 ASP A N 1
ATOM 2614 C CA . ASP A 1 347 ? 5.094 -8.316 10.888 1.00 80.00 347 ASP A CA 1
ATOM 2615 C C . ASP A 1 347 ? 3.759 -8.844 11.447 1.00 80.00 347 ASP A C 1
ATOM 2617 O O . ASP A 1 347 ? 2.941 -9.410 10.715 1.00 80.00 347 ASP A O 1
ATOM 2621 N N . THR A 1 348 ? 3.555 -8.704 12.763 1.00 86.88 348 THR A N 1
ATOM 2622 C CA . THR A 1 348 ? 2.382 -9.216 13.489 1.00 86.88 348 THR A CA 1
ATOM 2623 C C . THR A 1 348 ? 1.427 -8.087 13.900 1.00 86.88 348 THR A C 1
ATOM 2625 O O . THR A 1 348 ? 1.846 -6.942 14.096 1.00 86.88 348 THR A O 1
ATOM 2628 N N . PRO A 1 349 ? 0.112 -8.364 14.023 1.00 89.31 349 PRO A N 1
ATOM 2629 C CA . PRO A 1 349 ? -0.876 -7.357 14.411 1.00 89.31 349 PRO A CA 1
ATOM 2630 C C . PRO A 1 349 ? -0.558 -6.677 15.748 1.00 89.31 349 PRO A C 1
ATOM 2632 O O . PRO A 1 349 ? -0.677 -5.460 15.852 1.00 89.31 349 PRO A O 1
ATOM 2635 N N . ARG A 1 350 ? -0.130 -7.427 16.766 1.00 88.88 350 ARG A N 1
ATOM 2636 C CA . ARG A 1 350 ? 0.142 -6.841 18.081 1.00 88.88 350 ARG A CA 1
ATOM 2637 C C . ARG A 1 350 ? 1.308 -5.860 18.035 1.00 88.88 350 ARG A C 1
ATOM 2639 O O . ARG A 1 350 ? 1.148 -4.708 18.433 1.00 88.88 350 ARG A O 1
ATOM 2646 N N . CYS A 1 351 ? 2.434 -6.278 17.465 1.00 87.69 351 CYS A N 1
ATOM 2647 C CA . CYS A 1 351 ? 3.644 -5.463 17.391 1.00 87.69 351 CYS A CA 1
ATOM 2648 C C . CYS A 1 351 ? 3.449 -4.213 16.543 1.00 87.69 351 CYS A C 1
ATOM 2650 O O . CYS A 1 351 ? 3.851 -3.126 16.954 1.00 87.69 351 CYS A O 1
ATOM 2652 N N . ILE A 1 352 ? 2.749 -4.320 15.409 1.00 90.69 352 ILE A N 1
ATOM 2653 C CA . ILE A 1 352 ? 2.447 -3.132 14.607 1.00 90.69 352 ILE A CA 1
ATOM 2654 C C . ILE A 1 352 ? 1.461 -2.191 15.319 1.00 90.69 352 ILE A C 1
ATOM 2656 O O . ILE A 1 352 ? 1.553 -0.980 15.143 1.00 90.69 352 ILE A O 1
ATOM 2660 N N . GLY A 1 353 ? 0.538 -2.722 16.132 1.00 93.19 353 GLY A N 1
ATOM 2661 C CA . GLY A 1 353 ? -0.376 -1.926 16.954 1.00 93.19 353 GLY A CA 1
ATOM 2662 C C . GLY A 1 353 ? 0.366 -1.116 18.015 1.00 93.19 353 GLY A C 1
ATOM 2663 O O . GLY A 1 353 ? 0.152 0.089 18.126 1.00 93.19 353 GLY A O 1
ATOM 2664 N N . VAL A 1 354 ? 1.300 -1.750 18.730 1.00 92.12 354 VAL A N 1
ATOM 2665 C CA . VAL A 1 354 ? 2.205 -1.064 19.670 1.00 92.12 354 VAL A CA 1
ATOM 2666 C C . VAL A 1 354 ? 3.065 -0.033 18.936 1.00 92.12 354 VAL A C 1
ATOM 2668 O O . VAL A 1 354 ? 3.149 1.115 19.368 1.00 92.12 354 VAL A O 1
ATOM 2671 N N . GLY A 1 355 ? 3.636 -0.396 17.785 1.00 92.75 355 GLY A N 1
ATOM 2672 C CA . GLY A 1 355 ? 4.405 0.522 16.946 1.00 92.75 355 GLY A CA 1
ATOM 2673 C C . GLY A 1 355 ? 3.601 1.753 16.518 1.00 92.75 355 GLY A C 1
ATOM 2674 O O . GLY A 1 355 ? 4.121 2.866 16.544 1.00 92.75 355 GLY A O 1
ATOM 2675 N N . LEU A 1 356 ? 2.315 1.590 16.192 1.00 95.19 356 LEU A N 1
ATOM 2676 C CA . LEU A 1 356 ? 1.435 2.719 15.896 1.00 95.19 356 LEU A CA 1
ATOM 2677 C C . LEU A 1 356 ? 1.224 3.621 17.116 1.00 95.19 356 LEU A C 1
ATOM 2679 O O . LEU A 1 356 ? 1.291 4.836 16.954 1.00 95.19 356 LEU A O 1
ATOM 2683 N N . LEU A 1 357 ? 1.018 3.069 18.317 1.00 95.75 357 LEU A N 1
ATOM 2684 C CA . LEU A 1 357 ? 0.907 3.878 19.540 1.00 95.75 357 LEU A CA 1
ATOM 2685 C C . LEU A 1 357 ? 2.174 4.707 19.783 1.00 95.75 357 LEU A C 1
ATOM 2687 O O . LEU A 1 357 ? 2.073 5.885 20.118 1.00 95.75 357 LEU A O 1
ATOM 2691 N N . LEU A 1 358 ? 3.357 4.133 19.545 1.00 95.31 358 LEU A N 1
ATOM 2692 C CA . LEU A 1 358 ? 4.624 4.865 19.628 1.00 95.31 358 LEU A CA 1
ATOM 2693 C C . LEU A 1 358 ? 4.697 5.996 18.593 1.00 95.31 358 LEU A C 1
ATOM 2695 O O . LEU A 1 358 ? 5.041 7.120 18.945 1.00 95.31 358 LEU A O 1
ATOM 2699 N N . CYS A 1 359 ? 4.293 5.742 17.344 1.00 96.00 359 CYS A N 1
ATOM 2700 C CA . CYS A 1 359 ? 4.230 6.779 16.305 1.00 96.00 359 CYS A CA 1
ATOM 2701 C C . CYS A 1 359 ? 3.237 7.898 16.667 1.00 96.00 359 CYS A C 1
ATOM 2703 O O . CYS A 1 359 ? 3.477 9.073 16.384 1.00 96.00 359 CYS A O 1
ATOM 2705 N N . MET A 1 360 ? 2.102 7.541 17.278 1.00 96.56 360 MET A N 1
ATOM 2706 C CA . MET A 1 360 ? 1.107 8.499 17.758 1.00 96.56 360 MET A CA 1
ATOM 2707 C C . MET A 1 360 ? 1.662 9.345 18.905 1.00 96.56 360 MET A C 1
ATOM 2709 O O . MET A 1 360 ? 1.440 10.550 18.903 1.00 96.56 360 MET A O 1
ATOM 2713 N N . LEU A 1 361 ? 2.402 8.755 19.848 1.00 95.81 361 LEU A N 1
ATOM 2714 C CA . LEU A 1 361 ? 3.067 9.481 20.934 1.00 95.81 361 LEU A CA 1
ATOM 2715 C C . LEU A 1 361 ? 4.147 10.430 20.407 1.00 95.81 361 LEU A C 1
ATOM 2717 O O . LEU A 1 361 ? 4.171 11.593 20.791 1.00 95.81 361 LEU A O 1
ATOM 2721 N N . GLU A 1 362 ? 4.995 9.963 19.490 1.00 94.44 362 GLU A N 1
ATOM 2722 C CA . GLU A 1 362 ? 6.073 10.767 18.907 1.00 94.44 362 GLU A CA 1
ATOM 2723 C C . GLU A 1 362 ? 5.541 11.996 18.156 1.00 94.44 362 GLU A C 1
ATOM 2725 O O . GLU A 1 362 ? 6.148 13.065 18.179 1.00 94.44 362 GLU A O 1
ATOM 2730 N N . ARG A 1 363 ? 4.406 11.854 17.463 1.00 94.19 363 ARG A N 1
ATOM 2731 C CA . ARG A 1 363 ? 3.813 12.955 16.698 1.00 94.19 363 ARG A CA 1
ATOM 2732 C C . ARG A 1 363 ? 2.844 13.809 17.515 1.00 94.19 363 ARG A C 1
ATOM 2734 O O . ARG A 1 363 ? 2.837 15.023 17.361 1.00 94.19 363 ARG A O 1
ATOM 2741 N N . GLY A 1 364 ? 1.971 13.174 18.288 1.00 91.19 364 GLY A N 1
ATOM 2742 C CA . GLY A 1 364 ? 0.871 13.820 19.000 1.00 91.19 364 GLY A CA 1
ATOM 2743 C C . GLY A 1 364 ? 1.268 14.362 20.366 1.00 91.19 364 GLY A C 1
ATOM 2744 O O . GLY A 1 364 ? 0.688 15.349 20.799 1.00 91.19 364 GLY A O 1
ATOM 2745 N N . GLY A 1 365 ? 2.254 13.757 21.035 1.00 92.25 365 GLY A N 1
ATOM 2746 C CA . GLY A 1 365 ? 2.711 14.171 22.358 1.00 92.25 365 GLY A CA 1
ATOM 2747 C C . GLY A 1 365 ? 1.645 13.997 23.444 1.00 92.25 365 GLY A C 1
ATOM 2748 O O . GLY A 1 365 ? 1.050 12.927 23.599 1.00 92.25 365 GLY A O 1
ATOM 2749 N N . GLU A 1 366 ? 1.413 15.069 24.200 1.00 93.75 366 GLU A N 1
ATOM 2750 C CA . GLU A 1 366 ? 0.621 15.077 25.436 1.00 93.75 366 GLU A CA 1
ATOM 2751 C C . GLU A 1 366 ? -0.823 14.542 25.289 1.00 93.75 366 GLU A C 1
ATOM 2753 O O . GLU A 1 366 ? -1.206 13.684 26.085 1.00 93.75 366 GLU A O 1
ATOM 2758 N N . PRO A 1 367 ? -1.633 14.922 24.276 1.00 94.38 367 PRO A N 1
ATOM 2759 C CA . PRO A 1 367 ? -2.985 14.378 24.104 1.00 94.38 367 PRO A CA 1
ATOM 2760 C C . PRO A 1 367 ? -3.048 12.849 24.009 1.00 94.38 367 PRO A C 1
ATOM 2762 O O . PRO A 1 367 ? -3.973 12.226 24.533 1.00 94.38 367 PRO A O 1
ATOM 2765 N N . VAL A 1 368 ? -2.067 12.228 23.348 1.00 95.31 368 VAL A N 1
ATOM 2766 C CA . VAL A 1 368 ? -2.003 10.767 23.201 1.00 95.31 368 VAL A CA 1
ATOM 2767 C C . VAL A 1 368 ? -1.562 10.118 24.515 1.00 95.31 368 VAL A C 1
ATOM 2769 O O . VAL A 1 368 ? -2.119 9.093 24.910 1.00 95.31 368 VAL A O 1
ATOM 2772 N N . ALA A 1 369 ? -0.618 10.733 25.234 1.00 95.38 369 ALA A N 1
ATOM 2773 C CA . ALA A 1 369 ? -0.210 10.274 26.560 1.00 95.38 369 ALA A CA 1
ATOM 2774 C C . ALA A 1 369 ? -1.383 10.310 27.556 1.00 95.38 369 ALA A C 1
ATOM 2776 O O . ALA A 1 369 ? -1.654 9.315 28.229 1.00 95.38 369 ALA A O 1
ATOM 2777 N N . GLN A 1 370 ? -2.144 11.406 27.584 1.00 95.50 370 GLN A N 1
ATOM 2778 C CA . GLN A 1 370 ? -3.340 11.536 28.420 1.00 95.50 370 GLN A CA 1
ATOM 2779 C C . GLN A 1 370 ? -4.417 10.513 28.053 1.00 95.50 370 GLN A C 1
ATOM 2781 O O . GLN A 1 370 ? -5.031 9.923 28.943 1.00 95.50 370 GLN A O 1
ATOM 2786 N N . ALA A 1 371 ? -4.623 10.249 26.760 1.00 95.50 371 ALA A N 1
ATOM 2787 C CA . ALA A 1 371 ? -5.535 9.204 26.305 1.00 95.50 371 ALA A CA 1
ATOM 2788 C C . ALA A 1 371 ? -5.136 7.810 26.822 1.00 95.50 371 ALA A C 1
ATOM 2790 O O . ALA A 1 371 ? -6.000 7.066 27.291 1.00 95.50 371 ALA A O 1
ATOM 2791 N N . LEU A 1 372 ? -3.843 7.468 26.774 1.00 94.88 372 LEU A N 1
ATOM 2792 C CA . LEU A 1 372 ? -3.319 6.198 27.285 1.00 94.88 372 LEU A CA 1
ATOM 2793 C C . LEU A 1 372 ? -3.461 6.085 28.806 1.00 94.88 372 LEU A C 1
ATOM 2795 O O . LEU A 1 372 ? -3.962 5.072 29.290 1.00 94.88 372 LEU A O 1
ATOM 2799 N N . ILE A 1 373 ? -3.075 7.125 29.553 1.00 95.25 373 ILE A N 1
ATOM 2800 C CA . ILE A 1 373 ? -3.211 7.166 31.019 1.00 95.25 373 ILE A CA 1
ATOM 2801 C C . ILE A 1 373 ? -4.686 7.037 31.412 1.00 95.25 373 ILE A C 1
ATOM 2803 O O . ILE A 1 373 ? -5.036 6.226 32.268 1.00 95.25 373 ILE A O 1
ATOM 2807 N N . GLY A 1 374 ? -5.565 7.790 30.748 1.00 94.75 374 GLY A N 1
ATOM 2808 C CA . GLY A 1 374 ? -7.001 7.743 30.993 1.00 94.75 374 GLY A CA 1
ATOM 2809 C C . GLY A 1 374 ? -7.608 6.376 30.685 1.00 94.75 374 GLY A C 1
ATOM 2810 O O . GLY A 1 374 ? -8.482 5.920 31.419 1.00 94.75 374 GLY A O 1
ATOM 2811 N N . LEU A 1 375 ? -7.156 5.701 29.624 1.00 94.44 375 LEU A N 1
ATOM 2812 C CA . LEU A 1 375 ? -7.586 4.338 29.310 1.00 94.44 375 LEU A CA 1
ATOM 2813 C C . LEU A 1 375 ? -7.089 3.333 30.358 1.00 94.44 375 LEU A C 1
ATOM 2815 O O . LEU A 1 375 ? -7.876 2.514 30.825 1.00 94.44 375 LEU A O 1
ATOM 2819 N N . ALA A 1 376 ? -5.820 3.417 30.763 1.00 92.19 376 ALA A N 1
ATOM 2820 C CA . ALA A 1 376 ? -5.248 2.546 31.786 1.00 92.19 376 ALA A CA 1
ATOM 2821 C C . ALA A 1 376 ? -5.982 2.684 33.129 1.00 92.19 376 ALA A C 1
ATOM 2823 O O . ALA A 1 376 ? -6.351 1.674 33.724 1.00 92.19 376 ALA A O 1
ATOM 2824 N N . ALA A 1 377 ? -6.277 3.914 33.560 1.00 93.00 377 ALA A N 1
ATOM 2825 C CA . ALA A 1 377 ? -7.042 4.170 34.778 1.00 93.00 377 ALA A CA 1
ATOM 2826 C C . ALA A 1 377 ? -8.443 3.533 34.726 1.00 93.00 377 ALA A C 1
ATOM 2828 O O . ALA A 1 377 ? -8.860 2.896 35.691 1.00 93.00 377 ALA A O 1
ATOM 2829 N N . ARG A 1 378 ? -9.146 3.634 33.583 1.00 93.00 378 ARG A N 1
ATOM 2830 C CA . ARG A 1 378 ? -10.452 2.973 33.390 1.00 93.00 378 ARG A CA 1
ATOM 2831 C C . ARG A 1 378 ? -10.347 1.453 33.479 1.00 93.00 378 ARG A C 1
ATOM 2833 O O . ARG A 1 378 ? -11.197 0.829 34.102 1.00 93.00 378 ARG A O 1
ATOM 2840 N N . LEU A 1 379 ? -9.314 0.864 32.878 1.00 87.62 379 LEU A N 1
ATOM 2841 C CA . LEU A 1 379 ? -9.110 -0.587 32.888 1.00 87.62 379 LEU A CA 1
ATOM 2842 C C . LEU A 1 379 ? -8.698 -1.131 34.263 1.00 87.62 379 LEU A C 1
ATOM 2844 O O . LEU A 1 379 ? -8.975 -2.288 34.540 1.00 87.62 379 LEU A O 1
ATOM 2848 N N . GLN A 1 380 ? -8.054 -0.323 35.110 1.00 85.50 380 GLN A N 1
ATOM 2849 C CA . GLN A 1 380 ? -7.679 -0.703 36.481 1.00 85.50 380 GLN A CA 1
ATOM 2850 C C . GLN A 1 380 ? -8.818 -0.539 37.496 1.00 85.50 380 GLN A C 1
ATOM 2852 O O . GLN A 1 380 ? -8.761 -1.122 38.574 1.00 85.50 380 GLN A O 1
ATOM 2857 N N . SER A 1 381 ? -9.824 0.284 37.183 1.00 81.69 381 SER A N 1
ATOM 2858 C CA . SER A 1 381 ? -11.001 0.491 38.040 1.00 81.69 381 SER A CA 1
ATOM 2859 C C . SER A 1 381 ? -12.088 -0.585 37.903 1.00 81.69 381 SER A C 1
ATOM 2861 O O . SER A 1 381 ? -13.108 -0.498 38.587 1.00 81.69 381 SER A O 1
ATOM 2863 N N . VAL A 1 382 ? -11.884 -1.557 37.009 1.00 58.47 382 VAL A N 1
ATOM 2864 C CA . VAL A 1 382 ? -12.752 -2.720 36.753 1.00 58.47 382 VAL A CA 1
ATOM 2865 C C . VAL A 1 382 ? -12.073 -3.955 37.318 1.00 58.47 382 VAL A C 1
ATOM 2867 O O . VAL A 1 382 ? -12.794 -4.784 37.915 1.00 58.47 382 VAL A O 1
#

Foldseek 3Di:
DDPVVLVVVLVVLLVCCLAQPPPNCVCSLVVLLQQLAPPHPDDLVRNLSSLLSSLSSLLSNLPRDDDDDDDDPPDDDPPVVVVVVSVVRLVSRLVSLLVSLVSLLVQLLVLLLCLLQVPVVNLSSLSSNLSSLSSLLSSLLSHQPQQEDRPPVVSSLVSLLVLLQCLLVCHRDNHDPNDPDSVSSNVSSLSSNLSSLSSLVSCCVRHVLNCLQVQLSLCCCLQVRPLQVDDLVSLLPRDFSNLLSSLVSLLSLLPRPCLAPCNLVDDDDPVDPPVVNVSSPSSSVSSPSSNVSLQVCLDLVNCNLLSNLVSLCSNQADQDPVLVVCCVVPVPVSVVVCVVQCDPPHSGSNNSSVSSLVSSCVRNPPSNVCSVVVVVVVVVVD

Organism: NCBI:txid1034604

Secondary structure (DSSP, 8-state):
--HHHHHHHHHHHHHHHHHHTTTTSTTHHHHHHHHHSTTSSS-HHHHHHHHHHHHHHHHHHTT----PPPPPTT----HHHHHHHHHHHHHHHHHHHHHTHHHHHHHHHHHHHHHHTT-TTHHHHHHHHHHHHHHHHHHHHH---SS-PPTTHHHHHHHHHHHHHHHHHT--SSS-SS-SSHHHHHHHHHHHHHHHHHHHHHHHHHHHHHHTTTHHHHHIIIIIIIIISS-HHHHHTS-HHHHHHHHHHHHHHHH-GGGSHHHHHSPPPTTS-HHHHHHHHHHHHHHHHHHHHHHHHH-STTSHHHHHHHHHIIIIISPPHHHHHHHHH-HHHHHHHHHHHTSTT---HHHHHHHHHHHHHHHH-HHHHHHHHHHHHHHH--

Radius of gyration: 23.66 Å; chains: 1; bounding box: 71×61×66 Å